Protein AF-A0A7V4V6Q2-F1 (afdb_monomer)

Radius of gyration: 20.41 Å; Cα contacts (8 Å, |Δi|>4): 791; chains: 1; bounding box: 50×48×57 Å

pLDDT: mean 94.91, std 7.23, range [37.91, 98.94]

Mean predicted aligned error: 3.81 Å

Nearest PDB structures (foldseek):
  3vav-assembly1_E  TM=4.039E-01  e=2.244E-02  Burkholderia thailandensis E264
  8uy1-assembly1_D  TM=3.826E-01  e=2.315E-01  Thermochaetoides thermophila DSM 1495
  8uy1-assembly1_A  TM=2.613E-01  e=8.587E-02  Thermochaetoides thermophila DSM 1495
  7th5-assembly1_B  TM=2.618E-01  e=6.244E-01  Thermus thermophilus HB8
  7myg-assembly2_B  TM=2.644E-01  e=2.685E+00  Mycobacterium tuberculosis

Solvent-accessible surface area (backbone atoms only — not comparable to full-atom values): 20682 Å² total; per-residue (Å²): 134,76,47,78,44,78,42,78,64,84,78,73,53,25,35,56,81,39,47,86,95,58,70,56,77,59,73,20,47,68,34,35,50,39,64,60,46,36,40,55,76,35,60,45,75,68,48,57,48,49,60,38,75,66,62,17,40,48,18,60,78,68,44,33,31,36,38,33,78,48,36,51,60,50,50,46,55,53,56,74,70,41,34,44,47,50,37,32,33,38,17,89,75,33,50,51,59,32,75,65,32,83,77,70,39,53,52,60,49,39,52,51,49,36,53,72,30,30,35,24,46,32,41,45,36,51,45,64,75,56,67,70,55,52,68,69,44,38,56,56,95,87,53,62,94,66,52,25,36,81,57,18,37,44,33,37,50,52,55,51,78,48,57,70,60,38,45,69,55,36,58,60,35,46,53,49,68,51,49,45,46,47,30,27,54,31,32,78,43,71,22,51,18,29,38,24,34,61,49,28,39,83,96,75,34,60,50,69,66,48,50,48,50,49,55,50,50,36,44,77,28,45,28,57,20,40,33,34,31,65,52,54,36,39,72,86,42,37,67,62,35,45,53,50,42,26,72,77,65,31,68,66,54,32,52,54,46,65,72,35,46,73,37,76,84,86,30,38,21,55,40,64,74,62,51,49,55,53,50,52,50,52,40,55,52,28,58,76,66,79,30,37,32,23,52,57,80,46,67,46,79,76,56,97,86,40,72,43,56,46,47,84,77,53,40,69,40,85,25,53,75,60,63,64,43,40,50,28,31,39,57,98,90,51,79,48,29,31,68,49,38,97,48,55,25,23,28,44,72,24,80,69,40,74,62,75,47,62,86,51,22,12,52,82,74,45,79,70,53,46,40,52,68,52,39,42,52,54,24,54,54,52,52,58,61,66,74,76,110

Foldseek 3Di:
DAAEAEDADLDFWWWDDADPVAGDDAFQFTAGEDEQKQEEPLDALLQQSCVDDDVSVCCVPPVYMYGHLCRLVSLLVLVLLFQWHAEHEYHPRYACPGPCCVPRVSSVSNLVSCQQQQHEYEYEHLAADDPSSLVSLQDDPPDDPQRSSLVHAYEFEDQWCDQVLCCLRRVRGDGSVSSLVNLLSCVVSNHAYEYENPEHEPPRRLDLVGLLVSLVSSVVSPHQEYEYYHRFHAPSCVVSSLVSCCVPVNDVVSVVCVVQQDDPLVTGGGDPVVRVVSLVSNLVSCVVVNHWYAYDSDWDQDPPSHTDHCRVPRGPAPGRRNAFTAMWGDDPPDSHTGHLDRGRSSQCCADDPSSPQRVSNNVVVHDDTGTSVVSSVSRVVVNVVVVVD

Sequence (389 aa):
MYNYIFRTTKKQLHGWYVPEDNPRRECTAERLLINPYNGCSVGCFYCYARALPGNFEEFHKENKIFVFNNFPEVVEEQISSLLVASCGYLSPVTDPFQEIEKKEKLSQKIIKIFLNYNIPIEFITKCEIPKDVIELIKPSFNEPRDSCKKHCFGQISILTVNEELRKILVPHGASVEKLFENIKILSENNIFAVCRIDPIFPYITDSKENLKEIVLRAKDNGAKHIIASVLDIPVKIYDFVLENIKKYFGTSVYYDYKNLYIENIGYINAKLDYRLKIFDYLRNLCDKYDITFALCMEYKIVKDNVFEGLNKIFMSSKNCEGIDIPIYIRKQNEKKFYPAADCDGACLNCENALCGIEELAQKKSGPKGLKLKDYKNFSEKLKYHTLSL

Secondary structure (DSSP, 8-state):
-PEEEEE---PPPB-----SSS------S-EEEE-SEES-TT--TT-GGGGSSTHHHHHHHH-EEEEETTHHHHHHHHHHT-SEEPEEEE-TTS-TTSTTHHHH-HHHHHHHHHHHTT--EEEEESSPPPHHHHHHHS--TTS-TT-GGGG-EEEEE---S-HHHHHHHSTTS--HHHHHHHHHHHHHTT-EEEEEEEEE-TTTT--HHHHHHHHHHHHHTT--EEEEEE-EE-GGGHHHHHHHHHHHH-HHHHHHHHHHEEEESSSEEE-HHHHHHHHHHHHHHHHHTT-EEEESS-EEEEETTEEEETHHHH--SSSTTSS----EE--TT-S--EESSS----GGG-SS-TTS-GGG-HHHH-----BHHHHHHHHHHHHHHHS--

Structure (mmCIF, N/CA/C/O backbone):
data_AF-A0A7V4V6Q2-F1
#
_entry.id   AF-A0A7V4V6Q2-F1
#
loop_
_atom_site.group_PDB
_atom_site.id
_atom_site.type_symbol
_atom_site.label_atom_id
_atom_site.label_alt_id
_atom_site.label_comp_id
_atom_site.label_asym_id
_atom_site.label_entity_id
_atom_site.label_seq_id
_atom_site.pdbx_PDB_ins_code
_atom_site.Cartn_x
_atom_site.Cartn_y
_atom_site.Cartn_z
_atom_site.occupancy
_atom_site.B_iso_or_equiv
_atom_site.auth_seq_id
_atom_site.auth_comp_id
_atom_site.auth_asym_id
_atom_site.auth_atom_id
_atom_site.pdbx_PDB_model_num
ATOM 1 N N . MET A 1 1 ? -1.023 24.226 7.231 1.00 68.62 1 MET A N 1
ATOM 2 C CA . MET A 1 1 ? -0.303 24.252 5.940 1.00 68.62 1 MET A CA 1
ATOM 3 C C . MET A 1 1 ? 1.027 23.544 6.162 1.00 68.62 1 MET A C 1
ATOM 5 O O . MET A 1 1 ? 1.685 23.879 7.137 1.00 68.62 1 MET A O 1
ATOM 9 N N . TYR A 1 2 ? 1.361 22.517 5.377 1.00 87.69 2 TYR A N 1
ATOM 10 C CA . TYR A 1 2 ? 2.622 21.778 5.550 1.00 87.69 2 TYR A CA 1
ATOM 11 C C . TYR A 1 2 ? 3.797 22.579 4.986 1.00 87.69 2 TYR A C 1
ATOM 13 O O . TYR A 1 2 ? 3.639 23.276 3.983 1.00 87.69 2 TYR A O 1
ATOM 21 N N . ASN A 1 3 ? 4.964 22.466 5.621 1.00 92.75 3 ASN A N 1
ATOM 22 C CA . ASN A 1 3 ? 6.198 23.055 5.110 1.00 92.75 3 ASN A CA 1
ATOM 23 C C . ASN A 1 3 ? 6.923 22.036 4.219 1.00 92.75 3 ASN A C 1
ATOM 25 O O . ASN A 1 3 ? 7.238 20.938 4.681 1.00 92.75 3 ASN A O 1
ATOM 29 N N . TYR A 1 4 ? 7.178 22.382 2.955 1.00 96.88 4 TYR A N 1
ATOM 30 C CA . TYR A 1 4 ? 7.838 21.492 1.998 1.00 96.88 4 TYR A CA 1
ATO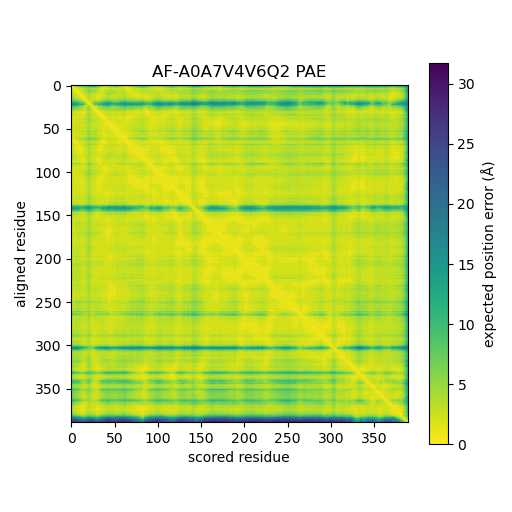M 31 C C . TYR A 1 4 ? 9.345 21.747 1.958 1.00 96.88 4 TYR A C 1
ATOM 33 O O . TYR A 1 4 ? 9.793 22.841 1.620 1.00 96.88 4 TYR A O 1
ATOM 41 N N . ILE A 1 5 ? 10.130 20.715 2.264 1.00 97.75 5 ILE A N 1
ATOM 42 C CA . ILE A 1 5 ? 11.593 20.767 2.290 1.00 97.75 5 ILE A CA 1
ATOM 43 C C . ILE A 1 5 ? 12.144 19.979 1.102 1.00 97.75 5 ILE A C 1
ATOM 45 O O . ILE A 1 5 ? 12.090 18.750 1.074 1.00 97.75 5 ILE A O 1
ATOM 49 N N . PHE A 1 6 ? 12.700 20.684 0.124 1.00 97.69 6 PHE A N 1
ATOM 50 C CA . PHE A 1 6 ? 13.296 20.074 -1.063 1.00 97.69 6 PHE A CA 1
ATOM 51 C C . PHE A 1 6 ? 14.723 19.612 -0.771 1.00 97.69 6 PHE A C 1
ATOM 53 O O . PHE A 1 6 ? 15.532 20.374 -0.239 1.00 97.69 6 PHE A O 1
ATOM 60 N N . ARG A 1 7 ? 15.037 18.357 -1.101 1.00 95.88 7 ARG A N 1
ATOM 61 C CA . ARG A 1 7 ? 16.372 17.769 -0.919 1.00 95.88 7 ARG A CA 1
ATOM 62 C C . ARG A 1 7 ? 16.702 16.827 -2.065 1.00 95.88 7 ARG A C 1
ATOM 64 O O . ARG A 1 7 ? 15.810 16.213 -2.637 1.00 95.88 7 ARG A O 1
ATOM 71 N N . THR A 1 8 ? 17.989 16.638 -2.323 1.00 96.62 8 THR A N 1
ATOM 72 C CA . THR A 1 8 ? 18.442 15.508 -3.131 1.00 96.62 8 THR A CA 1
ATOM 73 C C . THR A 1 8 ? 18.579 14.251 -2.269 1.00 96.62 8 THR A C 1
ATOM 75 O O . THR A 1 8 ? 18.710 14.314 -1.045 1.00 96.62 8 THR A O 1
ATOM 78 N N . THR A 1 9 ? 18.532 13.084 -2.901 1.00 96.44 9 THR A N 1
ATOM 79 C CA . THR A 1 9 ? 18.681 11.780 -2.258 1.00 96.44 9 THR A CA 1
ATOM 80 C C . THR A 1 9 ? 19.592 10.865 -3.066 1.00 96.44 9 THR A C 1
ATOM 82 O O . THR A 1 9 ? 19.740 11.022 -4.275 1.00 96.44 9 THR A O 1
ATOM 85 N N . LYS A 1 10 ? 20.187 9.887 -2.381 1.00 95.88 10 LYS A N 1
ATOM 86 C CA . LYS A 1 10 ? 20.881 8.728 -2.968 1.00 95.88 10 LYS A CA 1
ATOM 87 C C . LYS A 1 10 ? 20.238 7.416 -2.501 1.00 95.88 10 LYS A C 1
ATOM 89 O O . LYS A 1 10 ? 20.900 6.382 -2.436 1.00 95.88 10 LYS A O 1
ATOM 94 N N . LYS A 1 11 ? 18.968 7.474 -2.073 1.00 95.19 11 LYS A N 1
ATOM 95 C CA . LYS A 1 11 ? 18.250 6.323 -1.522 1.00 95.19 11 LYS A CA 1
ATOM 96 C C . LYS A 1 11 ? 18.217 5.199 -2.554 1.00 95.19 11 LYS A C 1
ATOM 98 O O . LYS A 1 11 ? 17.774 5.383 -3.686 1.00 95.19 11 LYS A O 1
ATOM 103 N N . GLN A 1 12 ? 18.690 4.034 -2.138 1.00 96.81 12 GLN A N 1
ATOM 104 C CA . GLN A 1 12 ? 18.640 2.832 -2.953 1.00 96.81 12 GLN A CA 1
ATOM 105 C C . GLN A 1 12 ? 17.250 2.201 -2.882 1.00 96.81 12 GLN A C 1
ATOM 107 O O . GLN A 1 12 ? 16.607 2.219 -1.829 1.00 96.81 12 GLN A O 1
ATOM 112 N N . LEU A 1 13 ? 16.812 1.628 -3.999 1.00 96.69 13 LEU A N 1
ATOM 113 C CA . LEU A 1 13 ? 15.670 0.734 -4.061 1.00 96.69 13 LEU A CA 1
ATOM 114 C C . LEU A 1 13 ? 15.941 -0.490 -3.181 1.00 96.69 13 LEU A C 1
ATOM 116 O O . LEU A 1 13 ? 17.061 -1.001 -3.089 1.00 96.69 13 LEU A O 1
ATOM 120 N N . HIS A 1 14 ? 14.899 -0.957 -2.514 1.00 96.06 14 HIS A N 1
ATOM 121 C CA . HIS A 1 14 ? 14.948 -2.137 -1.667 1.00 96.06 14 HIS A CA 1
ATOM 122 C C . HIS A 1 14 ? 13.578 -2.808 -1.662 1.00 96.06 14 HIS A C 1
ATOM 124 O O . HIS A 1 14 ? 12.573 -2.176 -1.985 1.00 96.06 14 HIS A O 1
ATOM 130 N N . GLY A 1 15 ? 13.546 -4.085 -1.304 1.00 94.81 15 GLY A N 1
ATOM 131 C CA . GLY A 1 15 ? 12.318 -4.812 -1.036 1.00 94.81 15 GLY A CA 1
ATOM 132 C C . GLY A 1 15 ? 11.836 -4.628 0.390 1.00 94.81 15 GLY A C 1
ATOM 133 O O . GLY A 1 15 ? 12.151 -3.642 1.063 1.00 94.81 15 GLY A O 1
ATOM 134 N N . TRP A 1 16 ? 11.044 -5.585 0.850 1.00 92.12 16 TRP A N 1
ATOM 135 C CA . TRP A 1 16 ? 10.478 -5.560 2.190 1.00 92.12 16 TRP A CA 1
ATOM 136 C C . TRP A 1 16 ? 11.559 -5.525 3.261 1.00 92.12 16 TRP A C 1
ATOM 138 O O . TRP A 1 16 ? 12.584 -6.193 3.157 1.00 92.12 16 TRP A O 1
ATOM 148 N N . TYR A 1 17 ? 11.330 -4.741 4.309 1.00 87.56 17 TYR A N 1
ATOM 149 C CA . TYR A 1 17 ? 12.182 -4.798 5.485 1.00 87.56 17 TYR A CA 1
ATOM 150 C C . TYR A 1 17 ? 11.846 -6.057 6.287 1.00 87.56 17 TYR A C 1
ATOM 152 O O . TYR A 1 17 ? 10.681 -6.309 6.585 1.00 87.56 17 TYR A O 1
ATOM 160 N N . VAL A 1 18 ? 12.873 -6.824 6.644 1.00 86.75 18 VAL A N 1
ATOM 161 C CA . VAL A 1 18 ? 12.762 -7.997 7.514 1.00 86.75 18 VAL A CA 1
ATOM 162 C C . VAL A 1 18 ? 13.692 -7.748 8.701 1.00 86.75 18 VAL A C 1
ATOM 164 O O . VAL A 1 18 ? 14.895 -7.598 8.475 1.00 86.75 18 VAL A O 1
ATOM 167 N N . PRO A 1 19 ? 13.171 -7.631 9.937 1.00 81.31 19 PRO A N 1
ATOM 168 C CA . PRO A 1 19 ? 14.010 -7.429 11.113 1.00 81.31 19 PRO A CA 1
ATOM 169 C C . PRO A 1 19 ? 14.971 -8.608 11.307 1.00 81.31 19 PRO A C 1
ATOM 171 O O . PRO A 1 19 ? 14.546 -9.757 11.221 1.00 81.31 19 PRO A O 1
ATOM 174 N N . GLU A 1 20 ? 16.246 -8.328 11.586 1.00 75.88 20 GLU A N 1
ATOM 175 C CA . GLU A 1 20 ? 17.277 -9.367 11.759 1.00 75.88 20 GLU A CA 1
ATOM 176 C C . GLU A 1 20 ? 17.019 -10.213 13.016 1.00 75.88 20 GLU A C 1
ATOM 178 O O . GLU A 1 20 ? 17.080 -11.438 12.957 1.00 75.88 20 GLU A O 1
ATOM 183 N N . ASP A 1 21 ? 16.632 -9.566 14.120 1.00 68.88 21 ASP A N 1
ATOM 184 C CA . ASP A 1 21 ? 16.403 -10.226 15.414 1.00 68.88 21 ASP A CA 1
ATOM 185 C C . ASP A 1 21 ? 15.101 -11.039 15.463 1.00 68.88 21 ASP A C 1
ATOM 187 O O . ASP A 1 21 ? 14.919 -11.899 16.324 1.00 68.88 21 ASP A O 1
ATOM 191 N N . ASN A 1 22 ? 14.155 -10.736 14.570 1.00 70.25 22 ASN A N 1
ATOM 192 C CA . ASN A 1 22 ? 12.873 -11.425 14.500 1.00 70.25 22 ASN A CA 1
ATOM 193 C C . ASN A 1 22 ? 12.295 -11.323 13.081 1.00 70.25 22 ASN A C 1
ATOM 195 O O . ASN A 1 22 ? 11.534 -10.388 12.790 1.00 70.25 22 ASN A O 1
ATOM 199 N N . PRO A 1 23 ? 12.690 -12.241 12.180 1.00 73.56 23 PRO A N 1
ATOM 200 C CA . PRO A 1 23 ? 12.358 -12.162 10.769 1.00 73.56 23 PRO A CA 1
ATOM 201 C C . PRO A 1 23 ? 10.872 -12.452 10.553 1.00 73.56 23 PRO A C 1
ATOM 203 O O . PRO A 1 23 ? 10.452 -13.573 10.276 1.00 73.56 23 PRO A O 1
ATOM 206 N N . ARG A 1 24 ? 10.063 -11.399 10.673 1.00 82.44 24 ARG A N 1
ATOM 207 C CA . ARG A 1 24 ? 8.629 -11.409 10.398 1.00 82.44 24 ARG A CA 1
ATOM 208 C C . ARG A 1 24 ? 8.343 -10.663 9.105 1.00 82.44 24 ARG A C 1
ATOM 210 O O . ARG A 1 24 ? 8.732 -9.508 8.925 1.00 82.44 24 ARG A O 1
ATOM 217 N N . ARG A 1 25 ? 7.657 -11.349 8.204 1.00 87.62 25 ARG A N 1
ATOM 218 C CA . ARG A 1 25 ? 7.116 -10.795 6.972 1.00 87.62 25 ARG A CA 1
ATOM 219 C C . ARG A 1 25 ? 5.933 -11.644 6.558 1.00 87.62 25 ARG A C 1
ATOM 221 O O . ARG A 1 25 ? 6.030 -12.865 6.534 1.00 87.62 25 ARG A O 1
ATOM 228 N N . GLU A 1 26 ? 4.855 -10.975 6.191 1.00 88.06 26 GLU A N 1
ATOM 229 C CA . GLU A 1 26 ? 3.644 -11.621 5.693 1.00 88.06 26 GLU A CA 1
ATOM 230 C C . GLU A 1 26 ? 3.336 -11.227 4.243 1.00 88.06 26 GLU A C 1
ATOM 232 O O . GLU A 1 26 ? 2.609 -11.932 3.552 1.00 88.06 26 GLU A O 1
ATOM 237 N N . CYS A 1 27 ? 3.942 -10.139 3.751 1.00 89.19 27 CYS A N 1
ATOM 238 C CA . CYS A 1 27 ? 3.851 -9.744 2.348 1.00 89.19 27 CYS A CA 1
ATOM 239 C C . CYS A 1 27 ? 4.461 -10.843 1.475 1.00 89.19 27 CYS A C 1
ATOM 241 O O . CYS A 1 27 ? 5.681 -11.040 1.474 1.00 89.19 27 CYS A O 1
ATOM 243 N N . THR A 1 28 ? 3.624 -11.578 0.753 1.00 91.44 28 THR A N 1
ATOM 244 C CA . THR A 1 28 ? 4.043 -12.795 0.057 1.00 91.44 28 THR A CA 1
ATOM 245 C C . THR A 1 28 ? 4.836 -12.503 -1.204 1.00 91.44 28 THR A C 1
ATOM 247 O O . THR A 1 28 ? 5.666 -13.315 -1.602 1.00 91.44 28 THR A O 1
ATOM 250 N N . ALA A 1 29 ? 4.590 -11.356 -1.835 1.00 92.12 29 ALA A N 1
ATOM 251 C CA . ALA A 1 29 ? 5.221 -10.992 -3.087 1.00 92.12 29 ALA A CA 1
ATOM 252 C C . ALA A 1 29 ? 6.412 -10.052 -2.877 1.00 92.12 29 ALA A C 1
ATOM 254 O O . ALA A 1 29 ? 6.410 -9.215 -1.973 1.00 92.12 29 ALA A O 1
ATOM 255 N N . GLU A 1 30 ? 7.456 -10.189 -3.700 1.00 93.75 30 GLU A N 1
ATOM 256 C CA . GLU A 1 30 ? 8.533 -9.196 -3.727 1.00 93.75 30 GLU A CA 1
ATOM 257 C C . GLU A 1 30 ? 8.094 -7.924 -4.439 1.00 93.75 30 GLU A C 1
ATOM 259 O O . GLU A 1 30 ? 7.368 -7.964 -5.438 1.00 93.75 30 GLU A O 1
ATOM 264 N N . ARG A 1 31 ? 8.594 -6.794 -3.937 1.00 96.06 31 ARG A N 1
ATOM 265 C CA . ARG A 1 31 ? 8.387 -5.467 -4.512 1.00 96.06 31 ARG A CA 1
ATOM 266 C C . ARG A 1 31 ? 9.667 -4.650 -4.472 1.00 96.06 31 ARG A C 1
ATOM 268 O O . ARG A 1 31 ? 10.516 -4.878 -3.615 1.00 96.06 31 ARG A O 1
ATOM 275 N N . LEU A 1 32 ? 9.779 -3.658 -5.348 1.00 97.88 32 LEU A N 1
ATOM 276 C CA . LEU A 1 32 ? 10.723 -2.550 -5.200 1.00 97.88 32 LEU A CA 1
ATOM 277 C C . LEU A 1 32 ? 9.988 -1.390 -4.524 1.00 97.88 32 LEU A C 1
ATOM 279 O O . LEU A 1 32 ? 9.146 -0.746 -5.141 1.00 97.88 32 LEU A O 1
ATOM 283 N N . LEU A 1 33 ? 10.281 -1.129 -3.250 1.00 97.06 33 LEU A N 1
ATOM 284 C CA . LEU A 1 33 ? 9.603 -0.102 -2.460 1.00 97.06 33 LEU A CA 1
ATOM 285 C C . LEU A 1 33 ? 10.148 1.290 -2.802 1.00 97.06 33 LEU A C 1
ATOM 287 O O . LEU A 1 33 ? 11.334 1.575 -2.607 1.00 97.06 33 LEU A O 1
ATOM 291 N N . ILE A 1 34 ? 9.281 2.188 -3.271 1.00 97.06 34 ILE A N 1
ATOM 292 C CA . ILE A 1 34 ? 9.678 3.502 -3.794 1.00 97.06 34 ILE A CA 1
ATOM 293 C C . ILE A 1 34 ? 8.942 4.592 -3.024 1.00 97.06 34 ILE A C 1
ATOM 295 O O . ILE A 1 34 ? 7.723 4.610 -3.005 1.00 97.06 34 ILE A O 1
ATOM 299 N N . ASN A 1 35 ? 9.657 5.523 -2.390 1.00 95.62 35 ASN A N 1
ATOM 300 C CA . ASN A 1 35 ? 9.032 6.625 -1.646 1.00 95.62 35 ASN A CA 1
ATOM 301 C C . ASN A 1 35 ? 9.673 7.964 -2.042 1.00 95.62 35 ASN A C 1
ATOM 303 O O . ASN A 1 35 ? 10.744 8.283 -1.518 1.00 95.62 35 ASN A O 1
ATOM 307 N N . PRO A 1 36 ? 9.054 8.733 -2.961 1.00 96.38 36 PRO A N 1
ATOM 308 C CA . PRO A 1 36 ? 9.547 10.053 -3.371 1.00 96.38 36 PRO A CA 1
ATOM 309 C C . PRO A 1 36 ? 9.366 11.142 -2.308 1.00 96.38 36 PRO A C 1
ATOM 311 O O . PRO A 1 36 ? 9.960 12.217 -2.421 1.00 96.38 36 PRO A O 1
ATOM 314 N N . TYR A 1 37 ? 8.591 10.853 -1.263 1.00 97.50 37 TYR A N 1
ATOM 315 C CA . TYR A 1 37 ? 8.288 11.762 -0.167 1.00 97.50 37 TYR A CA 1
ATOM 316 C C . TYR A 1 37 ? 8.616 11.118 1.181 1.00 97.50 37 TYR A C 1
ATOM 318 O O . TYR A 1 37 ? 8.420 9.915 1.356 1.00 97.50 37 TYR A O 1
ATOM 326 N N . ASN A 1 38 ? 9.050 11.930 2.150 1.00 97.19 38 ASN A N 1
ATOM 327 C CA . ASN A 1 38 ? 8.997 11.566 3.569 1.00 97.19 38 ASN A CA 1
ATOM 328 C C . ASN A 1 38 ? 8.063 12.543 4.294 1.00 97.19 38 ASN A C 1
ATOM 330 O O . ASN A 1 38 ? 8.300 13.751 4.287 1.00 97.19 38 ASN A O 1
ATOM 334 N N . GLY A 1 39 ? 7.019 12.009 4.924 1.00 96.75 39 GLY A N 1
ATOM 335 C CA . GLY A 1 39 ? 5.873 12.777 5.411 1.00 96.75 39 GLY A CA 1
ATOM 336 C C . GLY A 1 39 ? 4.714 12.779 4.411 1.00 96.75 39 GLY A C 1
ATOM 337 O O . GLY A 1 39 ? 4.899 12.566 3.211 1.00 96.75 39 GLY A O 1
ATOM 338 N N . CYS A 1 40 ? 3.497 12.969 4.919 1.00 97.31 40 CYS A N 1
ATOM 339 C CA . CYS A 1 40 ? 2.284 12.882 4.114 1.00 97.31 40 CYS A CA 1
ATOM 340 C C . CYS A 1 40 ? 1.250 13.924 4.544 1.00 97.31 40 CYS A C 1
ATOM 342 O O . CYS A 1 40 ? 0.883 13.985 5.720 1.00 97.31 40 CYS A O 1
ATOM 344 N N . SER A 1 41 ? 0.750 14.717 3.593 1.00 97.12 41 SER A N 1
ATOM 345 C CA . SER A 1 41 ? -0.210 15.784 3.888 1.00 97.12 41 SER A CA 1
ATOM 346 C C . SER A 1 41 ? -1.632 15.300 4.189 1.00 97.12 41 SER A C 1
ATOM 348 O O . SER A 1 41 ? -2.431 16.089 4.687 1.00 97.12 41 SER A O 1
ATOM 350 N N . VAL A 1 42 ? -1.934 14.008 3.989 1.00 97.69 42 VAL A N 1
ATOM 351 C CA . VAL A 1 42 ? -3.243 13.398 4.305 1.00 97.69 42 VAL A CA 1
ATOM 352 C C . VAL A 1 42 ? -3.622 13.582 5.781 1.00 97.69 42 VAL A C 1
ATOM 354 O O . VAL A 1 42 ? -4.792 13.787 6.101 1.00 97.69 42 VAL A O 1
ATOM 357 N N . GLY A 1 43 ? -2.633 13.566 6.682 1.00 96.31 43 GLY A N 1
ATOM 358 C CA . GLY A 1 43 ? -2.814 14.000 8.070 1.00 96.31 43 GLY A CA 1
ATOM 359 C C . GLY A 1 43 ? -3.363 12.957 9.046 1.00 96.31 43 GLY A C 1
ATOM 360 O O . GLY A 1 43 ? -3.735 13.331 10.154 1.00 96.31 43 GLY A O 1
ATOM 361 N N . CYS A 1 44 ? -3.370 11.665 8.703 1.00 97.94 44 CYS A N 1
ATOM 362 C CA . CYS A 1 44 ? -3.809 10.605 9.616 1.00 97.94 44 CYS A CA 1
ATOM 363 C C . CYS A 1 44 ? -3.017 10.637 10.941 1.00 97.94 44 CYS A C 1
ATOM 365 O O . CYS A 1 44 ? -1.781 10.542 10.945 1.00 97.94 44 CYS A O 1
ATOM 367 N N . PHE A 1 45 ? -3.711 10.755 12.078 1.00 97.81 45 PHE A N 1
ATOM 368 C CA . PHE A 1 45 ? -3.064 10.768 13.400 1.00 97.81 45 PHE A CA 1
ATOM 369 C C . PHE A 1 45 ? -2.506 9.388 13.789 1.00 97.81 45 PHE A C 1
ATOM 371 O O . PHE A 1 45 ? -1.535 9.300 14.527 1.00 97.81 45 PHE A O 1
ATOM 378 N N . TYR A 1 46 ? -3.062 8.317 13.230 1.00 97.81 46 TYR A N 1
ATOM 379 C CA . TYR A 1 46 ? -2.658 6.929 13.470 1.00 97.81 46 TYR A CA 1
ATOM 380 C C . TYR A 1 46 ? -1.541 6.429 12.541 1.00 97.81 46 TYR A C 1
ATOM 382 O O . TYR A 1 46 ? -1.178 5.260 12.580 1.00 97.81 46 TYR A O 1
ATOM 390 N N . CYS A 1 47 ? -1.021 7.278 11.649 1.00 97.31 47 CYS A N 1
ATOM 391 C CA . CYS A 1 47 ? -0.067 6.845 10.632 1.00 97.31 47 CYS A CA 1
ATOM 392 C C . CYS A 1 47 ? 1.223 6.299 11.262 1.00 97.31 47 CYS A C 1
ATOM 394 O O . CYS A 1 47 ? 1.988 7.059 11.864 1.00 97.31 47 CYS A O 1
ATOM 396 N N . TYR A 1 48 ? 1.504 5.013 11.037 1.00 96.00 48 TYR A N 1
ATOM 397 C CA . TYR A 1 48 ? 2.701 4.353 11.560 1.00 96.00 48 TYR A CA 1
ATOM 398 C C . TYR A 1 48 ? 4.004 5.030 11.110 1.00 96.00 48 TYR A C 1
ATOM 400 O O . TYR A 1 48 ? 4.989 5.048 11.850 1.00 96.00 48 TYR A O 1
ATOM 408 N N . ALA A 1 49 ? 4.008 5.659 9.926 1.00 96.12 49 ALA A N 1
ATOM 409 C CA . ALA A 1 49 ? 5.177 6.340 9.384 1.00 96.12 49 ALA A CA 1
ATOM 410 C C . ALA A 1 49 ? 5.663 7.495 10.279 1.00 96.12 49 ALA A C 1
ATOM 412 O O . ALA A 1 49 ? 6.839 7.836 10.229 1.00 96.12 49 ALA A O 1
ATOM 413 N N . ARG A 1 50 ? 4.810 8.052 11.156 1.00 95.94 50 ARG A N 1
ATOM 414 C CA . ARG A 1 50 ? 5.206 9.062 12.160 1.00 95.94 50 ARG A CA 1
ATOM 415 C C . ARG A 1 50 ? 6.230 8.541 13.176 1.00 95.94 50 ARG A C 1
ATOM 417 O O . ARG A 1 50 ? 6.922 9.341 13.792 1.00 95.94 50 ARG A O 1
ATOM 424 N N . ALA A 1 51 ? 6.334 7.223 13.349 1.00 96.31 51 ALA A N 1
ATOM 425 C CA . ALA A 1 51 ? 7.302 6.593 14.244 1.00 96.31 51 ALA A CA 1
ATOM 426 C C . ALA A 1 51 ? 8.647 6.259 13.568 1.00 96.31 51 ALA A C 1
ATOM 428 O O . ALA A 1 51 ? 9.586 5.824 14.247 1.00 96.31 51 ALA A O 1
ATOM 429 N N . LEU A 1 52 ? 8.748 6.427 12.243 1.00 95.56 52 LEU A N 1
ATOM 430 C CA . LEU A 1 52 ? 9.977 6.156 11.502 1.00 95.56 52 LEU A CA 1
ATOM 431 C C . LEU A 1 52 ? 11.050 7.216 11.817 1.00 95.56 52 LEU A C 1
ATOM 433 O O . LEU A 1 52 ? 10.724 8.376 12.071 1.00 95.56 52 LEU A O 1
ATOM 437 N N . PRO A 1 53 ? 12.340 6.837 11.816 1.00 94.50 53 PRO A N 1
ATOM 438 C CA . PRO A 1 53 ? 13.428 7.756 12.140 1.00 94.50 53 PRO A CA 1
ATOM 439 C C . PRO A 1 53 ? 13.712 8.768 11.015 1.00 94.50 53 PRO A C 1
ATOM 441 O O . PRO A 1 53 ? 13.218 8.658 9.888 1.00 94.50 53 PRO A O 1
ATOM 444 N N . GLY A 1 54 ? 14.583 9.736 11.310 1.00 94.69 54 GLY A N 1
ATOM 445 C CA . GLY A 1 54 ? 15.088 10.706 10.337 1.00 94.69 54 GLY A CA 1
ATOM 446 C C . GLY A 1 54 ? 14.023 11.726 9.938 1.00 94.69 54 GLY A C 1
ATOM 447 O O . GLY A 1 54 ? 13.333 12.277 10.786 1.00 94.69 54 GLY A O 1
ATOM 448 N N . ASN A 1 55 ? 13.849 11.964 8.637 1.00 96.31 55 ASN A N 1
ATOM 449 C CA . ASN A 1 55 ? 12.885 12.948 8.126 1.00 96.31 55 ASN A CA 1
ATOM 450 C C . ASN A 1 55 ? 11.439 12.727 8.624 1.00 96.31 55 ASN A C 1
ATOM 452 O O . ASN A 1 55 ? 10.673 13.681 8.717 1.00 96.31 55 ASN A O 1
ATOM 456 N N . PHE A 1 56 ? 11.043 11.489 8.933 1.00 96.50 56 PHE A N 1
ATOM 457 C CA . PHE A 1 56 ? 9.711 11.207 9.477 1.00 96.50 56 PHE A CA 1
ATOM 458 C C . PHE A 1 56 ? 9.538 11.679 10.929 1.00 96.50 56 PHE A C 1
ATOM 460 O O . PHE A 1 56 ? 8.433 12.044 11.328 1.00 96.50 56 PHE A O 1
ATOM 467 N N . GLU A 1 57 ? 10.627 11.756 11.692 1.00 95.38 57 GLU A N 1
ATOM 468 C CA . GLU A 1 57 ? 10.632 12.331 13.035 1.00 95.38 57 GLU A CA 1
ATOM 469 C C . GLU A 1 57 ? 10.440 13.855 12.976 1.00 95.38 57 GLU A C 1
ATOM 471 O O . GLU A 1 57 ? 9.628 14.407 13.719 1.00 95.38 57 GLU A O 1
ATOM 476 N N . GLU A 1 58 ? 11.112 14.532 12.036 1.00 95.56 58 GLU A N 1
ATOM 477 C CA . GLU A 1 58 ? 10.873 15.956 11.748 1.00 95.56 58 GLU A CA 1
ATOM 478 C C . GLU A 1 58 ? 9.442 16.199 11.240 1.00 95.56 58 GLU A C 1
ATOM 480 O O . GLU A 1 58 ? 8.791 17.160 11.651 1.00 95.56 58 GLU A O 1
ATOM 485 N N . PHE A 1 59 ? 8.909 15.313 10.391 1.00 96.38 59 PHE A N 1
ATOM 486 C CA . PHE A 1 59 ? 7.506 15.363 9.973 1.00 96.38 59 PHE A CA 1
ATOM 487 C C . PHE A 1 59 ? 6.555 15.270 11.170 1.00 96.38 59 PHE A C 1
ATOM 489 O O . PHE A 1 59 ? 5.610 16.052 11.262 1.00 96.38 59 PHE A O 1
ATOM 496 N N . HIS A 1 60 ? 6.798 14.342 12.098 1.00 95.50 60 HIS A N 1
ATOM 497 C CA . HIS A 1 60 ? 5.948 14.172 13.271 1.00 95.50 60 HIS A CA 1
ATOM 498 C C . HIS A 1 60 ? 5.962 15.399 14.193 1.00 95.50 60 HIS A C 1
ATOM 500 O O . HIS A 1 60 ? 4.895 15.807 14.647 1.00 95.50 60 HIS A O 1
ATOM 506 N N . LYS A 1 61 ? 7.139 15.989 14.437 1.00 94.62 61 LYS A N 1
ATOM 507 C CA . LYS A 1 61 ? 7.312 17.121 15.363 1.00 94.62 61 LYS A CA 1
ATOM 508 C C . LYS A 1 61 ? 6.889 18.463 14.765 1.00 94.62 61 LYS A C 1
ATOM 510 O O . LYS A 1 61 ? 6.309 19.287 15.461 1.00 94.62 61 LYS A O 1
ATOM 515 N N . GLU A 1 62 ? 7.184 18.688 13.486 1.00 94.25 62 GLU A N 1
ATOM 516 C CA . GLU A 1 62 ? 7.130 20.024 12.875 1.00 94.25 62 GLU A CA 1
ATOM 517 C C . GLU A 1 62 ? 6.254 20.095 11.615 1.00 94.25 62 GLU A C 1
ATOM 519 O O . GLU A 1 62 ? 6.166 21.148 10.987 1.00 94.25 62 GLU A O 1
ATOM 524 N N . ASN A 1 63 ? 5.595 18.998 11.216 1.00 93.44 63 ASN A N 1
ATOM 525 C CA . ASN A 1 63 ? 4.804 18.920 9.980 1.00 93.44 63 ASN A CA 1
ATOM 526 C C . ASN A 1 63 ? 5.606 19.331 8.721 1.00 93.44 63 ASN A C 1
ATOM 528 O O . ASN A 1 63 ? 5.074 19.945 7.790 1.00 93.44 63 ASN A O 1
ATOM 532 N N . LYS A 1 64 ? 6.897 18.980 8.686 1.00 96.19 64 LYS A N 1
ATOM 533 C CA . LYS A 1 64 ? 7.765 19.106 7.506 1.00 96.19 64 LYS A CA 1
ATOM 534 C C . LYS A 1 64 ? 7.583 17.907 6.578 1.00 96.19 64 LYS A C 1
ATOM 536 O O . LYS A 1 64 ? 7.759 16.772 7.007 1.00 96.19 64 LYS A O 1
ATOM 541 N N . ILE A 1 65 ? 7.274 18.147 5.308 1.00 97.56 65 ILE A N 1
ATOM 542 C CA . ILE A 1 65 ? 7.233 17.108 4.271 1.00 97.56 65 ILE A CA 1
ATOM 543 C C . ILE A 1 65 ? 8.458 17.275 3.382 1.00 97.56 65 ILE A C 1
ATOM 545 O O . ILE A 1 65 ? 8.681 18.339 2.807 1.00 97.56 65 ILE A O 1
ATOM 549 N N . PHE A 1 66 ? 9.252 16.220 3.259 1.00 98.00 66 PHE A N 1
ATOM 550 C CA . PHE A 1 66 ? 10.467 16.229 2.457 1.00 98.00 66 PHE A CA 1
ATOM 551 C C . PHE A 1 66 ? 10.170 15.724 1.054 1.00 98.00 66 PHE A C 1
ATOM 553 O O . PHE A 1 66 ? 9.591 14.650 0.886 1.00 98.00 66 PHE A O 1
ATOM 560 N N . VAL A 1 67 ? 10.598 16.499 0.064 1.00 98.25 67 VAL A N 1
ATOM 561 C CA . VAL A 1 67 ? 10.398 16.242 -1.360 1.00 98.25 67 VAL A CA 1
ATOM 562 C C . VAL A 1 67 ? 11.751 15.936 -1.987 1.00 98.25 67 VAL A C 1
ATOM 564 O O . VAL A 1 67 ? 12.637 16.796 -2.000 1.00 98.25 67 VAL A O 1
ATOM 567 N N . PHE A 1 68 ? 11.916 14.719 -2.505 1.00 98.00 68 PHE A N 1
ATOM 568 C CA . PHE A 1 68 ? 13.166 14.296 -3.132 1.00 98.00 68 PHE A CA 1
ATOM 569 C C . PHE A 1 68 ? 13.126 14.509 -4.644 1.00 98.00 68 PHE A C 1
ATOM 571 O O . PHE A 1 68 ? 12.799 13.605 -5.409 1.00 98.00 68 PHE A O 1
ATOM 578 N N . ASN A 1 69 ? 13.443 15.728 -5.075 1.00 96.62 69 ASN A N 1
ATOM 579 C CA . ASN A 1 69 ? 13.264 16.169 -6.460 1.00 96.62 69 ASN A CA 1
ATOM 580 C C . ASN A 1 69 ? 14.084 15.371 -7.487 1.00 96.62 69 ASN A C 1
ATOM 582 O O . ASN A 1 69 ? 13.599 15.190 -8.596 1.00 96.62 69 ASN A O 1
ATOM 586 N N . ASN A 1 70 ? 15.272 14.882 -7.112 1.00 98.06 70 ASN A N 1
ATOM 587 C CA . ASN A 1 70 ? 16.134 14.065 -7.976 1.00 98.06 70 ASN A CA 1
ATOM 588 C C . ASN A 1 70 ? 15.843 12.550 -7.897 1.00 98.06 70 ASN A C 1
ATOM 590 O O . ASN A 1 70 ? 16.625 11.733 -8.389 1.00 98.06 70 ASN A O 1
ATOM 594 N N . PHE A 1 71 ? 14.817 12.137 -7.144 1.00 98.12 71 PHE A N 1
ATOM 595 C CA . PHE A 1 71 ? 14.582 10.717 -6.908 1.00 98.12 71 PHE A CA 1
ATOM 596 C C . PHE A 1 71 ? 14.147 9.946 -8.163 1.00 98.12 71 PHE A C 1
ATOM 598 O O . PHE A 1 71 ? 14.619 8.821 -8.309 1.00 98.12 71 PHE A O 1
ATOM 605 N N . PRO A 1 72 ? 13.327 10.493 -9.088 1.00 98.56 72 PRO A N 1
ATOM 606 C CA . PRO A 1 72 ? 13.056 9.826 -10.361 1.00 98.56 72 PRO A CA 1
ATOM 607 C C . PRO A 1 72 ? 14.336 9.455 -11.126 1.00 98.56 72 PRO A C 1
ATOM 609 O O . PRO A 1 72 ? 14.473 8.318 -11.565 1.00 98.56 72 PRO A O 1
ATOM 612 N N . GLU A 1 73 ? 15.313 10.357 -11.202 1.00 98.44 73 GLU A N 1
ATOM 613 C CA . GLU A 1 73 ? 16.594 10.127 -11.879 1.00 98.44 73 GLU A CA 1
ATOM 614 C C . GLU A 1 73 ? 17.398 9.019 -11.183 1.00 98.44 73 GLU A C 1
ATOM 616 O O . GLU A 1 73 ? 17.932 8.121 -11.831 1.00 98.44 73 GLU A O 1
ATOM 621 N N . VAL A 1 74 ? 17.416 9.026 -9.847 1.00 98.44 74 VAL A N 1
ATOM 622 C CA . VAL A 1 74 ? 18.062 7.987 -9.028 1.00 98.44 74 VAL A CA 1
ATOM 623 C C . VAL A 1 74 ? 17.397 6.617 -9.210 1.00 98.44 74 VAL A C 1
ATOM 625 O O . VAL A 1 74 ? 18.080 5.592 -9.195 1.00 98.44 74 VAL A O 1
ATOM 628 N N . VAL A 1 75 ? 16.072 6.577 -9.369 1.00 98.56 75 VAL A N 1
ATOM 629 C CA . VAL A 1 75 ? 15.314 5.348 -9.642 1.00 98.56 75 VAL A CA 1
ATOM 630 C C . VAL A 1 75 ? 15.638 4.817 -11.038 1.00 98.56 75 VAL A C 1
ATOM 632 O O . VAL A 1 75 ? 15.907 3.624 -11.179 1.00 98.56 75 VAL A O 1
ATOM 635 N N . GLU A 1 76 ? 15.654 5.682 -12.054 1.00 98.56 76 GLU A N 1
ATOM 636 C CA . GLU A 1 76 ? 15.986 5.296 -13.428 1.00 98.56 76 GLU A CA 1
ATOM 637 C C . GLU A 1 76 ? 17.418 4.763 -13.544 1.00 98.56 76 GLU A C 1
ATOM 639 O O . GLU A 1 76 ? 17.615 3.690 -14.116 1.00 98.56 76 GLU A O 1
ATOM 644 N N . GLU A 1 77 ? 18.400 5.439 -12.938 1.00 98.44 77 GLU A N 1
ATOM 645 C CA . GLU A 1 77 ? 19.792 4.975 -12.898 1.00 98.44 77 GLU A CA 1
ATOM 646 C C . GLU A 1 77 ? 19.876 3.561 -12.307 1.00 98.44 77 GLU A C 1
ATOM 648 O O . GLU A 1 77 ? 20.479 2.659 -12.896 1.00 98.44 77 GLU A O 1
ATOM 653 N N . GLN A 1 78 ? 19.204 3.327 -11.177 1.00 98.31 78 GLN A N 1
ATOM 654 C CA . GLN A 1 78 ? 19.218 2.025 -10.520 1.00 98.31 78 GLN A CA 1
ATOM 655 C C . GLN A 1 78 ? 18.555 0.944 -11.371 1.00 98.31 78 GLN A C 1
ATOM 657 O O . GLN A 1 78 ? 19.181 -0.092 -11.577 1.00 98.31 78 GLN A O 1
ATOM 662 N N . ILE A 1 79 ? 17.357 1.179 -11.913 1.00 98.12 79 ILE A N 1
ATOM 663 C CA . ILE A 1 79 ? 16.655 0.217 -12.784 1.00 98.12 79 ILE A CA 1
ATOM 664 C C . ILE A 1 79 ? 17.482 -0.099 -14.032 1.00 98.12 79 ILE A C 1
ATOM 666 O O . ILE A 1 79 ? 17.619 -1.265 -14.405 1.00 98.12 79 ILE A O 1
ATOM 670 N N . SER A 1 80 ? 18.097 0.918 -14.641 1.00 97.31 80 SER A N 1
ATOM 671 C CA . SER A 1 80 ? 18.933 0.754 -15.833 1.00 97.31 80 SER A CA 1
ATOM 672 C C . SER A 1 80 ? 20.158 -0.137 -15.594 1.00 97.31 80 SER A C 1
ATOM 674 O O . SER A 1 80 ? 20.681 -0.710 -16.548 1.00 97.31 80 SER A O 1
ATOM 676 N N . SER A 1 81 ? 20.574 -0.312 -14.335 1.00 96.12 81 SER A N 1
ATOM 677 C CA . SER A 1 81 ? 21.690 -1.180 -13.945 1.00 96.12 81 SER A CA 1
ATOM 678 C C . SER A 1 81 ? 21.298 -2.638 -13.667 1.00 96.12 81 SER A C 1
ATOM 680 O O . SER A 1 81 ? 22.177 -3.468 -13.435 1.00 96.12 81 SER A O 1
ATOM 682 N N . LEU A 1 82 ? 20.001 -2.968 -13.673 1.00 97.38 82 LEU A N 1
ATOM 683 C CA . LEU A 1 82 ? 19.492 -4.297 -13.319 1.00 97.38 82 LEU A CA 1
ATOM 684 C C . LEU A 1 82 ? 19.136 -5.125 -14.557 1.00 97.38 82 LEU A C 1
ATOM 686 O O . LEU A 1 82 ? 18.766 -4.583 -15.596 1.00 97.38 82 LEU A O 1
ATOM 690 N N . LEU A 1 83 ? 19.195 -6.448 -14.425 1.00 97.75 83 LEU A N 1
ATOM 691 C CA . LEU A 1 83 ? 18.616 -7.423 -15.359 1.00 97.75 83 LEU A CA 1
ATOM 692 C C . LEU A 1 83 ? 17.462 -8.216 -14.743 1.00 97.75 83 LEU A C 1
ATOM 694 O O . LEU A 1 83 ? 16.781 -8.938 -15.458 1.00 97.75 83 LEU A O 1
ATOM 698 N N . VAL A 1 84 ? 17.234 -8.057 -13.438 1.00 97.31 84 VAL A N 1
ATOM 699 C CA . VAL A 1 84 ? 16.131 -8.647 -12.675 1.00 97.31 84 VAL A CA 1
ATOM 700 C C . VAL A 1 84 ? 15.412 -7.530 -11.923 1.00 97.31 84 VAL A C 1
ATOM 702 O O . VAL A 1 84 ? 16.065 -6.712 -11.276 1.00 97.31 84 VAL A O 1
ATOM 705 N N . ALA A 1 85 ? 14.084 -7.505 -11.971 1.00 97.50 85 ALA A N 1
ATOM 706 C CA . ALA A 1 85 ? 13.251 -6.550 -11.252 1.00 97.50 85 ALA A CA 1
ATOM 707 C C . ALA A 1 85 ? 11.954 -7.206 -10.755 1.00 97.50 85 ALA A C 1
ATOM 709 O O . ALA A 1 85 ? 11.397 -8.093 -11.398 1.00 97.50 85 ALA A O 1
ATOM 710 N N . SER A 1 86 ? 11.458 -6.750 -9.608 1.00 97.38 86 SER A N 1
ATOM 711 C CA . SER A 1 86 ? 10.094 -7.031 -9.151 1.00 97.38 86 SER A CA 1
ATOM 712 C C . SER A 1 86 ? 9.193 -5.823 -9.424 1.00 97.38 86 SER A C 1
ATOM 714 O O . SER A 1 86 ? 9.675 -4.747 -9.790 1.00 97.38 86 SER A O 1
ATOM 716 N N . CYS A 1 87 ? 7.880 -6.001 -9.261 1.00 98.06 87 CYS A N 1
ATOM 717 C CA . CYS A 1 87 ? 6.911 -4.914 -9.379 1.00 98.06 87 CYS A CA 1
ATOM 718 C C . CYS A 1 87 ? 7.265 -3.754 -8.434 1.00 98.06 87 CYS A C 1
ATOM 720 O O . CYS A 1 87 ? 7.629 -3.970 -7.275 1.00 98.06 87 CYS A O 1
ATOM 722 N N . GLY A 1 88 ? 7.173 -2.518 -8.920 1.00 98.44 88 GLY A N 1
ATOM 723 C CA . GLY A 1 88 ? 7.354 -1.342 -8.078 1.00 98.44 88 GLY A CA 1
ATOM 724 C C . GLY A 1 88 ? 6.169 -1.162 -7.135 1.00 98.44 88 GLY A C 1
ATOM 725 O O . GLY A 1 88 ? 5.034 -1.179 -7.593 1.00 98.44 88 GLY A O 1
ATOM 726 N N . TYR A 1 89 ? 6.417 -0.930 -5.847 1.00 98.19 89 TYR A N 1
ATOM 727 C CA . TYR A 1 89 ? 5.391 -0.482 -4.907 1.00 98.19 89 TYR A CA 1
ATOM 728 C C . TYR A 1 89 ? 5.623 0.987 -4.575 1.00 98.19 89 TYR A C 1
ATOM 730 O O . TYR A 1 89 ? 6.542 1.351 -3.830 1.00 98.19 89 TYR A O 1
ATOM 738 N N . LEU A 1 90 ? 4.795 1.836 -5.177 1.00 97.88 90 LEU A N 1
ATOM 739 C CA . LEU A 1 90 ? 4.866 3.272 -5.023 1.00 97.88 90 LEU A CA 1
ATOM 740 C C . LEU A 1 90 ? 4.204 3.734 -3.720 1.00 97.88 90 LEU A C 1
ATOM 742 O O . LEU A 1 90 ? 3.011 3.551 -3.490 1.00 97.88 90 LEU A O 1
ATOM 746 N N . SER A 1 91 ? 5.009 4.420 -2.920 1.00 93.62 91 SER A N 1
ATOM 747 C CA . SER A 1 91 ? 4.663 5.104 -1.681 1.00 93.62 91 SER A CA 1
ATOM 748 C C . SER A 1 91 ? 4.047 4.213 -0.588 1.00 93.62 91 SER A C 1
ATOM 750 O O . SER A 1 91 ? 3.022 4.572 -0.031 1.00 93.62 91 SER A O 1
ATOM 752 N N . PRO A 1 92 ? 4.653 3.085 -0.170 1.00 92.69 92 PRO A N 1
ATOM 753 C CA . PRO A 1 92 ? 4.103 2.273 0.924 1.00 92.69 92 PRO A CA 1
ATOM 754 C C . PRO A 1 92 ? 4.068 2.980 2.297 1.00 92.69 92 PRO A C 1
ATOM 756 O O . PRO A 1 92 ? 3.326 2.549 3.178 1.00 92.69 92 PRO A O 1
ATOM 759 N N . VAL A 1 93 ? 4.857 4.049 2.510 1.00 94.69 93 VAL A N 1
ATOM 760 C CA . VAL A 1 93 ? 4.915 4.806 3.788 1.00 94.69 93 VAL A CA 1
ATOM 761 C C . VAL A 1 93 ? 4.391 6.251 3.680 1.00 94.69 93 VAL A C 1
ATOM 763 O O . VAL A 1 93 ? 4.501 7.023 4.632 1.00 94.69 93 VAL A O 1
ATOM 766 N N . THR A 1 94 ? 3.840 6.649 2.528 1.00 96.31 94 THR A N 1
ATOM 767 C CA . THR A 1 94 ? 3.251 7.984 2.275 1.00 96.31 94 THR A CA 1
ATOM 768 C C . THR A 1 94 ? 2.078 7.861 1.299 1.00 96.31 94 THR A C 1
ATOM 770 O O . THR A 1 94 ? 1.807 6.774 0.824 1.00 96.31 94 THR A O 1
ATOM 773 N N . ASP A 1 95 ? 1.363 8.939 0.976 1.00 98.12 95 ASP A N 1
ATOM 774 C CA . ASP A 1 95 ? 0.398 8.899 -0.134 1.00 98.12 95 ASP A CA 1
ATOM 775 C C . ASP A 1 95 ? 1.050 9.452 -1.418 1.00 98.12 95 ASP A C 1
ATOM 777 O O . ASP A 1 95 ? 1.622 10.553 -1.374 1.00 98.12 95 ASP A O 1
ATOM 781 N N . PRO A 1 96 ? 1.006 8.719 -2.548 1.00 97.81 96 PRO A N 1
ATOM 782 C CA . PRO A 1 96 ? 1.624 9.144 -3.800 1.00 97.81 96 PRO A CA 1
ATOM 783 C C . PRO A 1 96 ? 0.910 10.323 -4.462 1.00 97.81 96 PRO A C 1
ATOM 785 O O . PRO A 1 96 ? 1.542 10.997 -5.273 1.00 97.81 96 PRO A O 1
ATOM 788 N N . PHE A 1 97 ? -0.360 10.577 -4.130 1.00 98.00 97 PHE A N 1
ATOM 789 C CA . PHE A 1 97 ? -1.203 11.616 -4.734 1.00 98.00 97 PHE A CA 1
ATOM 790 C C . PHE A 1 97 ? -1.607 12.703 -3.731 1.00 98.00 97 PHE A C 1
ATOM 792 O O . PHE A 1 97 ? -2.562 13.450 -3.946 1.00 98.00 97 PHE A O 1
ATOM 799 N N . GLN A 1 98 ? -0.854 12.815 -2.635 1.00 97.06 98 GLN A N 1
ATOM 800 C CA . GLN A 1 98 ? -0.978 13.904 -1.672 1.00 97.06 98 GLN A CA 1
ATOM 801 C C . GLN A 1 98 ? -0.785 15.282 -2.341 1.00 97.06 98 GLN A C 1
ATOM 803 O O . GLN A 1 98 ? -0.186 15.385 -3.408 1.00 97.06 98 GLN A O 1
ATOM 808 N N . GLU A 1 99 ? -1.216 16.363 -1.684 1.00 96.44 99 GLU A N 1
ATOM 809 C CA . GLU A 1 99 ? -1.331 17.704 -2.294 1.00 96.44 99 GLU A CA 1
ATOM 810 C C . GLU A 1 99 ? -0.106 18.180 -3.108 1.00 96.44 99 GLU A C 1
ATOM 812 O O . GLU A 1 99 ? -0.268 18.757 -4.183 1.00 96.44 99 GLU A O 1
ATOM 817 N N . ILE A 1 100 ? 1.123 17.912 -2.645 1.00 96.50 100 ILE A N 1
ATOM 818 C CA . ILE A 1 100 ? 2.351 18.336 -3.340 1.00 96.50 100 ILE A CA 1
ATOM 819 C C . ILE A 1 100 ? 2.563 17.647 -4.701 1.00 96.50 100 ILE A C 1
ATOM 821 O O . ILE A 1 100 ? 3.224 18.214 -5.574 1.00 96.50 100 ILE A O 1
ATOM 825 N N . GLU A 1 101 ? 1.975 16.467 -4.928 1.00 96.88 101 GLU A N 1
ATOM 826 C CA . GLU A 1 101 ? 2.081 15.733 -6.198 1.00 96.88 101 GLU A CA 1
ATOM 827 C C . GLU A 1 101 ? 1.452 16.516 -7.359 1.00 96.88 101 GLU A C 1
ATOM 829 O O . GLU A 1 101 ? 1.958 16.448 -8.479 1.00 96.88 101 GLU A O 1
ATOM 834 N N . LYS A 1 102 ? 0.423 17.341 -7.102 1.00 96.00 102 LYS A N 1
ATOM 835 C CA . LYS A 1 102 ? -0.194 18.205 -8.128 1.00 96.00 102 LYS A CA 1
ATOM 836 C C . LYS A 1 102 ? 0.825 19.136 -8.794 1.00 96.00 102 LYS A C 1
ATOM 838 O O . LYS A 1 102 ? 0.672 19.468 -9.970 1.00 96.00 102 LYS A O 1
ATOM 843 N N . LYS A 1 103 ? 1.856 19.545 -8.046 1.00 96.50 103 LYS A N 1
ATOM 844 C CA . LYS A 1 103 ? 2.929 20.429 -8.509 1.00 96.50 103 LYS A CA 1
ATOM 845 C C . LYS A 1 103 ? 4.160 19.648 -8.972 1.00 96.50 103 LYS A C 1
ATOM 847 O O . LYS A 1 103 ? 4.650 19.885 -10.071 1.00 96.50 103 LYS A O 1
ATOM 852 N N . GLU A 1 104 ? 4.667 18.738 -8.142 1.00 97.25 104 GLU A N 1
ATOM 853 C CA . GLU A 1 104 ? 5.998 18.138 -8.344 1.00 97.25 104 GLU A CA 1
ATOM 854 C C . GLU A 1 104 ? 5.984 16.902 -9.258 1.00 97.25 104 GLU A C 1
ATOM 856 O O . GLU A 1 104 ? 6.984 16.604 -9.932 1.00 97.25 104 GLU A O 1
ATOM 861 N N . LYS A 1 105 ? 4.834 16.217 -9.323 1.00 97.50 105 LYS A N 1
ATOM 862 C CA . LYS A 1 105 ? 4.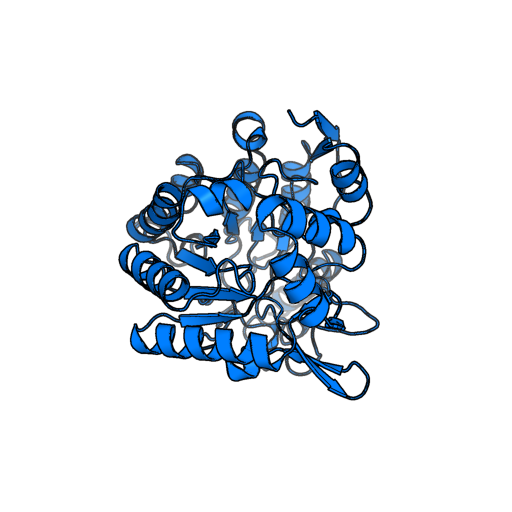570 15.065 -10.194 1.00 97.50 105 LYS A CA 1
ATOM 863 C C . LYS A 1 105 ? 5.625 13.950 -10.085 1.00 97.50 105 LYS A C 1
ATOM 865 O O . LYS A 1 105 ? 6.004 13.354 -11.098 1.00 97.50 105 LYS A O 1
ATOM 870 N N . LEU A 1 106 ? 6.184 13.710 -8.892 1.00 98.38 106 LEU A N 1
ATOM 871 C CA . LEU A 1 106 ? 7.280 12.746 -8.717 1.00 98.38 106 LEU A CA 1
ATOM 872 C C . LEU A 1 106 ? 6.769 11.313 -8.845 1.00 98.38 106 LEU A C 1
ATOM 874 O O . LEU A 1 106 ? 7.414 10.497 -9.506 1.00 98.38 106 LEU A O 1
ATOM 878 N N . SER A 1 107 ? 5.593 11.029 -8.284 1.00 98.12 107 SER A N 1
ATOM 879 C CA . SER A 1 107 ? 4.920 9.736 -8.427 1.00 98.12 107 SER A CA 1
ATOM 880 C C . SER A 1 107 ? 4.646 9.431 -9.901 1.00 98.12 107 SER A C 1
ATOM 882 O O . SER A 1 107 ? 5.005 8.361 -10.391 1.00 98.12 107 SER A O 1
ATOM 884 N N . GLN A 1 108 ? 4.108 10.400 -10.652 1.00 98.19 108 GLN A N 1
ATOM 885 C CA . GLN A 1 108 ? 3.875 10.254 -12.095 1.00 98.19 108 GLN A CA 1
ATOM 886 C C . GLN A 1 108 ? 5.163 10.007 -12.896 1.00 98.19 108 GLN A C 1
ATOM 888 O O . G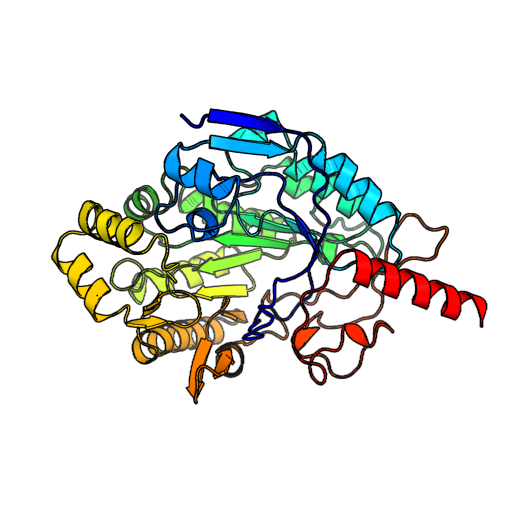LN A 1 108 ? 5.169 9.179 -13.809 1.00 98.19 108 GLN A O 1
ATOM 893 N N . LYS A 1 109 ? 6.260 10.708 -12.578 1.00 98.62 109 LYS A N 1
ATOM 894 C CA . LYS A 1 109 ? 7.567 10.493 -13.228 1.00 98.62 109 LYS A CA 1
ATOM 895 C C . LYS A 1 109 ? 8.091 9.079 -12.971 1.00 98.62 109 LYS A C 1
ATOM 897 O O . LYS A 1 109 ? 8.512 8.416 -13.914 1.00 98.62 109 LYS A O 1
ATOM 902 N N . ILE A 1 110 ? 8.003 8.593 -11.732 1.00 98.69 110 ILE A N 1
ATOM 903 C CA . ILE A 1 110 ? 8.407 7.228 -11.365 1.00 98.69 110 ILE A CA 1
ATOM 904 C C . ILE A 1 110 ? 7.561 6.182 -12.098 1.00 98.69 110 ILE A C 1
ATOM 906 O O . ILE A 1 110 ? 8.125 5.248 -12.663 1.00 98.69 110 ILE A O 1
ATOM 910 N N . ILE A 1 111 ? 6.236 6.353 -12.159 1.00 98.75 111 ILE A N 1
ATOM 911 C CA . ILE A 1 111 ? 5.351 5.447 -12.913 1.00 98.75 111 ILE A CA 1
ATOM 912 C C . ILE A 1 111 ? 5.807 5.356 -14.374 1.00 98.75 111 ILE A C 1
ATOM 914 O O . ILE A 1 111 ? 5.993 4.258 -14.893 1.00 98.75 111 ILE A O 1
ATOM 918 N N . LYS A 1 112 ? 6.072 6.497 -15.026 1.00 98.69 112 LYS A N 1
ATOM 919 C CA . LYS A 1 112 ? 6.583 6.520 -16.407 1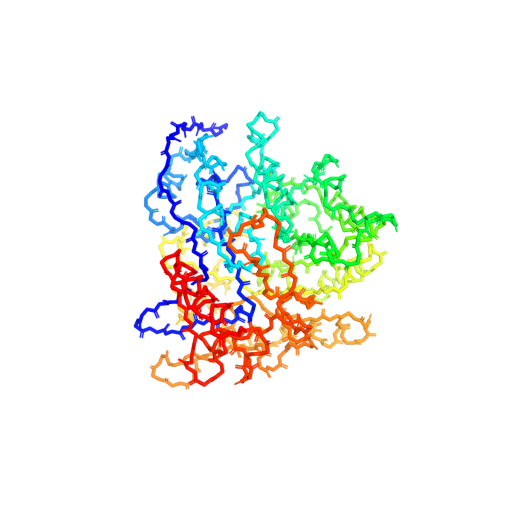.00 98.69 112 LYS A CA 1
ATOM 920 C C . LYS A 1 112 ? 7.908 5.776 -16.554 1.00 98.69 112 LYS A C 1
ATOM 922 O O . LYS A 1 112 ? 8.079 5.071 -17.542 1.00 98.69 112 LYS A O 1
ATOM 927 N N . ILE A 1 113 ? 8.828 5.909 -15.597 1.00 98.75 113 ILE A N 1
ATOM 928 C CA . ILE A 1 113 ? 10.104 5.182 -15.616 1.00 98.75 113 ILE A CA 1
ATOM 929 C C . ILE A 1 113 ? 9.844 3.674 -15.604 1.00 98.75 113 ILE A C 1
ATOM 931 O O . ILE A 1 113 ? 10.279 2.989 -16.523 1.00 98.75 113 ILE A O 1
ATOM 935 N N . PHE A 1 114 ? 9.081 3.156 -14.641 1.00 98.69 114 PHE A N 1
ATOM 936 C CA . PHE A 1 114 ? 8.777 1.720 -14.560 1.00 98.69 114 PHE A CA 1
ATOM 937 C C . PHE A 1 114 ? 8.158 1.187 -15.862 1.00 98.69 114 PHE A C 1
ATOM 939 O O . PHE A 1 114 ? 8.668 0.227 -16.447 1.00 98.69 114 PHE A O 1
ATOM 946 N N . LEU A 1 115 ? 7.151 1.884 -16.393 1.00 98.38 115 LEU A N 1
ATOM 947 C CA . LEU A 1 115 ? 6.496 1.510 -17.649 1.00 98.38 115 LEU A CA 1
ATOM 948 C C . LEU A 1 115 ? 7.436 1.588 -18.867 1.00 98.38 115 LEU A C 1
ATOM 950 O O . LEU A 1 115 ? 7.377 0.726 -19.743 1.00 98.38 115 LEU A O 1
ATOM 954 N N . ASN A 1 116 ? 8.348 2.566 -18.922 1.00 98.06 116 ASN A N 1
ATOM 955 C CA . ASN A 1 116 ? 9.346 2.691 -19.995 1.00 98.06 116 ASN A CA 1
ATOM 956 C C . ASN A 1 116 ? 10.327 1.510 -20.038 1.00 98.06 116 ASN A C 1
ATOM 958 O O . ASN A 1 116 ? 10.830 1.168 -21.113 1.00 98.06 116 ASN A O 1
ATOM 962 N N . TYR A 1 117 ? 10.597 0.892 -18.886 1.00 98.50 117 TYR A N 1
ATOM 963 C CA . TYR A 1 117 ? 11.379 -0.339 -18.770 1.00 98.50 117 TYR A CA 1
ATOM 964 C C . TYR A 1 117 ? 10.505 -1.601 -18.841 1.00 98.50 117 TYR A C 1
ATOM 966 O O . TYR A 1 117 ? 11.037 -2.699 -18.749 1.00 98.50 117 TYR A O 1
ATOM 974 N N . ASN A 1 118 ? 9.195 -1.480 -19.070 1.00 98.25 118 ASN A N 1
ATOM 975 C CA . ASN A 1 118 ? 8.237 -2.589 -19.046 1.00 98.25 118 ASN A CA 1
ATOM 976 C C . ASN A 1 118 ? 8.260 -3.379 -17.721 1.00 98.25 118 ASN A C 1
ATOM 978 O O . ASN A 1 118 ? 8.206 -4.605 -17.707 1.00 98.25 118 ASN A O 1
ATOM 982 N N . ILE A 1 119 ? 8.356 -2.661 -16.602 1.00 98.50 119 ILE A N 1
ATOM 983 C CA . ILE A 1 119 ? 8.232 -3.204 -15.248 1.00 98.50 119 ILE A CA 1
ATOM 984 C C . ILE A 1 119 ? 6.892 -2.713 -14.685 1.00 98.50 119 ILE A C 1
ATOM 986 O O . ILE A 1 119 ? 6.601 -1.518 -14.789 1.00 98.50 119 ILE A O 1
ATOM 990 N N . PRO A 1 120 ? 6.065 -3.588 -14.088 1.00 98.19 120 PRO A N 1
ATOM 991 C CA . PRO A 1 120 ? 4.792 -3.170 -13.531 1.00 98.19 120 PRO A CA 1
ATOM 992 C C . PRO A 1 120 ? 5.006 -2.319 -12.284 1.00 98.19 120 PRO A C 1
ATOM 994 O O . PRO A 1 120 ? 6.029 -2.422 -11.598 1.00 98.19 120 PRO A O 1
ATOM 997 N N . ILE A 1 121 ? 4.019 -1.486 -11.987 1.00 98.56 121 ILE A N 1
ATOM 998 C CA . ILE A 1 121 ? 4.001 -0.665 -10.786 1.00 98.56 121 ILE A CA 1
ATOM 999 C C . ILE A 1 121 ? 2.602 -0.661 -10.183 1.00 98.56 121 ILE A C 1
ATOM 1001 O O . ILE A 1 121 ? 1.594 -0.629 -10.892 1.00 98.56 121 ILE A O 1
ATOM 1005 N N . GLU A 1 122 ? 2.561 -0.680 -8.861 1.00 98.50 122 GLU A N 1
ATOM 1006 C CA . GLU A 1 122 ? 1.357 -0.532 -8.064 1.00 98.50 122 GLU A CA 1
ATOM 1007 C C . GLU A 1 122 ? 1.432 0.703 -7.169 1.00 98.50 122 GLU A C 1
ATOM 1009 O O . GLU A 1 122 ? 2.511 1.246 -6.901 1.00 98.50 122 GLU A O 1
ATOM 1014 N N . PHE A 1 123 ? 0.277 1.127 -6.667 1.00 98.62 123 PHE A N 1
ATOM 1015 C CA . PHE A 1 123 ? 0.181 2.186 -5.673 1.00 98.62 123 PHE A CA 1
ATOM 1016 C C . PHE A 1 123 ? -0.935 1.905 -4.670 1.00 98.62 123 PHE A C 1
ATOM 1018 O O . PHE A 1 123 ? -1.922 1.235 -4.975 1.00 98.62 123 PHE A O 1
ATOM 1025 N N . ILE A 1 124 ? -0.808 2.515 -3.495 1.00 98.06 124 ILE A N 1
ATOM 1026 C CA . ILE A 1 124 ? -1.873 2.623 -2.500 1.00 98.06 124 ILE A CA 1
ATOM 1027 C C . ILE A 1 124 ? -2.216 4.097 -2.283 1.00 98.06 124 ILE A C 1
ATOM 1029 O O . ILE A 1 124 ? -1.315 4.930 -2.206 1.00 98.06 124 ILE A O 1
ATOM 1033 N N . THR A 1 125 ? -3.501 4.444 -2.184 1.00 98.62 125 THR A N 1
ATOM 1034 C CA . THR A 1 125 ? -3.906 5.833 -1.917 1.00 98.62 125 THR A CA 1
ATOM 1035 C C . THR A 1 125 ? -5.176 5.952 -1.069 1.00 98.62 125 THR A C 1
ATOM 1037 O O . THR A 1 125 ? -6.037 5.069 -1.036 1.00 98.62 125 THR A O 1
ATOM 1040 N N . LYS A 1 126 ? -5.264 7.079 -0.363 1.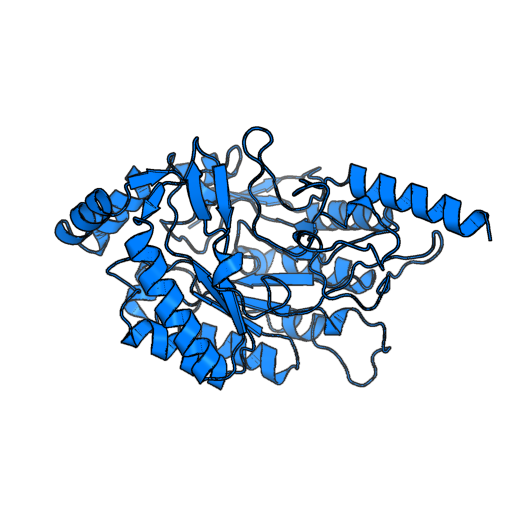00 98.62 126 LYS A N 1
ATOM 1041 C CA . LYS A 1 126 ? -6.428 7.637 0.338 1.00 98.62 126 LYS A CA 1
ATOM 1042 C C . LYS A 1 126 ? -6.916 8.931 -0.343 1.00 98.62 126 LYS A C 1
ATOM 1044 O O . LYS A 1 126 ? -7.746 9.647 0.217 1.00 98.62 126 LYS A O 1
ATOM 1049 N N . CYS A 1 127 ? -6.392 9.254 -1.524 1.00 98.50 127 CYS A N 1
ATOM 1050 C CA . CYS A 1 127 ? -6.671 10.456 -2.306 1.00 98.50 127 CYS A CA 1
ATOM 1051 C C . CYS A 1 127 ? -7.300 10.107 -3.668 1.00 98.50 127 CYS A C 1
ATOM 1053 O O . CYS A 1 127 ? -7.434 8.942 -4.035 1.00 98.50 127 CYS A O 1
ATOM 1055 N N . GLU A 1 128 ? -7.727 11.125 -4.418 1.00 98.31 128 GLU A N 1
ATOM 1056 C CA . GLU A 1 128 ? -8.194 10.956 -5.800 1.00 98.31 128 GLU A CA 1
ATOM 1057 C C . GLU A 1 128 ? -7.026 10.554 -6.707 1.00 98.31 128 GLU A C 1
ATOM 1059 O O . GLU A 1 128 ? -5.940 11.133 -6.623 1.00 98.31 128 GLU A O 1
ATOM 1064 N N . ILE A 1 129 ? -7.249 9.571 -7.582 1.00 98.50 129 ILE A N 1
ATOM 1065 C CA . ILE A 1 129 ? -6.228 9.153 -8.544 1.00 98.50 129 ILE A CA 1
ATOM 1066 C C . ILE A 1 129 ? -6.188 10.175 -9.690 1.00 98.50 129 ILE A C 1
ATOM 1068 O O . ILE A 1 129 ? -7.216 10.428 -10.323 1.00 98.50 129 ILE A O 1
ATOM 1072 N N . PRO A 1 130 ? -5.019 10.745 -10.031 1.00 98.00 130 PRO A N 1
ATOM 1073 C CA . PRO A 1 130 ? -4.913 11.622 -11.188 1.00 98.00 130 PRO A CA 1
ATOM 1074 C C . PRO A 1 130 ? -5.289 10.891 -12.485 1.00 98.00 130 PRO A C 1
ATOM 1076 O O . PRO A 1 130 ? -4.799 9.792 -12.742 1.00 98.00 130 PRO A O 1
ATOM 1079 N N . LYS A 1 131 ? -6.078 11.530 -13.358 1.00 97.69 131 LYS A N 1
ATOM 1080 C CA . LYS A 1 131 ? -6.480 10.952 -14.659 1.00 97.69 131 LYS A CA 1
ATOM 1081 C C . LYS A 1 131 ? -5.284 10.492 -15.499 1.00 97.69 131 LYS A C 1
ATOM 1083 O O . LYS A 1 131 ? -5.305 9.394 -16.040 1.00 97.69 131 LYS A O 1
ATOM 1088 N N . ASP A 1 132 ? -4.210 11.283 -15.522 1.00 97.12 132 ASP A N 1
ATOM 1089 C CA . ASP A 1 132 ? -2.968 10.936 -16.224 1.00 97.12 132 ASP A CA 1
ATOM 1090 C C . ASP A 1 132 ? -2.362 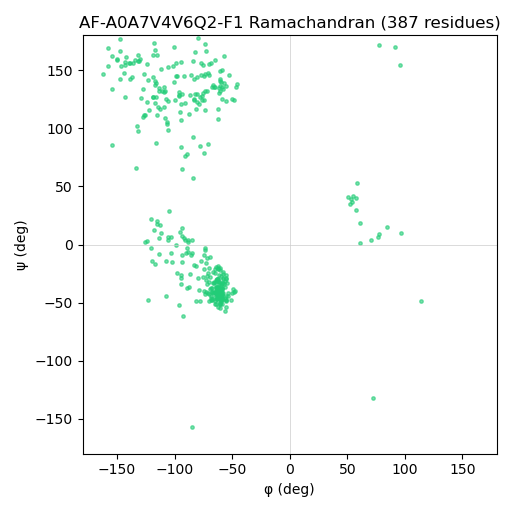9.615 -15.727 1.00 97.12 132 ASP A C 1
ATOM 1092 O O . ASP A 1 132 ? -1.761 8.886 -16.507 1.00 97.12 132 ASP A O 1
ATOM 1096 N N . VAL A 1 133 ? -2.507 9.286 -14.437 1.00 98.25 133 VAL A N 1
ATOM 1097 C CA . VAL A 1 133 ? -2.008 8.018 -13.884 1.00 98.25 133 VAL A CA 1
ATOM 1098 C C . VAL A 1 133 ? -2.808 6.847 -14.440 1.00 98.25 133 VAL A C 1
ATOM 1100 O O . VAL A 1 133 ? -2.200 5.872 -14.872 1.00 98.25 133 VAL A O 1
ATOM 1103 N N . ILE A 1 134 ? -4.138 6.962 -14.492 1.00 98.38 134 ILE A N 1
ATOM 1104 C CA . ILE A 1 134 ? -5.012 5.945 -15.095 1.00 98.38 134 ILE A CA 1
ATOM 1105 C C . ILE A 1 134 ? -4.642 5.728 -16.564 1.00 98.38 134 ILE A C 1
ATOM 1107 O O . ILE A 1 134 ? -4.420 4.593 -16.977 1.00 98.38 134 ILE A O 1
ATOM 1111 N N . GLU A 1 135 ? -4.484 6.806 -17.336 1.00 97.69 135 GLU A N 1
ATOM 1112 C CA . GLU A 1 135 ? -4.086 6.727 -18.748 1.00 97.69 135 GLU A CA 1
ATOM 1113 C C . GLU A 1 135 ? -2.708 6.079 -18.949 1.00 97.69 135 GLU A C 1
ATOM 1115 O O . GLU A 1 135 ? -2.492 5.370 -19.933 1.00 97.69 135 GLU A O 1
ATOM 1120 N N . LEU A 1 136 ? -1.773 6.290 -18.017 1.00 97.19 136 LEU A N 1
ATOM 1121 C CA . LEU A 1 136 ? -0.450 5.674 -18.073 1.00 97.19 136 LEU A CA 1
ATOM 1122 C C . LEU A 1 136 ? -0.508 4.161 -17.856 1.00 97.19 136 LEU A C 1
ATOM 1124 O O . LEU A 1 136 ? 0.124 3.425 -18.615 1.00 97.19 136 LEU A O 1
ATOM 1128 N N . ILE A 1 137 ? -1.233 3.700 -16.832 1.00 97.50 137 ILE A N 1
ATOM 1129 C CA . ILE A 1 137 ? -1.188 2.292 -16.409 1.00 97.50 137 ILE A CA 1
ATOM 1130 C C . ILE A 1 137 ? -2.273 1.418 -17.036 1.00 97.50 137 ILE A C 1
ATOM 1132 O O . ILE A 1 137 ? -2.142 0.197 -16.977 1.00 97.50 137 ILE A O 1
ATOM 1136 N N . LYS A 1 138 ? -3.324 1.998 -17.634 1.00 96.44 138 LYS A N 1
ATOM 1137 C CA . LYS A 1 138 ? -4.387 1.193 -18.241 1.00 96.44 138 LYS A CA 1
ATOM 1138 C C . LYS A 1 138 ? -3.829 0.313 -19.368 1.00 96.44 138 LYS A C 1
ATOM 1140 O O . LYS A 1 138 ? -3.094 0.820 -20.229 1.00 96.44 138 LYS A O 1
ATOM 1145 N N . PRO A 1 139 ? -4.163 -0.987 -19.392 1.00 93.50 139 PRO A N 1
ATOM 1146 C CA . PRO A 1 139 ? -3.870 -1.839 -20.535 1.00 93.50 139 PRO A CA 1
ATOM 1147 C C . PRO A 1 139 ? -4.575 -1.321 -21.795 1.00 93.50 139 PRO A C 1
ATOM 1149 O O . PRO A 1 139 ? -5.666 -0.755 -21.728 1.00 93.50 139 PRO A O 1
ATOM 1152 N N . SER A 1 140 ? -3.974 -1.545 -22.962 1.00 88.75 140 SER A N 1
ATOM 1153 C CA . SER A 1 140 ? -4.598 -1.254 -24.258 1.00 88.75 140 SER A CA 1
ATOM 1154 C C . SER A 1 140 ? -4.746 -2.534 -25.074 1.00 88.75 140 SER A C 1
ATOM 1156 O O . SER A 1 140 ? -3.878 -3.401 -25.036 1.00 88.75 140 SER A O 1
ATOM 1158 N N . PHE A 1 141 ? -5.832 -2.652 -25.845 1.00 81.75 141 PHE A N 1
ATOM 1159 C CA . PHE A 1 141 ? -6.112 -3.833 -26.675 1.00 81.75 141 PHE A CA 1
ATOM 1160 C C . PHE A 1 141 ? -5.008 -4.145 -27.694 1.00 81.75 141 PHE A C 1
ATOM 1162 O O . PHE A 1 141 ? -4.811 -5.304 -28.045 1.00 81.75 141 PHE A O 1
ATOM 1169 N N . ASN A 1 142 ? -4.280 -3.122 -28.147 1.00 84.44 142 ASN A N 1
ATOM 1170 C CA . ASN A 1 142 ? -3.194 -3.263 -29.118 1.00 84.44 142 ASN A CA 1
ATOM 1171 C C . ASN A 1 142 ? -1.815 -3.423 -28.456 1.00 84.44 142 ASN A C 1
ATOM 1173 O O . ASN A 1 142 ? -0.798 -3.369 -29.148 1.00 84.44 142 ASN A O 1
ATOM 1177 N N . GLU A 1 143 ? -1.747 -3.561 -27.128 1.00 84.69 143 GLU A N 1
ATOM 1178 C CA . GLU A 1 143 ? -0.468 -3.779 -26.459 1.00 84.69 143 GLU A CA 1
ATOM 1179 C C . GLU A 1 143 ? 0.062 -5.204 -26.674 1.00 84.69 143 GLU A C 1
ATOM 1181 O O . GLU A 1 143 ? -0.710 -6.164 -26.743 1.00 84.69 143 GLU A O 1
ATOM 1186 N N . PRO A 1 144 ? 1.396 -5.365 -26.750 1.00 86.31 144 PRO A N 1
ATOM 1187 C CA . PRO A 1 144 ? 2.027 -6.676 -26.762 1.00 86.31 144 PRO A CA 1
ATOM 1188 C C . PRO A 1 144 ? 1.572 -7.551 -25.587 1.00 86.31 144 PRO A C 1
ATOM 1190 O O . PRO A 1 144 ? 1.361 -7.064 -24.475 1.00 86.31 144 PRO A O 1
ATOM 1193 N N . ARG A 1 145 ? 1.478 -8.871 -25.806 1.00 82.69 145 ARG A N 1
ATOM 1194 C CA . ARG A 1 145 ? 1.067 -9.842 -24.768 1.00 82.69 145 ARG A CA 1
ATOM 1195 C C . ARG A 1 145 ? 1.962 -9.820 -23.524 1.00 82.69 145 ARG A C 1
ATOM 1197 O O . ARG A 1 145 ? 1.529 -10.227 -22.444 1.00 82.69 145 ARG A O 1
ATOM 1204 N N . ASP A 1 146 ? 3.203 -9.385 -23.685 1.00 85.19 146 ASP A N 1
ATOM 1205 C CA . ASP A 1 146 ? 4.232 -9.270 -22.656 1.00 85.19 146 ASP A CA 1
ATOM 1206 C C . ASP A 1 146 ? 4.320 -7.856 -22.039 1.00 85.19 146 ASP A C 1
ATOM 1208 O O . ASP A 1 146 ? 5.234 -7.578 -21.259 1.00 85.19 146 ASP A O 1
ATOM 1212 N N . SER A 1 147 ? 3.349 -6.977 -22.329 1.00 94.19 147 SER A N 1
ATOM 1213 C CA . SER A 1 147 ? 3.186 -5.689 -21.647 1.00 94.19 147 SER A CA 1
ATOM 1214 C C . SER A 1 147 ? 3.015 -5.890 -20.143 1.00 94.19 147 SER A C 1
ATOM 1216 O O . SER A 1 147 ? 2.216 -6.713 -19.687 1.00 94.19 147 SER A O 1
ATOM 1218 N N . CYS A 1 148 ? 3.735 -5.091 -19.361 1.00 96.81 148 CYS A N 1
ATOM 1219 C CA . CYS A 1 148 ? 3.643 -5.096 -17.908 1.00 96.81 148 CYS A CA 1
ATOM 1220 C C . CYS A 1 148 ? 2.352 -4.476 -17.364 1.00 96.81 148 CYS A C 1
ATOM 1222 O O . CYS A 1 148 ? 2.015 -4.703 -16.202 1.00 96.81 148 CYS A O 1
ATOM 1224 N N . LYS A 1 149 ? 1.603 -3.715 -18.175 1.00 96.94 149 LYS A N 1
ATOM 1225 C CA . LYS A 1 149 ? 0.409 -2.992 -17.709 1.00 96.94 149 LYS A CA 1
ATOM 1226 C C . LYS A 1 149 ? -0.698 -3.906 -17.201 1.00 96.94 149 LYS A C 1
ATOM 1228 O O . LYS A 1 149 ? -1.393 -3.544 -16.262 1.00 96.94 149 LYS A O 1
ATOM 1233 N N . LYS A 1 150 ? -0.795 -5.129 -17.732 1.00 94.44 150 LYS A N 1
ATOM 1234 C CA . LYS A 1 150 ? -1.708 -6.167 -17.217 1.00 94.44 150 LYS A CA 1
ATOM 1235 C C . LYS A 1 150 ? -1.409 -6.586 -15.767 1.00 94.44 150 LYS A C 1
ATOM 1237 O O . LYS A 1 150 ? -2.259 -7.186 -15.124 1.00 94.44 150 LYS A O 1
ATOM 1242 N N . HIS A 1 151 ? -0.203 -6.292 -15.273 1.00 96.81 151 HIS A N 1
ATOM 1243 C CA . HIS A 1 151 ? 0.237 -6.538 -13.899 1.00 96.81 151 HIS A CA 1
ATOM 1244 C C . HIS A 1 151 ? 0.317 -5.239 -13.065 1.00 96.81 151 HIS A C 1
ATOM 1246 O O . HIS A 1 151 ? 0.758 -5.282 -11.920 1.00 96.81 151 HIS A O 1
ATOM 1252 N N . CYS A 1 152 ? -0.071 -4.078 -13.613 1.00 98.19 152 CYS A N 1
ATOM 1253 C CA . CYS A 1 152 ? -0.219 -2.842 -12.840 1.00 98.19 152 CYS A CA 1
ATOM 1254 C C . CYS A 1 152 ? -1.587 -2.824 -12.152 1.00 98.19 152 CYS A C 1
ATOM 1256 O O . CYS A 1 152 ? -2.586 -3.255 -12.731 1.00 98.19 152 CYS A O 1
ATOM 1258 N N . PHE A 1 153 ? -1.647 -2.311 -10.926 1.00 98.50 153 PHE A N 1
ATOM 1259 C CA . PHE A 1 153 ? -2.880 -2.301 -10.142 1.00 98.50 153 PHE A CA 1
ATOM 1260 C C . PHE A 1 153 ? -2.900 -1.168 -9.113 1.00 98.50 153 PHE A C 1
ATOM 1262 O O . PHE A 1 153 ? -1.867 -0.573 -8.800 1.00 98.50 153 PHE A O 1
ATOM 1269 N N . GLY A 1 154 ? -4.091 -0.845 -8.614 1.00 98.50 154 GLY A N 1
ATOM 1270 C CA . GLY A 1 154 ? -4.293 0.205 -7.620 1.00 98.50 154 GLY A CA 1
ATOM 1271 C C . GLY A 1 154 ? -4.977 -0.325 -6.366 1.00 98.50 154 GLY A C 1
ATOM 1272 O O . GLY A 1 154 ? -5.893 -1.145 -6.441 1.00 98.50 154 GLY A O 1
ATOM 1273 N N . GLN A 1 155 ? -4.553 0.177 -5.209 1.00 98.69 155 GLN A N 1
ATOM 1274 C CA . GLN A 1 155 ? -5.146 -0.143 -3.915 1.00 98.69 155 GLN A CA 1
ATOM 1275 C C . GLN A 1 155 ? -5.758 1.109 -3.278 1.00 98.69 155 GLN A C 1
ATOM 1277 O O . GLN A 1 155 ? -5.084 2.128 -3.116 1.00 98.69 155 GLN A O 1
ATOM 1282 N N . ILE A 1 156 ? -7.028 1.035 -2.881 1.00 98.81 156 ILE A N 1
ATOM 1283 C CA . ILE A 1 156 ? -7.770 2.166 -2.315 1.00 98.81 156 ILE A CA 1
ATOM 1284 C C . ILE A 1 156 ? -8.121 1.877 -0.864 1.00 98.81 156 ILE A C 1
ATOM 1286 O O . ILE A 1 156 ? -8.847 0.929 -0.568 1.00 98.81 156 ILE A O 1
ATOM 1290 N N . SER A 1 157 ? -7.611 2.699 0.052 1.00 98.62 157 SER A N 1
ATOM 1291 C CA . SER A 1 157 ? -7.923 2.567 1.475 1.00 98.62 157 SER A CA 1
ATOM 1292 C C . SER A 1 157 ? -9.267 3.214 1.814 1.00 98.62 157 SER A C 1
ATOM 1294 O O . SER A 1 157 ? -9.393 4.436 1.736 1.00 98.62 157 SER A O 1
ATOM 1296 N N . ILE A 1 158 ? -10.233 2.416 2.270 1.00 98.81 158 ILE A N 1
ATOM 1297 C CA . ILE A 1 158 ? -11.560 2.862 2.715 1.00 98.81 158 ILE A CA 1
ATOM 1298 C C . ILE A 1 158 ? -11.794 2.325 4.126 1.00 98.81 158 ILE A C 1
ATOM 1300 O O . ILE A 1 158 ? -11.915 1.121 4.322 1.00 98.81 158 ILE A O 1
ATOM 1304 N N . LEU A 1 159 ? -11.837 3.217 5.120 1.00 98.31 159 LEU A N 1
ATOM 1305 C CA . LEU A 1 159 ? -11.936 2.813 6.534 1.00 98.31 159 LEU A CA 1
ATOM 1306 C C . LEU A 1 159 ? -13.375 2.785 7.053 1.00 98.31 159 LEU A C 1
ATOM 1308 O O . LEU A 1 159 ? -13.689 2.092 8.015 1.00 98.31 159 LEU A O 1
ATOM 1312 N N . THR A 1 160 ? -14.245 3.586 6.447 1.00 98.69 160 THR A N 1
ATOM 1313 C CA . THR A 1 160 ? -15.641 3.743 6.844 1.00 98.69 160 THR A CA 1
ATOM 1314 C C . THR A 1 160 ? -16.454 4.276 5.674 1.00 98.69 160 THR A C 1
ATOM 1316 O O . THR A 1 160 ? -15.915 4.975 4.815 1.00 98.69 160 THR A O 1
ATOM 1319 N N . VAL A 1 161 ? -17.750 3.971 5.665 1.00 98.56 161 VAL A N 1
ATOM 1320 C CA . VAL A 1 161 ? -18.731 4.601 4.767 1.00 98.56 161 VAL A CA 1
ATOM 1321 C C . VAL A 1 161 ? -19.272 5.930 5.312 1.00 98.56 161 VAL A C 1
ATOM 1323 O O . VAL A 1 161 ? -19.968 6.654 4.606 1.00 98.56 161 VAL A O 1
ATOM 1326 N N . ASN A 1 162 ? -18.939 6.290 6.556 1.00 98.50 162 ASN A N 1
ATOM 1327 C CA . ASN A 1 162 ? -19.355 7.543 7.177 1.00 98.50 162 ASN A CA 1
ATOM 1328 C C . ASN A 1 162 ? -18.365 8.675 6.848 1.00 98.50 162 ASN A C 1
ATOM 1330 O O . ASN A 1 162 ? -17.229 8.700 7.326 1.00 98.50 162 ASN A O 1
ATOM 1334 N N . GLU A 1 163 ? -18.819 9.651 6.062 1.00 98.56 163 GLU A N 1
ATOM 1335 C CA . GLU A 1 163 ? -17.994 10.768 5.589 1.00 98.56 163 GLU A CA 1
ATOM 1336 C C . GLU A 1 163 ? -17.483 11.687 6.713 1.00 98.56 163 GLU A C 1
ATOM 1338 O O . GLU A 1 163 ? -16.362 12.203 6.614 1.00 98.56 163 GLU A O 1
ATOM 1343 N N . GLU A 1 164 ? -18.252 11.862 7.792 1.00 98.50 164 GLU A N 1
ATOM 1344 C CA . GLU A 1 164 ? -17.847 12.654 8.962 1.00 98.50 164 GLU A CA 1
ATOM 1345 C C . GLU A 1 164 ? -16.761 11.933 9.760 1.00 98.50 164 GLU A C 1
ATOM 1347 O O . GLU A 1 164 ? -15.745 12.528 10.122 1.00 98.50 164 GLU A O 1
ATOM 1352 N N . LEU A 1 165 ? -16.897 10.617 9.938 1.00 98.56 165 LEU A N 1
ATOM 1353 C CA . LEU A 1 165 ? -15.859 9.808 10.571 1.00 98.56 165 LEU A CA 1
ATOM 1354 C C . LEU A 1 165 ? -14.582 9.759 9.720 1.00 98.56 165 LEU A C 1
ATOM 1356 O O . LEU A 1 165 ? -13.475 9.918 10.239 1.00 98.56 165 LEU A O 1
ATOM 1360 N N . ARG A 1 166 ? -14.710 9.635 8.393 1.00 98.44 166 ARG A N 1
ATOM 1361 C CA . ARG A 1 166 ? -13.566 9.729 7.475 1.00 98.44 166 ARG A CA 1
ATOM 1362 C C . ARG A 1 166 ? -12.866 11.091 7.579 1.00 98.44 166 ARG A C 1
ATOM 1364 O O . ARG A 1 166 ? -11.644 11.141 7.486 1.00 98.44 166 ARG A O 1
ATOM 1371 N N . LYS A 1 167 ? -13.604 12.175 7.853 1.00 98.50 167 LYS A N 1
ATOM 1372 C CA . LYS A 1 167 ? -13.098 13.552 8.072 1.00 98.50 167 LYS A CA 1
ATOM 1373 C C . LYS A 1 167 ? -12.197 13.656 9.302 1.00 98.50 167 LYS A C 1
ATOM 1375 O O . LYS A 1 167 ? -11.262 14.447 9.309 1.00 98.50 167 LYS A O 1
ATOM 1380 N N . ILE A 1 168 ? -12.439 12.819 10.306 1.00 98.56 168 ILE A N 1
ATOM 1381 C CA . ILE A 1 168 ? -11.611 12.720 11.512 1.00 98.56 168 ILE A CA 1
ATOM 1382 C C . ILE A 1 168 ? -10.373 11.854 11.249 1.00 98.56 168 ILE A C 1
ATOM 1384 O O . ILE A 1 168 ? -9.253 12.243 11.578 1.00 98.56 168 ILE A O 1
ATOM 1388 N N . LEU A 1 169 ? -10.568 10.671 10.661 1.00 98.50 169 LEU A N 1
ATOM 1389 C CA . LEU A 1 169 ? -9.498 9.684 10.482 1.00 98.50 169 LEU A CA 1
ATOM 1390 C C . LEU A 1 169 ? -8.515 10.085 9.368 1.00 98.50 169 LEU A C 1
ATOM 1392 O O . LEU A 1 169 ? -7.306 9.896 9.495 1.00 98.50 169 LEU A O 1
ATOM 1396 N N . VAL A 1 170 ? -9.027 10.636 8.270 1.00 97.69 170 VAL A N 1
ATOM 1397 C CA . VAL A 1 170 ? -8.296 10.933 7.030 1.00 97.69 170 VAL A CA 1
ATOM 1398 C C . VAL A 1 170 ? -8.640 12.361 6.570 1.00 97.69 170 VAL A C 1
ATOM 1400 O O . VAL A 1 170 ? -9.285 12.548 5.534 1.00 97.69 170 VAL A O 1
ATOM 1403 N N . PRO A 1 171 ? -8.256 13.393 7.344 1.00 97.12 171 PRO A N 1
ATOM 1404 C CA . PRO A 1 171 ? -8.821 14.742 7.237 1.00 97.12 171 PRO A CA 1
ATOM 1405 C C . PRO A 1 171 ? -8.592 15.430 5.891 1.00 97.12 171 PRO A C 1
ATOM 1407 O O . PRO A 1 171 ? -9.426 16.226 5.466 1.00 97.12 171 PRO A O 1
ATOM 1410 N N . HIS A 1 172 ? -7.492 15.114 5.207 1.00 97.44 172 HIS A N 1
ATOM 1411 C CA . HIS A 1 172 ? -7.157 15.683 3.898 1.00 97.44 172 HIS A CA 1
ATOM 1412 C C . HIS A 1 172 ? -7.143 14.631 2.777 1.00 97.44 172 HIS A C 1
ATOM 1414 O O . HIS A 1 172 ? -6.546 14.856 1.726 1.00 97.44 172 HIS A O 1
ATOM 1420 N N . GLY A 1 173 ? -7.761 13.469 3.011 1.00 97.62 173 GLY A N 1
ATOM 1421 C CA . GLY A 1 173 ? -7.996 12.463 1.974 1.00 97.62 173 GLY A CA 1
ATOM 1422 C C . GLY A 1 173 ? -9.199 12.796 1.091 1.00 97.62 173 GLY A C 1
ATOM 1423 O O . GLY A 1 173 ? -9.905 13.781 1.310 1.00 97.62 173 GLY A O 1
ATOM 1424 N N . ALA A 1 174 ? -9.442 11.944 0.099 1.00 98.50 174 ALA A N 1
ATOM 1425 C CA . ALA A 1 174 ? -10.646 12.001 -0.721 1.00 98.50 174 ALA A CA 1
ATOM 1426 C C . ALA A 1 174 ? -11.897 11.624 0.093 1.00 98.50 174 ALA A C 1
ATOM 1428 O O . ALA A 1 174 ? -11.807 10.922 1.103 1.00 98.50 174 ALA A O 1
ATOM 1429 N N . SER A 1 175 ? -13.067 12.088 -0.354 1.00 98.75 175 SER A N 1
ATOM 1430 C CA . SER A 1 175 ? -14.351 11.697 0.239 1.00 98.75 175 SER A CA 1
ATOM 1431 C C . SER A 1 175 ? -14.627 10.205 0.045 1.00 98.75 175 SER A C 1
ATOM 1433 O O . SER A 1 175 ? -14.097 9.585 -0.878 1.00 98.75 175 SER A O 1
ATOM 1435 N N . VAL A 1 176 ? -15.500 9.634 0.879 1.00 98.81 176 VAL A N 1
ATOM 1436 C CA . VAL A 1 176 ? -15.935 8.230 0.769 1.00 98.81 176 VAL A CA 1
ATOM 1437 C C . VAL A 1 176 ? -16.415 7.905 -0.650 1.00 98.81 176 VAL A C 1
ATOM 1439 O O . VAL A 1 176 ? -15.952 6.934 -1.246 1.00 98.81 176 VAL A O 1
ATOM 1442 N N . GLU A 1 177 ? -17.269 8.751 -1.232 1.00 98.75 177 GLU A N 1
ATOM 1443 C CA . GLU A 1 177 ? -17.775 8.550 -2.597 1.00 98.75 177 GLU A CA 1
ATOM 1444 C C . GLU A 1 177 ? -16.659 8.559 -3.644 1.00 98.75 177 GLU A C 1
ATOM 1446 O O . GLU A 1 177 ? -16.621 7.691 -4.512 1.00 98.75 177 GLU A O 1
ATOM 1451 N N . LYS A 1 178 ? -15.697 9.482 -3.526 1.00 98.81 178 LYS A N 1
ATOM 1452 C CA . LYS A 1 178 ? -14.558 9.551 -4.447 1.00 98.81 178 LYS A CA 1
ATOM 1453 C C . LYS A 1 178 ? -13.643 8.328 -4.320 1.00 98.81 178 LYS A C 1
ATOM 1455 O O . LYS A 1 178 ? -13.075 7.884 -5.312 1.00 98.81 178 LYS A O 1
ATOM 1460 N N . LEU A 1 179 ? -13.503 7.752 -3.126 1.00 98.88 179 LEU A N 1
ATOM 1461 C CA . LEU A 1 179 ? -12.725 6.526 -2.935 1.00 98.88 179 LEU A CA 1
ATOM 1462 C C . LEU A 1 179 ? -13.391 5.316 -3.609 1.00 98.88 179 LEU A C 1
ATOM 1464 O O . LEU A 1 179 ? -12.701 4.526 -4.250 1.00 98.88 179 LEU A O 1
ATOM 1468 N N . PHE A 1 180 ? -14.717 5.179 -3.535 1.00 98.94 180 PHE A N 1
ATOM 1469 C CA . PHE A 1 180 ? -15.421 4.147 -4.308 1.00 98.94 180 PHE A CA 1
ATOM 1470 C C . PHE A 1 180 ? -15.381 4.427 -5.817 1.00 98.94 180 PHE A C 1
ATOM 1472 O O . PHE A 1 180 ? -15.172 3.503 -6.602 1.00 98.94 180 PHE A O 1
ATOM 1479 N N . GLU A 1 181 ? -15.478 5.693 -6.230 1.00 98.88 181 GLU A N 1
ATOM 1480 C CA . GLU A 1 181 ? -15.294 6.105 -7.627 1.00 98.88 181 GLU A CA 1
ATOM 1481 C C . GLU A 1 181 ? -13.894 5.739 -8.145 1.00 98.88 181 GLU A C 1
ATOM 1483 O O . GLU A 1 181 ? -13.772 5.250 -9.262 1.00 98.88 181 GLU A O 1
ATOM 1488 N N . ASN A 1 182 ? -12.836 5.885 -7.339 1.00 98.88 182 ASN A N 1
ATOM 1489 C CA . ASN A 1 182 ? -11.490 5.441 -7.715 1.00 98.88 182 ASN A CA 1
ATOM 1490 C C . ASN A 1 182 ? -11.447 3.934 -8.026 1.00 98.88 182 ASN A C 1
ATOM 1492 O O . ASN A 1 182 ? -10.818 3.537 -9.006 1.00 98.88 182 ASN A O 1
ATOM 1496 N N . ILE A 1 183 ? -12.112 3.095 -7.217 1.00 98.88 183 ILE A N 1
ATOM 1497 C CA . ILE A 1 183 ? -12.216 1.645 -7.476 1.00 98.88 183 ILE A CA 1
ATOM 1498 C C . ILE A 1 183 ? -12.918 1.411 -8.818 1.00 98.88 183 ILE A C 1
ATOM 1500 O O . ILE A 1 183 ? -12.416 0.652 -9.650 1.00 98.88 183 ILE A O 1
ATOM 1504 N N . LYS A 1 184 ? -14.027 2.120 -9.055 1.00 98.88 184 LYS A N 1
ATOM 1505 C CA . LYS A 1 184 ? -14.783 2.051 -10.308 1.00 98.88 184 LYS A CA 1
ATOM 1506 C C . LYS A 1 184 ? -13.948 2.452 -11.516 1.00 98.88 184 LYS A C 1
ATOM 1508 O O . LYS A 1 184 ? -13.900 1.706 -12.487 1.00 98.88 184 LYS A O 1
ATOM 1513 N N . ILE A 1 185 ? -13.238 3.576 -11.440 1.00 98.81 185 ILE A N 1
ATOM 1514 C CA . ILE A 1 185 ? -12.368 4.076 -12.510 1.00 98.81 185 ILE A CA 1
ATOM 1515 C C . ILE A 1 185 ? -11.279 3.054 -12.846 1.00 98.81 185 ILE A C 1
ATOM 1517 O O . ILE A 1 185 ? -11.026 2.809 -14.026 1.00 98.81 185 ILE A O 1
ATOM 1521 N N . LEU A 1 186 ? -10.647 2.441 -11.839 1.00 98.75 186 LEU A N 1
ATOM 1522 C CA . LEU A 1 186 ? -9.664 1.378 -12.062 1.00 98.75 186 LEU A CA 1
ATOM 1523 C C . LEU A 1 186 ? -10.307 0.193 -12.797 1.00 98.75 186 LEU A C 1
ATOM 1525 O O . LEU A 1 186 ? -9.821 -0.204 -13.857 1.00 98.75 186 LEU A O 1
ATOM 1529 N N . SER A 1 187 ? -11.437 -0.308 -12.290 1.00 98.38 187 SER A N 1
ATOM 1530 C CA . SER A 1 187 ? -12.132 -1.461 -12.870 1.00 98.38 187 SER A CA 1
ATOM 1531 C C . SER A 1 187 ? -12.617 -1.209 -14.303 1.00 98.38 187 SER A C 1
ATOM 1533 O O . SER A 1 187 ? -12.422 -2.061 -15.166 1.00 98.38 187 SER A O 1
ATOM 1535 N N . GLU A 1 188 ? -13.234 -0.059 -14.585 1.00 98.19 188 GLU A N 1
ATOM 1536 C CA . GLU A 1 188 ? -13.736 0.301 -15.923 1.00 98.19 188 GLU A CA 1
ATOM 1537 C C . GLU A 1 188 ? -12.604 0.452 -16.952 1.00 98.19 188 GLU A C 1
ATOM 1539 O O . GLU A 1 188 ? -12.816 0.246 -18.145 1.00 98.19 188 GLU A O 1
ATOM 1544 N N . ASN A 1 189 ? -11.384 0.749 -16.494 1.00 97.94 189 ASN A N 1
ATOM 1545 C CA . ASN A 1 189 ? -10.182 0.794 -17.327 1.00 97.94 189 ASN A CA 1
ATOM 1546 C C . ASN A 1 189 ? -9.405 -0.536 -17.344 1.00 97.94 189 ASN A C 1
ATOM 1548 O O . ASN A 1 189 ? -8.268 -0.568 -17.813 1.00 97.94 189 ASN A O 1
ATOM 1552 N N . ASN A 1 190 ? -10.005 -1.636 -16.871 1.00 97.00 190 ASN A N 1
ATOM 1553 C CA . ASN A 1 190 ? -9.392 -2.968 -16.785 1.00 97.00 190 ASN A CA 1
ATOM 1554 C C . ASN A 1 190 ? -8.091 -3.003 -15.961 1.00 97.00 190 ASN A C 1
ATOM 1556 O O . ASN A 1 190 ? -7.207 -3.821 -16.216 1.00 97.00 190 ASN A O 1
ATOM 1560 N N . ILE A 1 191 ? -7.966 -2.117 -14.973 1.00 98.19 191 ILE A N 1
ATOM 1561 C CA . ILE A 1 191 ? -6.879 -2.120 -13.997 1.00 98.19 191 ILE A CA 1
ATOM 1562 C C . ILE A 1 191 ? -7.379 -2.860 -12.758 1.00 98.19 191 ILE A C 1
ATOM 1564 O O . ILE A 1 191 ? -8.464 -2.574 -12.248 1.00 98.19 191 ILE A O 1
ATOM 1568 N N . PHE A 1 192 ? -6.593 -3.813 -12.255 1.00 98.38 192 PHE A N 1
ATOM 1569 C CA . PHE A 1 192 ? -6.970 -4.556 -11.056 1.00 98.38 192 PHE A CA 1
ATOM 1570 C C . PHE A 1 192 ? -7.097 -3.599 -9.859 1.00 98.38 192 PHE A C 1
ATOM 1572 O O . PHE A 1 192 ? -6.226 -2.758 -9.618 1.00 98.38 192 PHE A O 1
ATOM 1579 N N . ALA A 1 193 ? -8.210 -3.703 -9.135 1.00 98.56 193 ALA A N 1
ATOM 1580 C CA . ALA A 1 193 ? -8.549 -2.805 -8.042 1.00 98.56 193 ALA A CA 1
ATOM 1581 C C . ALA A 1 193 ? -8.674 -3.582 -6.730 1.00 98.56 193 ALA A C 1
ATOM 1583 O O . ALA A 1 193 ? -9.438 -4.550 -6.629 1.00 98.56 193 ALA A O 1
ATOM 1584 N N . VAL A 1 194 ? -7.941 -3.122 -5.719 1.00 98.75 194 VAL A N 1
ATOM 1585 C CA . VAL A 1 194 ? -7.964 -3.662 -4.357 1.00 98.75 194 VAL A CA 1
ATOM 1586 C C . VAL A 1 194 ? -8.613 -2.643 -3.432 1.00 98.75 194 VAL A C 1
ATOM 1588 O O . VAL A 1 194 ? -8.234 -1.471 -3.432 1.00 98.75 194 VAL A O 1
ATOM 1591 N N . CYS A 1 195 ? -9.559 -3.077 -2.604 1.00 98.88 195 CYS A N 1
ATOM 1592 C CA . CYS A 1 195 ? -10.039 -2.262 -1.492 1.00 98.88 195 CYS A CA 1
ATOM 1593 C C . CYS A 1 195 ? -9.289 -2.659 -0.221 1.00 98.88 195 CYS A C 1
ATOM 1595 O O . CYS A 1 195 ? -9.219 -3.837 0.125 1.00 98.88 195 CYS A O 1
ATOM 1597 N N . ARG A 1 196 ? -8.723 -1.679 0.484 1.00 98.69 196 ARG A N 1
ATOM 1598 C CA . ARG A 1 196 ? -8.063 -1.905 1.770 1.00 98.69 196 ARG A CA 1
ATOM 1599 C C . ARG A 1 196 ? -8.878 -1.313 2.908 1.00 98.69 196 ARG A C 1
ATOM 1601 O O . ARG A 1 196 ? -9.024 -0.095 2.994 1.00 98.69 196 ARG A O 1
ATOM 1608 N N . ILE A 1 197 ? -9.318 -2.160 3.826 1.00 98.75 197 ILE A N 1
ATOM 1609 C CA . ILE A 1 197 ? -9.866 -1.764 5.123 1.00 98.75 197 ILE A CA 1
ATOM 1610 C C . ILE A 1 197 ? -8.706 -1.792 6.127 1.00 98.75 197 ILE A C 1
ATOM 1612 O O . ILE A 1 197 ? -8.622 -2.651 6.998 1.00 98.75 197 ILE A O 1
ATOM 1616 N N . ASP A 1 198 ? -7.741 -0.900 5.902 1.00 97.56 198 ASP A N 1
ATOM 1617 C CA . ASP A 1 198 ? -6.440 -0.888 6.579 1.00 97.56 198 ASP A CA 1
ATOM 1618 C C . ASP A 1 198 ? -6.112 0.546 7.061 1.00 97.56 198 ASP A C 1
ATOM 1620 O O . ASP A 1 198 ? -5.748 1.406 6.231 1.00 97.56 198 ASP A O 1
ATOM 1624 N N . PRO A 1 199 ? -6.281 0.850 8.366 1.00 98.38 199 PRO A N 1
ATOM 1625 C CA . PRO A 1 199 ? -6.694 -0.060 9.444 1.00 98.38 199 PRO A CA 1
ATOM 1626 C C . PRO A 1 199 ? -8.186 0.006 9.813 1.00 98.38 199 PRO A C 1
ATOM 1628 O O . PRO A 1 199 ? -8.848 1.039 9.680 1.00 98.38 199 PRO A O 1
ATOM 1631 N N . ILE A 1 200 ? -8.688 -1.084 10.390 1.00 98.88 200 ILE A N 1
ATOM 1632 C CA . ILE A 1 200 ? -9.944 -1.128 11.147 1.00 98.88 200 ILE A CA 1
ATOM 1633 C C . ILE A 1 200 ? -9.685 -0.599 12.558 1.00 98.88 200 ILE A C 1
ATOM 1635 O O . ILE A 1 200 ? -8.771 -1.055 13.245 1.00 98.88 200 ILE A O 1
ATOM 1639 N N . PHE A 1 201 ? -10.508 0.345 13.008 1.00 98.81 201 PHE A N 1
ATOM 1640 C CA . PHE A 1 201 ? -10.468 0.893 14.357 1.00 98.81 201 PHE A CA 1
ATOM 1641 C C . PHE A 1 201 ? -11.470 0.156 15.251 1.00 98.81 201 PHE A C 1
ATOM 1643 O O . PHE A 1 201 ? -12.678 0.325 15.050 1.00 98.81 201 PHE A O 1
ATOM 1650 N N . PRO A 1 202 ? -11.004 -0.599 16.265 1.00 98.69 202 PRO A N 1
ATOM 1651 C CA . PRO A 1 202 ? -11.864 -1.163 17.301 1.00 98.69 202 PRO A CA 1
ATOM 1652 C C . PRO A 1 202 ? -12.851 -0.138 17.866 1.00 98.69 202 PRO A C 1
ATOM 1654 O O . PRO A 1 202 ? -12.463 1.002 18.135 1.00 98.69 202 PRO A O 1
ATOM 1657 N N . TYR A 1 203 ? -14.109 -0.536 18.034 1.00 98.31 203 TYR A N 1
ATOM 1658 C CA . TYR A 1 203 ? -15.224 0.276 18.543 1.00 98.31 203 TYR A CA 1
ATOM 1659 C C . TYR A 1 203 ? -15.597 1.526 17.727 1.00 98.31 203 TYR A C 1
ATOM 1661 O O . TYR A 1 203 ? -16.484 2.275 18.138 1.00 98.31 203 TYR A O 1
ATOM 1669 N N . ILE A 1 204 ? -14.930 1.793 16.600 1.00 98.62 204 ILE A N 1
ATOM 1670 C CA . ILE A 1 204 ? -15.108 3.026 15.817 1.00 98.62 204 ILE A CA 1
ATOM 1671 C C . ILE A 1 204 ? -15.503 2.702 14.371 1.00 98.62 204 ILE A C 1
ATOM 1673 O O . ILE A 1 204 ? -16.453 3.290 13.860 1.00 98.62 204 ILE A O 1
ATOM 1677 N N . THR A 1 205 ? -14.802 1.779 13.700 1.00 98.69 205 THR A N 1
ATOM 1678 C CA . THR A 1 205 ? -15.100 1.374 12.308 1.00 98.69 205 THR A CA 1
ATOM 1679 C C . THR A 1 205 ? -15.348 -0.126 12.132 1.00 98.69 205 THR A C 1
ATOM 1681 O O . THR A 1 205 ? -15.564 -0.594 11.015 1.00 98.69 205 THR A O 1
ATOM 1684 N N . ASP A 1 206 ? -15.342 -0.896 13.212 1.00 98.50 206 ASP A N 1
ATOM 1685 C CA . ASP A 1 206 ? -15.407 -2.359 13.209 1.00 98.50 206 ASP A CA 1
ATOM 1686 C C . ASP A 1 206 ? -16.832 -2.932 13.297 1.00 98.50 206 ASP A C 1
ATOM 1688 O O . ASP A 1 206 ? -17.000 -4.151 13.393 1.00 98.50 206 ASP A O 1
ATOM 1692 N N . SER A 1 207 ? -17.872 -2.089 13.244 1.00 98.62 207 SER A N 1
ATOM 1693 C CA . SER A 1 207 ? -19.251 -2.584 13.204 1.00 98.62 207 SER A CA 1
ATOM 1694 C C . SER A 1 207 ? -19.476 -3.459 11.969 1.00 98.62 207 SER A C 1
ATOM 1696 O O . SER A 1 207 ? -18.992 -3.175 10.866 1.00 98.62 207 SER A O 1
ATOM 1698 N N . LYS A 1 208 ? -20.237 -4.544 12.145 1.00 98.56 208 LYS A N 1
ATOM 1699 C CA . LYS A 1 208 ? -20.508 -5.506 11.068 1.00 98.56 208 LYS A CA 1
ATOM 1700 C C . LYS A 1 208 ? -21.198 -4.843 9.883 1.00 98.56 208 LYS A C 1
ATOM 1702 O O . LYS A 1 208 ? -20.933 -5.227 8.745 1.00 98.56 208 LYS A O 1
ATOM 1707 N N . GLU A 1 209 ? -22.053 -3.863 10.150 1.00 98.56 209 GLU A N 1
ATOM 1708 C CA . GLU A 1 209 ? -22.773 -3.066 9.163 1.00 98.56 209 GLU A CA 1
ATOM 1709 C C . GLU A 1 209 ? -21.802 -2.230 8.325 1.00 98.56 209 GLU A C 1
ATOM 1711 O O . GLU A 1 209 ? -21.818 -2.350 7.102 1.00 98.56 209 GLU A O 1
ATOM 1716 N N . ASN A 1 210 ? -20.901 -1.470 8.965 1.00 98.62 210 ASN A N 1
ATOM 1717 C CA . ASN A 1 210 ? -19.903 -0.655 8.265 1.00 98.62 210 ASN A CA 1
ATOM 1718 C C . ASN A 1 210 ? -18.982 -1.534 7.408 1.00 98.62 210 ASN A C 1
ATOM 1720 O O . ASN A 1 210 ? -18.824 -1.287 6.215 1.00 98.62 210 ASN A O 1
ATOM 1724 N N . LEU A 1 211 ? -18.420 -2.597 7.992 1.00 98.81 211 LEU A N 1
ATOM 1725 C CA . LEU A 1 211 ? -17.535 -3.520 7.277 1.00 98.81 211 LEU A CA 1
ATOM 1726 C C . LEU A 1 211 ? -18.246 -4.198 6.096 1.00 98.81 211 LEU A C 1
ATOM 1728 O O . LEU A 1 211 ? -17.674 -4.315 5.012 1.00 98.81 211 LEU A O 1
ATOM 1732 N N . LYS A 1 212 ? -19.508 -4.607 6.282 1.00 98.81 212 LYS A N 1
ATOM 1733 C CA . LYS A 1 212 ? -20.311 -5.208 5.213 1.00 98.81 212 LYS A CA 1
ATOM 1734 C C . LYS A 1 212 ? -20.555 -4.243 4.072 1.00 98.81 212 LYS A C 1
ATOM 1736 O O . LYS A 1 212 ? -20.421 -4.632 2.914 1.00 98.81 212 LYS A O 1
ATOM 1741 N N . GLU A 1 213 ? -20.923 -3.011 4.394 1.00 98.81 213 GLU A N 1
ATOM 1742 C CA . GLU A 1 213 ? -21.199 -2.002 3.384 1.00 98.81 213 GLU A CA 1
ATOM 1743 C C . GLU A 1 213 ? -19.947 -1.671 2.568 1.00 98.81 213 GLU A C 1
ATOM 1745 O O . GLU A 1 213 ? -20.036 -1.607 1.344 1.00 98.81 213 GLU A O 1
ATOM 1750 N N . ILE A 1 214 ? -18.771 -1.563 3.202 1.00 98.88 214 ILE A N 1
ATOM 1751 C CA . ILE A 1 214 ? -17.507 -1.356 2.478 1.00 98.88 214 ILE A CA 1
ATOM 1752 C C . ILE A 1 214 ? -17.250 -2.494 1.488 1.00 98.88 214 ILE A C 1
ATOM 1754 O O . ILE A 1 214 ? -16.999 -2.220 0.317 1.00 98.88 214 ILE A O 1
ATOM 1758 N N . VAL A 1 215 ? -17.333 -3.757 1.927 1.00 98.88 215 VAL A N 1
ATOM 1759 C CA . VAL A 1 215 ? -17.063 -4.921 1.061 1.00 98.88 215 VAL A CA 1
ATOM 1760 C C . VAL A 1 215 ? -18.038 -4.976 -0.115 1.00 98.88 215 VAL A C 1
ATOM 1762 O O . VAL A 1 215 ? -17.612 -5.171 -1.254 1.00 98.88 215 VAL A O 1
ATOM 1765 N N . LEU A 1 216 ? -19.332 -4.759 0.137 1.00 98.81 216 LEU A N 1
ATOM 1766 C CA . LEU A 1 216 ? -20.355 -4.761 -0.909 1.00 98.81 216 LEU A CA 1
ATOM 1767 C C . LEU A 1 216 ? -20.150 -3.632 -1.914 1.00 98.81 216 LEU A C 1
ATOM 1769 O O . LEU A 1 216 ? -20.047 -3.892 -3.108 1.00 98.81 216 LEU A O 1
ATOM 1773 N N . ARG A 1 217 ? -19.989 -2.394 -1.440 1.00 98.81 217 ARG A N 1
ATOM 1774 C CA . ARG A 1 217 ? -19.752 -1.247 -2.321 1.00 98.81 217 ARG A CA 1
ATOM 1775 C C . ARG A 1 217 ? -18.440 -1.380 -3.088 1.00 98.81 217 ARG A C 1
ATOM 1777 O O . ARG A 1 217 ? -18.385 -0.997 -4.253 1.00 98.81 217 ARG A O 1
ATOM 1784 N N . ALA A 1 218 ? -17.388 -1.925 -2.477 1.00 98.81 218 ALA A N 1
ATOM 1785 C CA . ALA A 1 218 ? -16.121 -2.170 -3.158 1.00 98.81 218 ALA A CA 1
ATOM 1786 C C . ALA A 1 218 ? -16.304 -3.169 -4.307 1.00 98.81 218 ALA A C 1
ATOM 1788 O O . ALA A 1 218 ? -15.880 -2.885 -5.427 1.00 98.81 218 ALA A O 1
ATOM 1789 N N . LYS A 1 219 ? -16.984 -4.294 -4.052 1.00 98.62 219 LYS A N 1
ATOM 1790 C CA . LYS A 1 219 ? -17.330 -5.286 -5.078 1.00 98.62 219 LYS A CA 1
ATOM 1791 C C . LYS A 1 219 ? -18.191 -4.681 -6.188 1.00 98.62 219 LYS A C 1
ATOM 1793 O O . LYS A 1 219 ? -17.884 -4.891 -7.358 1.00 98.62 219 LYS A O 1
ATOM 1798 N N . ASP A 1 220 ? -19.227 -3.922 -5.838 1.00 98.62 220 ASP A N 1
ATOM 1799 C CA . ASP A 1 220 ? -20.147 -3.304 -6.802 1.00 98.62 220 ASP A CA 1
ATOM 1800 C C . ASP A 1 220 ? -19.438 -2.276 -7.699 1.00 98.62 220 ASP A C 1
ATOM 1802 O O . ASP A 1 220 ? -19.786 -2.120 -8.867 1.00 98.62 220 ASP A O 1
ATOM 1806 N N . ASN A 1 221 ? -18.393 -1.620 -7.182 1.00 98.81 221 ASN A N 1
ATOM 1807 C CA . ASN A 1 221 ? -17.506 -0.751 -7.961 1.00 98.81 221 ASN A CA 1
ATOM 1808 C C . ASN A 1 221 ? -16.366 -1.517 -8.662 1.00 98.81 221 ASN A C 1
ATOM 1810 O O . ASN A 1 221 ? -15.525 -0.902 -9.306 1.00 98.81 221 ASN A O 1
ATOM 1814 N N . GLY A 1 222 ? -16.326 -2.849 -8.582 1.00 98.56 222 GLY A N 1
ATOM 1815 C CA . GLY A 1 222 ? -15.417 -3.689 -9.363 1.00 98.56 222 GLY A CA 1
ATOM 1816 C C . GLY A 1 222 ? -14.126 -4.121 -8.664 1.00 98.56 222 GLY A C 1
ATOM 1817 O O . GLY A 1 222 ? -13.266 -4.716 -9.319 1.00 98.56 222 GLY A O 1
ATOM 1818 N N . ALA A 1 223 ? -13.977 -3.892 -7.353 1.00 98.62 223 ALA A N 1
ATOM 1819 C CA . ALA A 1 223 ? -12.856 -4.453 -6.597 1.00 98.62 223 ALA A CA 1
ATOM 1820 C C . ALA A 1 223 ? -12.833 -5.987 -6.708 1.00 98.62 223 ALA A C 1
ATOM 1822 O O . ALA A 1 223 ? -13.870 -6.650 -6.649 1.00 98.62 223 ALA A O 1
ATOM 1823 N N . LYS A 1 224 ? -11.633 -6.553 -6.855 1.00 97.88 224 LYS A N 1
ATOM 1824 C CA . LYS A 1 224 ? -11.412 -8.007 -7.000 1.00 97.88 224 LYS A CA 1
ATOM 1825 C C . LYS A 1 224 ? -10.794 -8.651 -5.764 1.00 97.88 224 LYS A C 1
ATOM 1827 O O . LYS A 1 224 ? -10.800 -9.878 -5.632 1.00 97.88 224 LYS A O 1
ATOM 1832 N N . HIS A 1 225 ? -10.282 -7.821 -4.865 1.00 98.75 225 HIS A N 1
ATOM 1833 C CA . HIS A 1 225 ? -9.594 -8.247 -3.663 1.00 98.75 225 HIS A CA 1
ATOM 1834 C C . HIS A 1 225 ? -9.837 -7.259 -2.520 1.00 98.75 225 HIS A C 1
ATOM 1836 O O . HIS A 1 225 ? -9.887 -6.042 -2.740 1.00 98.75 225 HIS A O 1
ATOM 1842 N N . ILE A 1 226 ? -9.974 -7.791 -1.307 1.00 98.81 226 ILE A N 1
ATOM 1843 C CA . ILE A 1 226 ? -10.045 -7.034 -0.060 1.00 98.81 226 ILE A CA 1
ATOM 1844 C C . ILE A 1 226 ? -8.799 -7.337 0.769 1.00 98.81 226 ILE A C 1
ATOM 1846 O O . ILE A 1 226 ? -8.476 -8.499 1.003 1.00 98.81 226 ILE A O 1
ATOM 1850 N N . ILE A 1 227 ? -8.146 -6.296 1.279 1.00 98.75 227 ILE A N 1
ATOM 1851 C CA . ILE A 1 227 ? -7.110 -6.442 2.306 1.00 98.75 227 ILE A CA 1
ATOM 1852 C C . ILE A 1 227 ? -7.572 -5.756 3.584 1.00 98.75 227 ILE A C 1
ATOM 1854 O O . ILE A 1 227 ? -8.119 -4.656 3.522 1.00 98.75 227 ILE A O 1
ATOM 1858 N N . ALA A 1 228 ? -7.335 -6.367 4.740 1.00 98.69 228 ALA A N 1
ATOM 1859 C CA . ALA A 1 228 ? -7.667 -5.765 6.026 1.00 98.69 228 ALA A CA 1
ATOM 1860 C C . ALA A 1 228 ? -6.543 -5.894 7.059 1.00 98.69 228 ALA A C 1
ATOM 1862 O O . ALA A 1 228 ? -5.681 -6.766 6.974 1.00 98.69 228 ALA A O 1
ATOM 1863 N N . SER A 1 229 ? -6.587 -5.021 8.053 1.00 98.31 229 SER A N 1
ATOM 1864 C CA . SER A 1 229 ? -5.802 -5.095 9.288 1.00 98.31 229 SER A CA 1
ATOM 1865 C C . SER A 1 229 ? -6.612 -4.446 10.405 1.00 98.31 229 SER A C 1
ATOM 1867 O O . SER A 1 229 ? -7.518 -3.645 10.152 1.00 98.31 229 SER A O 1
ATOM 1869 N N . VAL A 1 230 ? -6.300 -4.776 11.650 1.00 98.62 230 VAL A N 1
ATOM 1870 C CA . VAL A 1 230 ? -6.716 -3.969 12.797 1.00 98.62 230 VAL A CA 1
ATOM 1871 C C . VAL A 1 230 ? -5.606 -2.971 13.085 1.00 98.62 230 VAL A C 1
ATOM 1873 O O . VAL A 1 230 ? -4.435 -3.275 12.892 1.00 98.62 230 VAL A O 1
ATOM 1876 N N . LEU A 1 231 ? -5.973 -1.765 13.525 1.00 98.44 231 LEU A N 1
ATOM 1877 C CA . LEU A 1 231 ? -5.003 -0.724 13.843 1.00 98.44 231 LEU A CA 1
ATOM 1878 C C . LEU A 1 231 ? -3.877 -1.274 14.730 1.00 98.44 231 LEU A C 1
ATOM 1880 O O . LEU A 1 231 ? -4.108 -1.780 15.826 1.00 98.44 231 LEU A O 1
ATOM 1884 N N . ASP A 1 232 ? -2.655 -1.102 14.250 1.00 96.38 232 ASP A N 1
ATOM 1885 C CA . ASP A 1 232 ? -1.412 -1.379 14.936 1.00 96.38 232 ASP A CA 1
ATOM 1886 C C . ASP A 1 232 ? -0.720 -0.051 15.271 1.00 96.38 232 ASP A C 1
ATOM 1888 O O . ASP A 1 232 ? -0.597 0.864 14.456 1.00 96.38 232 ASP A O 1
ATOM 1892 N N . ILE A 1 233 ? -0.293 0.103 16.522 1.00 97.94 233 ILE A N 1
ATOM 1893 C CA . ILE A 1 233 ? 0.197 1.383 17.032 1.00 97.94 233 ILE A CA 1
ATOM 1894 C C . ILE A 1 233 ? 1.680 1.252 17.381 1.00 97.94 233 ILE A C 1
ATOM 1896 O O . ILE A 1 233 ? 2.026 0.567 18.350 1.00 97.94 233 ILE A O 1
ATOM 1900 N N . PRO A 1 234 ? 2.597 1.911 16.647 1.00 96.81 234 PRO A N 1
ATOM 1901 C CA . PRO A 1 234 ? 4.000 1.907 17.024 1.00 96.81 234 PRO A CA 1
ATOM 1902 C C . PRO A 1 234 ? 4.189 2.480 18.428 1.00 96.81 234 PRO A C 1
ATOM 1904 O O . PRO A 1 234 ? 3.670 3.550 18.745 1.00 96.81 234 PRO A O 1
ATOM 1907 N N . VAL A 1 235 ? 5.021 1.816 19.235 1.00 96.06 235 VAL A N 1
ATOM 1908 C CA . VAL A 1 235 ? 5.285 2.188 20.638 1.00 96.06 235 VAL A CA 1
ATOM 1909 C C . VAL A 1 235 ? 5.628 3.676 20.786 1.00 96.06 235 VAL A C 1
ATOM 1911 O O . VAL A 1 235 ? 5.110 4.347 21.672 1.00 96.06 235 VAL A O 1
ATOM 1914 N N . LYS A 1 236 ? 6.442 4.224 19.872 1.00 96.19 236 LYS A N 1
ATOM 1915 C CA . LYS A 1 236 ? 6.896 5.627 19.902 1.00 96.19 236 LYS A CA 1
ATOM 1916 C C . LYS A 1 236 ? 5.779 6.668 19.800 1.00 96.19 236 LYS A C 1
ATOM 1918 O O . LYS A 1 236 ? 5.987 7.795 20.229 1.00 96.19 236 LYS A O 1
ATOM 1923 N N . ILE A 1 237 ? 4.644 6.324 19.193 1.00 97.06 237 ILE A N 1
ATOM 1924 C CA . ILE A 1 237 ? 3.515 7.245 18.992 1.00 97.06 237 ILE A CA 1
ATOM 1925 C C . ILE A 1 237 ? 2.254 6.771 19.719 1.00 97.06 237 ILE A C 1
ATOM 1927 O O . ILE A 1 237 ? 1.178 7.304 19.464 1.00 97.06 237 ILE A O 1
ATOM 1931 N N . TYR A 1 238 ? 2.375 5.791 20.619 1.00 98.06 238 TYR A N 1
ATOM 1932 C CA . TYR A 1 238 ? 1.238 5.189 21.311 1.00 98.06 238 TYR A CA 1
ATOM 1933 C C . TYR A 1 238 ? 0.380 6.229 22.033 1.00 98.06 238 TYR A C 1
ATOM 1935 O O . TYR A 1 238 ? -0.806 6.366 21.732 1.00 98.06 238 TYR A O 1
ATOM 1943 N N . ASP A 1 239 ? 1.002 7.040 22.889 1.00 97.88 239 ASP A N 1
ATOM 1944 C CA . ASP A 1 239 ? 0.294 8.089 23.624 1.00 97.88 239 ASP A CA 1
ATOM 1945 C C . ASP A 1 239 ? -0.301 9.139 22.681 1.00 97.88 239 ASP A C 1
ATOM 1947 O O . ASP A 1 239 ? -1.436 9.567 22.863 1.00 97.88 239 ASP A O 1
ATOM 1951 N N . PHE A 1 240 ? 0.411 9.504 21.609 1.00 98.12 240 PHE A N 1
ATOM 1952 C CA . PHE A 1 240 ? -0.107 10.440 20.609 1.00 98.12 240 PHE A CA 1
ATOM 1953 C C . PHE A 1 240 ? -1.391 9.923 19.945 1.00 98.12 240 PHE A C 1
ATOM 1955 O O . PHE A 1 240 ? -2.349 10.682 19.776 1.00 98.12 240 PHE A O 1
ATOM 1962 N N . VAL A 1 241 ? -1.433 8.640 19.574 1.00 98.56 241 VAL A N 1
ATOM 1963 C CA . VAL A 1 241 ? -2.620 8.025 18.967 1.00 98.56 241 VAL A CA 1
ATOM 1964 C C . VAL A 1 241 ? -3.762 7.954 19.977 1.00 98.56 241 VAL A C 1
ATOM 1966 O O . VAL A 1 241 ? -4.869 8.387 19.660 1.00 98.56 241 VAL A O 1
ATOM 1969 N N . LEU A 1 242 ? -3.500 7.485 21.199 1.00 98.50 242 LEU A N 1
ATOM 1970 C CA . LEU A 1 242 ? -4.521 7.361 22.238 1.00 98.50 242 LEU A CA 1
ATOM 1971 C C . LEU A 1 242 ? -5.095 8.718 22.666 1.00 98.50 242 LEU A C 1
ATOM 1973 O O . LEU A 1 242 ? -6.308 8.842 22.813 1.00 98.50 242 LEU A O 1
ATOM 1977 N N . GLU A 1 243 ? -4.276 9.760 22.807 1.00 98.56 243 GLU A N 1
ATOM 1978 C CA . GLU A 1 243 ? -4.781 11.099 23.133 1.00 98.56 243 GLU A CA 1
ATOM 1979 C C . GLU A 1 243 ? -5.640 11.680 21.997 1.00 98.56 243 GLU A C 1
ATOM 1981 O O . GLU A 1 243 ? -6.638 12.352 22.263 1.00 98.56 243 GLU A O 1
ATOM 1986 N N . ASN A 1 244 ? -5.344 11.367 20.729 1.00 98.56 244 ASN A N 1
ATOM 1987 C CA . ASN A 1 244 ? -6.244 11.714 19.623 1.00 98.56 244 ASN A CA 1
ATOM 1988 C C . ASN A 1 244 ? -7.541 10.889 19.659 1.00 98.56 244 ASN A C 1
ATOM 1990 O O . ASN A 1 244 ? -8.609 11.449 19.418 1.00 98.56 244 ASN A O 1
ATOM 1994 N N . ILE A 1 245 ? -7.485 9.602 20.019 1.00 98.69 245 ILE A N 1
ATOM 1995 C CA . ILE A 1 245 ? -8.693 8.786 20.220 1.00 98.69 245 ILE A CA 1
ATOM 1996 C C . ILE A 1 245 ? -9.571 9.398 21.313 1.00 98.69 245 ILE A C 1
ATOM 1998 O O . ILE A 1 245 ? -10.761 9.611 21.098 1.00 98.69 245 ILE A O 1
ATOM 2002 N N . LYS A 1 246 ? -8.983 9.773 22.452 1.00 98.62 246 LYS A N 1
ATOM 2003 C CA . LYS A 1 246 ? -9.686 10.459 23.541 1.00 98.62 246 LYS A CA 1
ATOM 2004 C C . LYS A 1 246 ? -10.306 11.774 23.082 1.00 98.62 246 LYS A C 1
ATOM 2006 O O . LYS A 1 246 ? -11.461 12.049 23.393 1.00 98.62 246 LYS A O 1
ATOM 2011 N N . LYS A 1 247 ? -9.541 12.581 22.343 1.00 98.62 247 LYS A N 1
ATOM 2012 C CA . LYS A 1 247 ? -9.976 13.885 21.834 1.00 98.62 247 LYS A CA 1
ATOM 2013 C C . LYS A 1 247 ? -11.188 13.771 20.906 1.00 98.62 247 LYS A C 1
ATOM 2015 O O . LYS A 1 247 ? -12.091 14.592 21.017 1.00 98.62 247 LYS A O 1
ATOM 2020 N N . TYR A 1 248 ? -11.193 12.804 19.988 1.00 98.44 248 TYR A N 1
ATOM 2021 C CA . TYR A 1 248 ? -12.230 12.703 18.955 1.00 98.44 248 TYR A CA 1
ATOM 2022 C C . TYR A 1 248 ? -13.396 11.779 19.323 1.00 98.44 248 TYR A C 1
ATOM 2024 O O . TYR A 1 248 ? -14.509 12.015 18.863 1.00 98.44 248 TYR A O 1
ATOM 2032 N N . PHE A 1 249 ? -13.164 10.752 20.145 1.00 98.38 249 PHE A N 1
ATOM 2033 C CA . PHE A 1 249 ? -14.149 9.702 20.454 1.00 98.38 249 PHE A CA 1
ATOM 2034 C C . PHE A 1 249 ? -14.493 9.600 21.948 1.00 98.38 249 PHE A C 1
ATOM 2036 O O . PHE A 1 249 ? -15.372 8.835 22.336 1.00 98.38 249 PHE A O 1
ATOM 2043 N N . GLY A 1 250 ? -13.845 10.404 22.793 1.00 98.19 250 GLY A N 1
ATOM 2044 C CA . GLY A 1 250 ? -14.157 10.529 24.212 1.00 98.19 250 GLY A CA 1
ATOM 2045 C C . GLY A 1 250 ? -13.379 9.583 25.128 1.00 98.19 250 GLY A C 1
ATOM 2046 O O . GLY A 1 250 ? -12.679 8.657 24.716 1.00 98.19 250 GLY A O 1
ATOM 2047 N N . THR A 1 251 ? -13.509 9.842 26.429 1.00 98.12 251 THR A N 1
ATOM 2048 C CA . THR A 1 251 ? -12.750 9.157 27.486 1.00 98.12 251 THR A CA 1
ATOM 2049 C C . THR A 1 251 ? -13.084 7.669 27.610 1.00 98.12 251 THR A C 1
ATOM 2051 O O . THR A 1 251 ? -12.195 6.891 27.939 1.00 98.12 251 THR A O 1
ATOM 2054 N N . SER A 1 252 ? -14.324 7.250 27.330 1.00 98.31 252 SER A N 1
ATOM 2055 C CA . SER A 1 252 ? -14.697 5.826 27.391 1.00 98.31 252 SER A CA 1
ATOM 2056 C C . SER A 1 252 ? -13.889 5.009 26.384 1.00 98.31 252 SER A C 1
ATOM 2058 O O . SER A 1 252 ? -13.153 4.108 26.775 1.00 98.31 252 SER A O 1
ATOM 2060 N N . VAL A 1 253 ? -13.920 5.425 25.112 1.00 98.06 253 VAL A N 1
ATOM 2061 C CA . VAL A 1 253 ? -13.204 4.757 24.016 1.00 98.06 253 VAL A CA 1
ATOM 2062 C C . VAL A 1 253 ? -11.698 4.720 24.282 1.00 98.06 253 VAL A C 1
ATOM 2064 O O . VAL A 1 253 ? -11.041 3.719 24.025 1.00 98.06 253 VAL A O 1
ATOM 2067 N N . TYR A 1 254 ? -11.134 5.777 24.869 1.00 98.44 254 TYR A N 1
ATOM 2068 C CA . TYR A 1 254 ? -9.733 5.779 25.296 1.00 98.44 254 TYR A CA 1
ATOM 2069 C C . TYR A 1 254 ? -9.393 4.636 26.268 1.00 98.44 254 TYR A C 1
ATOM 2071 O O . TYR A 1 254 ? -8.373 3.963 26.097 1.00 98.44 254 TYR A O 1
ATOM 2079 N N . TYR A 1 255 ? -10.231 4.400 27.284 1.00 98.44 255 TYR A N 1
ATOM 2080 C CA . TYR A 1 255 ? -10.011 3.305 28.232 1.00 98.44 255 TYR A CA 1
ATOM 2081 C C . TYR A 1 255 ? -10.284 1.935 27.606 1.00 98.44 255 TYR A C 1
ATOM 2083 O O . TYR A 1 255 ? -9.549 0.991 27.899 1.00 98.44 255 TYR A O 1
ATOM 2091 N N . ASP A 1 256 ? -11.252 1.836 26.693 1.00 98.38 256 ASP A N 1
ATOM 2092 C CA . ASP A 1 256 ? -11.478 0.617 25.911 1.00 98.38 256 ASP A CA 1
ATOM 2093 C C . ASP A 1 256 ? -10.226 0.241 25.108 1.00 98.38 256 ASP A C 1
ATOM 2095 O O . ASP A 1 256 ? -9.791 -0.913 25.138 1.00 98.38 256 ASP A O 1
ATOM 2099 N N . TYR A 1 257 ? -9.570 1.222 24.476 1.00 98.44 257 TYR A N 1
ATOM 2100 C CA . TYR A 1 257 ? -8.294 1.016 23.787 1.00 98.44 257 TYR A CA 1
ATOM 2101 C C . TYR A 1 257 ? -7.183 0.609 24.750 1.00 98.44 257 TYR A C 1
ATOM 2103 O O . TYR A 1 257 ? -6.506 -0.377 24.478 1.00 98.44 257 TYR A O 1
ATOM 2111 N N . LYS A 1 258 ? -7.019 1.280 25.898 1.00 97.81 258 LYS A N 1
ATOM 2112 C CA . LYS A 1 258 ? -6.008 0.882 26.898 1.00 97.81 258 LYS A CA 1
ATOM 2113 C C . LYS A 1 258 ? -6.161 -0.567 27.368 1.00 97.81 258 LYS A C 1
ATOM 2115 O O . LYS A 1 258 ? -5.160 -1.234 27.607 1.00 97.81 258 LYS A O 1
ATOM 2120 N N . ASN A 1 259 ? -7.395 -1.050 27.492 1.00 97.94 259 ASN A N 1
ATOM 2121 C CA . ASN A 1 259 ? -7.682 -2.421 27.916 1.00 97.94 259 ASN A CA 1
ATOM 2122 C C . ASN A 1 259 ? -7.524 -3.447 26.783 1.00 97.94 259 ASN A C 1
ATOM 2124 O O . ASN A 1 259 ? -7.248 -4.625 27.040 1.00 97.94 259 ASN A O 1
ATOM 2128 N N . LEU A 1 260 ? -7.749 -3.022 25.537 1.00 98.44 260 LEU A N 1
ATOM 2129 C CA . LEU A 1 260 ? -7.699 -3.876 24.355 1.00 98.44 260 LEU A CA 1
ATOM 2130 C C . LEU A 1 260 ? -6.286 -3.984 23.759 1.00 98.44 260 LEU A C 1
ATOM 2132 O O . LEU A 1 260 ? -5.915 -5.055 23.286 1.00 98.44 260 LEU A O 1
ATOM 2136 N N . TYR A 1 261 ? -5.500 -2.908 23.781 1.00 97.94 261 TYR A N 1
ATOM 2137 C CA . TYR A 1 261 ? -4.191 -2.800 23.130 1.00 97.94 261 TYR A CA 1
ATOM 2138 C C . TYR A 1 261 ? -3.055 -3.225 24.060 1.00 97.94 261 TYR A C 1
ATOM 2140 O O . TYR A 1 261 ? -2.339 -2.396 24.619 1.00 97.94 261 TYR A O 1
ATOM 2148 N N . ILE A 1 262 ? -2.905 -4.538 24.236 1.00 95.06 262 ILE A N 1
ATOM 2149 C CA . ILE A 1 262 ? -1.922 -5.125 25.160 1.00 95.06 262 ILE A CA 1
ATOM 2150 C C . ILE A 1 262 ? -0.892 -6.032 24.478 1.00 95.06 262 ILE A C 1
ATOM 2152 O O . ILE A 1 262 ? 0.111 -6.380 25.098 1.00 95.06 262 ILE A O 1
ATOM 2156 N N . GLU A 1 263 ? -1.115 -6.437 23.225 1.00 93.31 263 GLU A N 1
ATOM 2157 C CA . GLU A 1 263 ? -0.187 -7.323 22.518 1.00 93.31 263 GLU A CA 1
ATOM 2158 C C . GLU A 1 263 ? 0.912 -6.518 21.837 1.00 93.31 263 GLU A C 1
ATOM 2160 O O . GLU A 1 263 ? 0.631 -5.610 21.063 1.00 93.31 263 GLU A O 1
ATOM 2165 N N . ASN A 1 264 ? 2.174 -6.874 22.071 1.00 91.25 264 ASN A N 1
ATOM 2166 C CA . ASN A 1 264 ? 3.296 -6.291 21.345 1.00 91.25 264 ASN A CA 1
ATOM 2167 C C . ASN A 1 264 ? 3.843 -7.298 20.330 1.00 91.25 264 ASN A C 1
ATOM 2169 O O . ASN A 1 264 ? 4.645 -8.166 20.669 1.00 91.25 264 ASN A O 1
ATOM 2173 N N . ILE A 1 265 ? 3.428 -7.151 19.073 1.00 87.12 265 ILE A N 1
ATOM 2174 C CA . ILE A 1 265 ? 3.912 -7.962 17.943 1.00 87.12 265 ILE A CA 1
ATOM 2175 C C . ILE A 1 265 ? 4.887 -7.180 17.061 1.00 87.12 265 ILE A C 1
ATOM 2177 O O . ILE A 1 265 ? 5.000 -7.408 15.859 1.00 87.12 265 ILE A O 1
ATOM 2181 N N . GLY A 1 266 ? 5.604 -6.229 17.666 1.00 85.75 266 GLY A N 1
ATOM 2182 C CA . GLY A 1 266 ? 6.400 -5.215 16.984 1.00 85.75 266 GLY A CA 1
ATOM 2183 C C . GLY A 1 266 ? 5.845 -3.827 17.198 1.00 85.75 266 GLY A C 1
ATOM 2184 O O . GLY A 1 266 ? 6.592 -2.927 17.576 1.00 85.75 266 GLY A O 1
ATOM 2185 N N . TYR A 1 267 ? 4.539 -3.701 16.982 1.00 92.75 267 TYR A N 1
ATOM 2186 C CA . TYR A 1 267 ? 3.697 -2.580 17.377 1.00 92.75 267 TYR A CA 1
ATOM 2187 C C . TYR A 1 267 ? 2.680 -3.067 18.413 1.00 92.75 267 TYR A C 1
ATOM 2189 O O . TYR A 1 267 ? 2.451 -4.275 18.555 1.00 92.75 267 TYR A O 1
ATOM 2197 N N . ILE A 1 268 ? 2.072 -2.131 19.135 1.00 96.75 268 ILE A N 1
ATOM 2198 C CA . ILE A 1 268 ? 1.004 -2.435 20.080 1.00 96.75 268 ILE A CA 1
ATOM 2199 C C . ILE A 1 268 ? -0.279 -2.706 19.297 1.00 96.75 268 ILE A C 1
ATOM 2201 O O . ILE A 1 268 ? -0.718 -1.877 18.505 1.00 96.75 268 ILE A O 1
ATOM 2205 N N . ASN A 1 269 ? -0.866 -3.871 19.524 1.00 97.44 269 ASN A N 1
ATOM 2206 C CA . ASN A 1 269 ? -2.015 -4.402 18.813 1.00 97.44 269 ASN A CA 1
ATOM 2207 C C . ASN A 1 269 ? -3.141 -4.745 19.787 1.00 97.44 269 ASN A C 1
ATOM 2209 O O . ASN A 1 269 ? -2.910 -5.041 20.967 1.00 97.44 269 ASN A O 1
ATOM 2213 N N . ALA A 1 270 ? -4.366 -4.750 19.262 1.00 98.00 270 ALA A N 1
ATOM 2214 C CA . ALA A 1 270 ? -5.515 -5.312 19.952 1.00 98.00 270 ALA A CA 1
ATOM 2215 C C . ALA A 1 270 ? -5.296 -6.804 20.272 1.00 98.00 270 ALA A C 1
ATOM 2217 O O . ALA A 1 270 ? -4.616 -7.515 19.523 1.00 98.00 270 ALA A O 1
ATOM 2218 N N 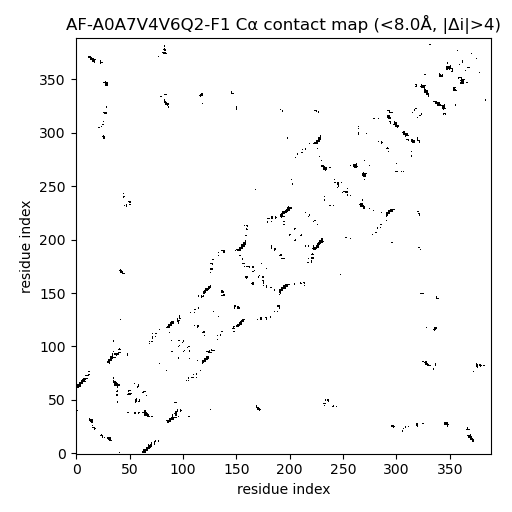. LYS A 1 271 ? -5.912 -7.285 21.362 1.00 97.75 271 LYS A N 1
ATOM 2219 C CA . LYS A 1 271 ? -5.925 -8.711 21.737 1.00 97.75 271 LYS A CA 1
ATOM 2220 C C . LYS A 1 271 ? -6.249 -9.602 20.537 1.00 97.75 271 LYS A C 1
ATOM 2222 O O . LYS A 1 271 ? -7.155 -9.298 19.755 1.00 97.75 271 LYS A O 1
ATOM 2227 N N . LEU A 1 272 ? -5.539 -10.721 20.419 1.00 97.38 272 LEU A N 1
ATOM 2228 C CA . LEU A 1 272 ? -5.673 -11.645 19.301 1.00 97.38 272 LEU A CA 1
ATOM 2229 C C . LEU A 1 272 ? -7.116 -12.119 19.106 1.00 97.38 272 LEU A C 1
ATOM 2231 O O . LEU A 1 272 ? -7.605 -12.113 17.983 1.00 97.38 272 LEU A O 1
ATOM 2235 N N . ASP A 1 273 ? -7.828 -12.485 20.173 1.00 97.81 273 ASP A N 1
ATOM 2236 C CA . ASP A 1 273 ? -9.205 -12.987 20.078 1.00 97.81 273 ASP A CA 1
ATOM 2237 C C . ASP A 1 273 ? -10.176 -11.951 19.488 1.00 97.81 273 ASP A C 1
ATOM 2239 O O . ASP A 1 273 ? -11.125 -12.312 18.791 1.00 97.81 273 ASP A O 1
ATOM 2243 N N . TYR A 1 274 ? -9.924 -10.664 19.733 1.00 98.50 274 TYR A N 1
ATOM 2244 C CA . TYR A 1 274 ? -10.680 -9.565 19.147 1.00 98.50 274 TYR A CA 1
ATOM 2245 C C . TYR A 1 274 ? -10.398 -9.437 17.647 1.00 98.50 274 TYR A C 1
ATOM 2247 O O . TYR A 1 274 ? -11.330 -9.410 16.843 1.00 98.50 274 TYR A O 1
ATOM 2255 N N . ARG A 1 275 ? -9.114 -9.436 17.261 1.00 98.31 275 ARG A N 1
ATOM 2256 C CA . ARG A 1 275 ? -8.688 -9.375 15.854 1.00 98.31 275 ARG A CA 1
ATOM 2257 C C . ARG A 1 275 ? -9.221 -10.565 15.048 1.00 98.31 275 ARG A C 1
ATOM 2259 O O . ARG A 1 275 ? -9.812 -10.372 13.989 1.00 98.31 275 ARG A O 1
ATOM 2266 N N . LEU A 1 276 ? -9.118 -11.784 15.588 1.00 98.56 276 LEU A N 1
ATOM 2267 C CA . LEU A 1 276 ? -9.604 -13.008 14.939 1.00 98.56 276 LEU A CA 1
ATOM 2268 C C . LEU A 1 276 ? -11.106 -12.960 14.630 1.00 98.56 276 LEU A C 1
ATOM 2270 O O . LEU A 1 276 ? -11.505 -13.407 13.560 1.00 98.56 276 LEU A O 1
ATOM 2274 N N . LYS A 1 277 ? -11.939 -12.390 15.513 1.00 98.62 277 LYS A N 1
ATOM 2275 C CA . LYS A 1 277 ? -13.387 -12.240 15.265 1.00 98.62 277 LYS A CA 1
ATOM 2276 C C . LYS A 1 277 ? -13.679 -11.319 14.077 1.00 98.62 277 LYS A C 1
ATOM 2278 O O . LYS A 1 277 ? -14.592 -11.598 13.301 1.00 98.62 277 LYS A O 1
ATOM 2283 N N . ILE A 1 278 ? -12.917 -10.234 13.934 1.00 98.75 278 ILE A N 1
ATOM 2284 C CA . ILE A 1 278 ? -13.045 -9.302 12.804 1.00 98.75 278 ILE A CA 1
ATOM 2285 C C . ILE A 1 278 ? -12.621 -9.993 11.506 1.00 98.75 278 ILE A C 1
ATOM 2287 O O . ILE A 1 278 ? -13.344 -9.929 10.510 1.00 98.75 278 ILE A O 1
ATOM 2291 N N . PHE A 1 279 ? -11.478 -10.682 11.518 1.00 98.69 279 PHE A N 1
ATOM 2292 C CA . PHE A 1 279 ? -10.953 -11.355 10.329 1.00 98.69 279 PHE A CA 1
ATOM 2293 C C . PHE A 1 279 ? -11.825 -12.522 9.890 1.00 98.69 279 PHE A C 1
ATOM 2295 O O . PHE A 1 279 ? -12.088 -12.642 8.700 1.00 98.69 279 PHE A O 1
ATOM 2302 N N . ASP A 1 280 ? -12.339 -13.324 10.823 1.00 98.75 280 ASP A N 1
ATOM 2303 C CA . ASP A 1 2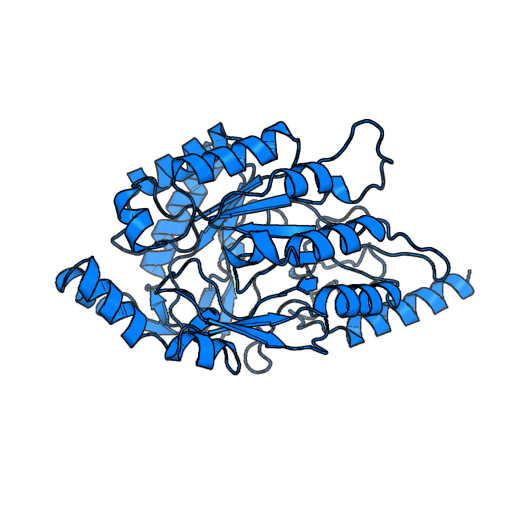80 ? -13.293 -14.393 10.524 1.00 98.75 280 ASP A CA 1
ATOM 2304 C C . ASP A 1 280 ? -14.567 -13.839 9.873 1.00 98.75 280 ASP A C 1
ATOM 2306 O O . ASP A 1 280 ? -15.016 -14.336 8.840 1.00 98.75 280 ASP A O 1
ATOM 2310 N N . TYR A 1 281 ? -15.115 -12.743 10.404 1.00 98.81 281 TYR A N 1
ATOM 2311 C CA . TYR A 1 281 ? -16.277 -12.099 9.799 1.00 98.81 281 TYR A CA 1
ATOM 2312 C C . TYR A 1 281 ? -16.001 -11.611 8.370 1.00 98.81 281 TYR A C 1
ATOM 2314 O O . TYR A 1 281 ? -16.766 -11.931 7.457 1.00 98.81 281 TYR A O 1
ATOM 2322 N N . LEU A 1 282 ? -14.915 -10.858 8.161 1.00 98.81 282 LEU A N 1
ATOM 2323 C CA . LEU A 1 282 ? -14.548 -10.333 6.843 1.00 98.81 282 LEU A CA 1
ATOM 2324 C C . LEU A 1 282 ? -14.243 -11.448 5.849 1.00 98.81 282 LEU A C 1
ATOM 2326 O O . LEU A 1 282 ? -14.694 -11.379 4.709 1.00 98.81 282 LEU A O 1
ATOM 2330 N N . ARG A 1 283 ? -13.536 -12.488 6.292 1.00 98.44 283 ARG A N 1
ATOM 2331 C CA . ARG A 1 283 ? -13.222 -13.675 5.502 1.00 98.44 283 ARG A CA 1
ATOM 2332 C C . ARG A 1 283 ? -14.487 -14.337 4.970 1.00 98.44 283 ARG A C 1
ATOM 2334 O O . ARG A 1 283 ? -14.643 -14.476 3.760 1.00 98.44 283 ARG A O 1
ATOM 2341 N N . ASN A 1 284 ? -15.397 -14.699 5.874 1.00 98.56 284 ASN A N 1
ATOM 2342 C CA . ASN A 1 284 ? -16.654 -15.360 5.526 1.00 98.56 284 ASN A CA 1
ATOM 2343 C C . ASN A 1 284 ? -17.531 -14.472 4.635 1.00 98.56 284 ASN A C 1
ATOM 2345 O O . ASN A 1 284 ? -18.206 -14.956 3.727 1.00 98.56 284 ASN A O 1
ATOM 2349 N N . LEU A 1 285 ? -17.522 -13.160 4.881 1.00 98.56 285 LEU A N 1
ATOM 2350 C CA . LEU A 1 285 ? -18.237 -12.204 4.051 1.00 98.56 285 LEU A CA 1
ATOM 2351 C C . LEU A 1 285 ? -17.661 -12.147 2.630 1.00 98.56 285 LEU A C 1
ATOM 2353 O O . LEU A 1 285 ? -18.427 -12.163 1.671 1.00 98.56 285 LEU A O 1
ATOM 2357 N N . CYS A 1 286 ? -16.337 -12.091 2.494 1.00 98.62 286 CYS A N 1
ATOM 2358 C CA . CYS A 1 286 ? -15.665 -12.069 1.201 1.00 98.62 286 CYS A CA 1
ATOM 2359 C C . CYS A 1 286 ? -15.937 -13.357 0.409 1.00 98.62 286 CYS A C 1
ATOM 2361 O O . CYS A 1 286 ? -16.355 -13.282 -0.746 1.00 98.62 286 CYS A O 1
ATOM 2363 N N . ASP A 1 287 ? -15.829 -14.520 1.059 1.00 98.25 287 ASP A N 1
ATOM 2364 C CA . ASP A 1 287 ? -16.136 -15.820 0.450 1.00 98.25 287 ASP A CA 1
ATOM 2365 C C . ASP A 1 287 ? -17.598 -15.907 -0.009 1.00 98.25 287 ASP A C 1
ATOM 2367 O O . ASP A 1 287 ? -17.876 -16.354 -1.116 1.00 98.25 287 ASP A O 1
ATOM 2371 N N . LYS A 1 288 ? -18.543 -15.395 0.792 1.00 98.25 288 LYS A N 1
ATOM 2372 C CA . LYS A 1 288 ? -19.968 -15.337 0.424 1.00 98.25 288 LYS A CA 1
ATOM 2373 C C . LYS A 1 288 ? -20.234 -14.526 -0.851 1.00 98.25 288 LYS A C 1
ATOM 2375 O O . LYS A 1 288 ? -21.256 -14.740 -1.503 1.00 98.25 288 LYS A O 1
ATOM 2380 N N . TYR A 1 289 ? -19.378 -13.559 -1.164 1.00 97.44 289 TYR A N 1
ATOM 2381 C CA . TYR A 1 289 ? -19.549 -12.656 -2.298 1.00 97.44 289 TYR A CA 1
ATOM 2382 C C . TYR A 1 289 ? -18.491 -12.852 -3.391 1.00 97.44 289 TYR A C 1
ATOM 2384 O O . TYR A 1 289 ? -18.378 -11.977 -4.250 1.00 97.44 289 TYR A O 1
ATOM 2392 N N . ASP A 1 290 ? -17.774 -13.979 -3.403 1.00 96.25 290 ASP A N 1
ATOM 2393 C CA . ASP A 1 290 ? -16.775 -14.332 -4.422 1.00 96.25 290 ASP A CA 1
ATOM 2394 C C . ASP A 1 290 ? -15.708 -13.244 -4.636 1.00 96.25 290 ASP A C 1
ATOM 2396 O O . ASP A 1 290 ? -15.292 -12.954 -5.761 1.00 96.25 290 ASP A O 1
ATOM 2400 N N . ILE A 1 291 ? -15.275 -12.606 -3.547 1.00 97.56 291 ILE A N 1
ATOM 2401 C CA . ILE A 1 291 ? -14.153 -11.668 -3.550 1.00 97.56 291 ILE A CA 1
ATOM 2402 C C . ILE A 1 291 ? -13.014 -12.258 -2.726 1.00 97.56 291 ILE A C 1
ATOM 2404 O O . ILE A 1 291 ? -13.220 -12.815 -1.651 1.00 97.56 291 ILE A O 1
ATOM 2408 N N . THR A 1 292 ? -11.793 -12.180 -3.247 1.00 98.38 292 THR A N 1
ATOM 2409 C CA . THR A 1 292 ? -10.633 -12.723 -2.530 1.00 98.38 292 THR A CA 1
ATOM 2410 C C . THR A 1 292 ? -10.233 -11.800 -1.374 1.00 98.38 292 THR A C 1
ATOM 2412 O O . THR A 1 292 ? -10.499 -10.599 -1.408 1.00 98.38 292 THR A O 1
ATOM 2415 N N . PHE A 1 293 ? -9.596 -12.358 -0.347 1.00 98.62 293 PHE A N 1
ATOM 2416 C CA . PHE A 1 293 ? -9.281 -11.687 0.911 1.00 98.62 293 PHE A CA 1
ATOM 2417 C C . PHE A 1 293 ? -7.857 -12.006 1.374 1.00 98.62 293 PHE A C 1
ATOM 2419 O O . PHE A 1 293 ? -7.396 -13.139 1.212 1.00 98.62 293 PHE A O 1
ATOM 2426 N N . ALA A 1 294 ? -7.188 -11.024 1.974 1.00 98.38 294 ALA A N 1
ATOM 2427 C CA . ALA A 1 294 ? -5.919 -11.178 2.681 1.00 98.38 294 ALA A CA 1
ATOM 2428 C C . ALA A 1 294 ? -5.814 -10.194 3.860 1.00 98.38 294 ALA A C 1
ATOM 2430 O O . ALA A 1 294 ? -6.568 -9.227 3.978 1.00 98.38 294 ALA A O 1
ATOM 2431 N N . LEU A 1 295 ? -4.842 -10.432 4.733 1.00 97.81 295 LEU A N 1
ATOM 2432 C CA . LEU A 1 295 ? -4.473 -9.563 5.844 1.00 97.81 295 LEU A CA 1
ATOM 2433 C C . LEU A 1 295 ? -3.165 -8.816 5.563 1.00 97.81 295 LEU A C 1
ATOM 2435 O O . LEU A 1 295 ? -2.306 -9.294 4.817 1.00 97.81 295 LEU A O 1
ATOM 2439 N N . CYS A 1 296 ? -3.013 -7.639 6.167 1.00 95.19 296 CYS A N 1
ATOM 2440 C CA . CYS A 1 296 ? -1.805 -6.824 6.084 1.00 95.19 296 CYS A CA 1
ATOM 2441 C C . CYS A 1 296 ? -1.022 -6.876 7.400 1.00 95.19 296 CYS A C 1
ATOM 2443 O O . CYS A 1 296 ? -1.390 -6.202 8.354 1.00 95.19 296 CYS A O 1
ATOM 2445 N N . MET A 1 297 ? 0.095 -7.613 7.419 1.00 92.25 297 MET A N 1
ATOM 2446 C CA . MET A 1 297 ? 1.054 -7.626 8.535 1.00 92.25 297 MET A CA 1
ATOM 2447 C C . MET A 1 297 ? 0.425 -8.025 9.882 1.00 92.25 297 MET A C 1
ATOM 2449 O O . MET A 1 297 ? 0.785 -7.499 10.933 1.00 92.25 297 MET A O 1
ATOM 2453 N N . GLU A 1 298 ? -0.473 -9.003 9.850 1.00 94.81 298 GLU A N 1
ATOM 2454 C CA . GLU A 1 298 ? -1.213 -9.499 11.002 1.00 94.81 298 GLU A CA 1
ATOM 2455 C C . GLU A 1 298 ? -0.583 -10.782 11.541 1.00 94.81 298 GLU A C 1
ATOM 2457 O O . GLU A 1 298 ? -0.438 -11.776 10.832 1.00 94.81 298 GLU A O 1
ATOM 2462 N N . TYR A 1 299 ? -0.234 -10.797 12.828 1.00 94.62 299 TYR A N 1
ATOM 2463 C CA . TYR A 1 299 ? 0.449 -11.939 13.442 1.00 94.62 299 TYR A CA 1
ATOM 2464 C C . TYR A 1 299 ? -0.215 -12.377 14.746 1.00 94.62 299 TYR A C 1
ATOM 2466 O O . TYR A 1 299 ? -0.878 -11.594 15.432 1.00 94.62 299 TYR A O 1
ATOM 2474 N N . LYS A 1 300 ? 0.024 -13.631 15.129 1.00 93.69 300 LYS A N 1
ATOM 2475 C CA . LYS A 1 300 ? -0.144 -14.120 16.503 1.00 93.69 300 LYS A CA 1
ATOM 2476 C C . LYS A 1 300 ? 1.207 -14.459 17.120 1.00 93.69 300 LYS A C 1
ATOM 2478 O O . LYS A 1 300 ? 2.135 -14.866 16.419 1.00 93.69 300 LYS A O 1
ATOM 2483 N N . ILE A 1 301 ? 1.288 -14.336 18.439 1.00 91.25 301 ILE A N 1
ATOM 2484 C CA . ILE A 1 301 ? 2.424 -14.815 19.228 1.00 91.25 301 ILE A CA 1
ATOM 2485 C C . ILE A 1 301 ? 2.206 -16.305 19.491 1.00 91.25 301 ILE A C 1
ATOM 2487 O O . ILE A 1 301 ? 1.160 -16.686 20.010 1.00 91.25 301 ILE A O 1
ATOM 2491 N N . VAL A 1 302 ? 3.173 -17.147 19.124 1.00 86.38 302 VAL A N 1
ATOM 2492 C CA . VAL A 1 302 ? 3.108 -18.596 19.374 1.00 86.38 302 VAL A CA 1
ATOM 2493 C C . VAL A 1 302 ? 3.793 -18.939 20.698 1.00 86.38 302 VAL A C 1
ATOM 2495 O O . VAL A 1 302 ? 3.148 -19.441 21.614 1.00 86.38 302 VAL A O 1
ATOM 2498 N N . LYS A 1 303 ? 5.098 -18.662 20.810 1.00 84.75 303 LYS A N 1
ATOM 2499 C CA . LYS A 1 303 ? 5.913 -18.878 22.018 1.00 84.75 303 LYS A CA 1
ATOM 2500 C C . LYS A 1 303 ? 7.200 -18.054 21.924 1.00 84.75 303 LYS A C 1
ATOM 2502 O O . LYS A 1 303 ? 7.700 -17.887 20.821 1.00 84.75 303 LYS A O 1
ATOM 2507 N N . ASP A 1 304 ? 7.730 -17.551 23.040 1.00 80.06 304 ASP A N 1
ATOM 2508 C CA . ASP A 1 304 ? 9.050 -16.892 23.110 1.00 80.06 304 ASP A CA 1
ATOM 2509 C C . ASP A 1 304 ? 9.258 -15.785 22.047 1.00 80.06 304 ASP A C 1
ATOM 2511 O O . ASP A 1 304 ? 10.314 -15.681 21.431 1.00 80.06 304 ASP A O 1
ATOM 2515 N N . ASN A 1 305 ? 8.227 -14.961 21.799 1.00 76.19 305 ASN A N 1
ATOM 2516 C CA . ASN A 1 305 ? 8.195 -13.923 20.750 1.00 76.19 305 ASN A CA 1
ATOM 2517 C C . ASN A 1 305 ? 8.345 -14.431 19.302 1.00 76.19 305 ASN A C 1
ATOM 2519 O O . ASN A 1 305 ? 8.617 -13.646 18.395 1.00 76.19 305 ASN A O 1
ATOM 2523 N N . VAL A 1 306 ? 8.119 -15.719 19.051 1.00 84.19 306 VAL A N 1
ATOM 2524 C CA . VAL A 1 306 ? 7.955 -16.255 17.697 1.00 84.19 306 VAL A CA 1
ATOM 2525 C C . VAL A 1 306 ? 6.579 -15.857 17.168 1.00 84.19 306 VAL A C 1
ATOM 2527 O O . VAL A 1 306 ? 5.551 -16.151 17.790 1.00 84.19 306 VAL A O 1
ATOM 2530 N N . PHE A 1 307 ? 6.566 -15.198 16.011 1.00 88.56 307 PHE A N 1
ATOM 2531 C CA . PHE A 1 307 ? 5.353 -14.723 15.353 1.00 88.56 307 PHE A CA 1
ATOM 2532 C C . PHE A 1 307 ? 4.934 -15.650 14.214 1.00 88.56 307 PHE A C 1
ATOM 2534 O O . PHE A 1 307 ? 5.756 -16.098 13.417 1.00 88.56 307 PHE A O 1
ATOM 2541 N N . GLU A 1 308 ? 3.632 -15.884 14.096 1.00 90.88 308 GLU A N 1
ATOM 2542 C CA . GLU A 1 308 ? 3.034 -16.557 12.947 1.00 90.88 308 GLU A CA 1
ATOM 2543 C C . GLU A 1 308 ? 2.040 -15.620 12.260 1.00 90.88 308 GLU A C 1
ATOM 2545 O O . GLU A 1 308 ? 1.144 -15.091 12.918 1.00 90.88 308 GLU A O 1
ATOM 2550 N N . GLY A 1 309 ? 2.204 -15.425 10.947 1.00 93.50 309 GLY A N 1
ATOM 2551 C CA . GLY A 1 309 ? 1.287 -14.626 10.131 1.00 93.50 309 GLY A CA 1
ATOM 2552 C C . GLY A 1 309 ? -0.098 -15.266 10.042 1.00 93.50 309 GLY A C 1
ATOM 2553 O O . GLY A 1 309 ? -0.224 -16.479 9.839 1.00 93.50 309 GLY A O 1
ATOM 2554 N N . LEU A 1 310 ? -1.137 -14.453 10.196 1.00 95.75 310 LEU A N 1
ATOM 2555 C CA . LEU A 1 310 ? -2.531 -14.883 10.200 1.00 95.75 310 LEU A CA 1
ATOM 2556 C C . LEU A 1 310 ? -3.071 -15.177 8.789 1.00 95.75 310 LEU A C 1
ATOM 2558 O O . LEU A 1 310 ? -4.061 -15.896 8.657 1.00 95.75 310 LEU A O 1
ATOM 2562 N N . ASN A 1 311 ? -2.384 -14.758 7.724 1.00 96.00 311 ASN A N 1
ATOM 2563 C CA . ASN A 1 311 ? -2.690 -15.138 6.342 1.00 96.00 311 ASN A CA 1
ATOM 2564 C C . ASN A 1 311 ? -2.602 -16.646 6.088 1.00 96.00 311 ASN A C 1
ATOM 2566 O O . ASN A 1 311 ? -3.256 -17.126 5.167 1.00 96.00 311 ASN A O 1
ATOM 2570 N N . LYS A 1 312 ? -1.895 -17.421 6.927 1.00 93.00 312 LYS A N 1
ATOM 2571 C CA . LYS A 1 312 ? -1.964 -18.896 6.888 1.00 93.00 312 LYS A CA 1
ATOM 2572 C C . LYS A 1 312 ? -3.385 -19.436 7.089 1.00 93.00 312 LYS A C 1
ATOM 2574 O O . LYS A 1 312 ? -3.657 -20.570 6.715 1.00 93.00 312 LYS A O 1
ATOM 2579 N N . ILE A 1 313 ? -4.244 -18.649 7.733 1.00 95.56 313 ILE A N 1
ATOM 2580 C CA . ILE A 1 313 ? -5.619 -19.008 8.080 1.00 95.56 313 ILE A CA 1
ATOM 2581 C C . ILE A 1 313 ? -6.605 -18.248 7.190 1.00 95.56 313 ILE A C 1
ATOM 2583 O O . ILE A 1 313 ? -7.560 -18.840 6.701 1.00 95.56 313 ILE A O 1
ATOM 2587 N N . PHE A 1 314 ? -6.390 -16.944 6.984 1.00 97.56 314 PHE A N 1
ATOM 2588 C CA . PHE A 1 314 ? -7.419 -16.078 6.402 1.00 97.56 314 PHE A CA 1
ATOM 2589 C C . PHE A 1 314 ? -7.235 -15.734 4.918 1.00 97.56 314 PHE A C 1
ATOM 2591 O O . PHE A 1 314 ? -8.188 -15.264 4.303 1.00 97.56 314 PHE A O 1
ATOM 2598 N N . MET A 1 315 ? -6.072 -15.946 4.300 1.00 97.12 315 MET A N 1
ATOM 2599 C CA . MET A 1 315 ? -5.875 -15.567 2.893 1.00 97.12 315 MET A CA 1
ATOM 2600 C C . MET A 1 315 ? -6.609 -16.527 1.933 1.00 97.12 315 MET A C 1
ATOM 2602 O O . MET A 1 315 ? -6.488 -17.739 2.084 1.00 97.12 315 MET A O 1
ATOM 2606 N N . SER A 1 316 ? -7.361 -16.016 0.940 1.00 97.31 316 SER A N 1
ATOM 2607 C CA . SER A 1 316 ? -7.959 -16.847 -0.151 1.00 97.31 316 SER A CA 1
ATOM 2608 C C . SER A 1 316 ? -7.140 -16.827 -1.420 1.00 97.31 316 SER A C 1
ATOM 2610 O O . SER A 1 316 ? -7.305 -17.693 -2.275 1.00 97.31 316 SER A O 1
ATOM 2612 N N . SER A 1 317 ? -6.355 -15.778 -1.605 1.00 96.00 317 SER A N 1
ATOM 2613 C CA . SER A 1 317 ? -5.525 -15.586 -2.780 1.00 96.00 317 SER A CA 1
ATOM 2614 C C . SER A 1 317 ? -4.210 -16.354 -2.649 1.00 96.00 317 SER A C 1
ATOM 2616 O O . SER A 1 317 ? -3.823 -16.798 -1.569 1.00 96.00 317 SER A O 1
ATOM 2618 N N . LYS A 1 318 ? -3.491 -16.503 -3.764 1.00 94.00 318 LYS A N 1
ATOM 2619 C CA . LYS A 1 318 ? -2.147 -17.104 -3.763 1.00 94.00 318 LYS A CA 1
ATOM 2620 C C . LYS A 1 318 ? -1.098 -16.165 -3.158 1.00 94.00 318 LYS A C 1
ATOM 2622 O O . LYS A 1 318 ? -0.128 -16.614 -2.551 1.00 94.00 318 LYS A O 1
ATOM 2627 N N . ASN A 1 319 ? -1.317 -14.860 -3.308 1.00 93.69 319 ASN A N 1
ATOM 2628 C CA . ASN A 1 319 ? -0.491 -13.790 -2.765 1.00 93.69 319 ASN A CA 1
ATOM 2629 C C . ASN A 1 319 ? -1.344 -12.728 -2.048 1.00 93.69 319 ASN A C 1
ATOM 2631 O O . ASN A 1 319 ? -2.557 -12.658 -2.247 1.00 93.69 319 ASN A O 1
ATOM 2635 N N . CYS A 1 320 ? -0.712 -11.891 -1.227 1.0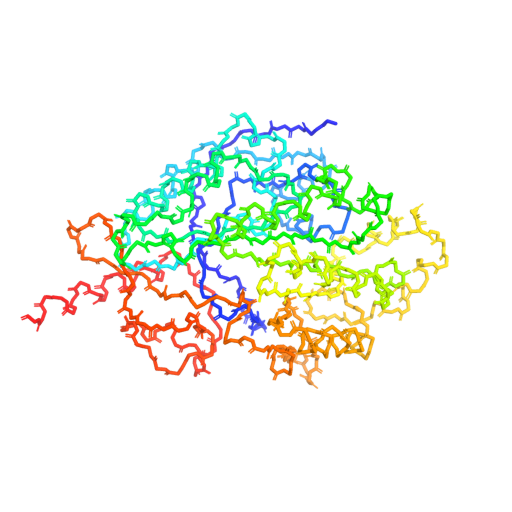0 92.62 320 CYS A N 1
ATOM 2636 C CA . CYS A 1 320 ? -1.377 -10.917 -0.364 1.00 92.62 320 CYS A CA 1
ATOM 2637 C C . CYS A 1 320 ? -2.054 -9.750 -1.094 1.00 92.62 320 CYS A C 1
ATOM 2639 O O . CYS A 1 320 ? -2.779 -9.003 -0.447 1.00 92.62 320 CYS A O 1
ATOM 2641 N N . GLU A 1 321 ? -1.819 -9.563 -2.396 1.00 94.69 321 GLU A N 1
ATOM 2642 C CA . GLU A 1 321 ? -2.469 -8.505 -3.179 1.00 94.69 321 GLU A CA 1
ATOM 2643 C C . GLU A 1 321 ? -3.603 -9.015 -4.080 1.00 94.69 321 GLU A C 1
ATOM 2645 O O . GLU A 1 321 ? -4.328 -8.213 -4.669 1.00 94.69 321 GLU A O 1
ATOM 2650 N N . GLY A 1 322 ? -3.786 -10.334 -4.181 1.00 96.25 322 GLY A N 1
ATOM 2651 C CA . GLY A 1 322 ? -4.854 -10.950 -4.970 1.00 96.25 322 GLY A CA 1
ATOM 2652 C C . GLY A 1 322 ? -4.612 -10.966 -6.481 1.00 96.25 322 GLY A C 1
ATOM 2653 O O . GLY A 1 322 ? -5.503 -11.375 -7.224 1.00 96.25 322 GLY A O 1
ATOM 2654 N N . ILE A 1 323 ? -3.427 -10.554 -6.938 1.00 96.12 323 ILE A N 1
ATOM 2655 C CA . ILE A 1 323 ? -3.036 -10.519 -8.350 1.00 96.12 323 ILE A CA 1
ATOM 2656 C C . ILE A 1 323 ? -1.687 -11.210 -8.538 1.00 96.12 323 ILE A C 1
ATOM 2658 O O . ILE A 1 323 ? -0.708 -10.893 -7.868 1.00 96.12 323 ILE A O 1
ATOM 2662 N N . ASP A 1 324 ? -1.635 -12.177 -9.449 1.00 95.94 324 ASP A N 1
ATOM 2663 C CA . ASP A 1 324 ? -0.416 -12.923 -9.758 1.00 95.94 324 ASP A CA 1
ATOM 2664 C C . ASP A 1 324 ? 0.536 -12.021 -10.566 1.00 95.94 324 ASP A C 1
ATOM 2666 O O . ASP A 1 324 ? 0.210 -11.587 -11.673 1.00 95.94 324 ASP A O 1
ATOM 2670 N N . ILE A 1 325 ? 1.701 -11.692 -9.993 1.00 96.06 325 ILE A N 1
ATOM 2671 C CA . ILE A 1 325 ? 2.700 -10.826 -10.637 1.00 96.06 325 ILE A CA 1
ATOM 2672 C C . ILE A 1 325 ? 4.066 -11.514 -10.629 1.00 96.06 325 ILE A C 1
ATOM 2674 O O . ILE A 1 325 ? 4.701 -11.605 -9.573 1.00 96.06 325 ILE A O 1
ATOM 2678 N N . PRO A 1 326 ? 4.564 -11.955 -11.794 1.00 95.44 326 PRO A N 1
ATOM 2679 C CA . PRO A 1 326 ? 5.848 -12.621 -11.880 1.00 95.44 326 PRO A CA 1
ATOM 2680 C C . PRO A 1 326 ? 7.014 -11.651 -11.688 1.00 95.44 326 PRO A C 1
ATOM 2682 O O . PRO A 1 326 ? 6.881 -10.428 -11.773 1.00 95.44 326 PRO A O 1
ATOM 2685 N N . ILE A 1 327 ? 8.195 -12.224 -11.475 1.00 96.19 327 ILE A N 1
ATOM 2686 C CA . ILE A 1 327 ? 9.464 -11.497 -11.566 1.00 96.19 327 ILE A CA 1
ATOM 2687 C C . ILE A 1 327 ? 9.745 -11.155 -13.026 1.00 96.19 327 ILE A C 1
ATOM 2689 O O . ILE A 1 327 ? 9.411 -11.923 -13.926 1.00 96.19 327 ILE A O 1
ATOM 2693 N N . TYR A 1 328 ? 10.368 -10.005 -13.256 1.00 97.31 328 TYR A N 1
ATOM 2694 C CA . TYR A 1 328 ? 10.693 -9.489 -14.576 1.00 97.31 328 TYR A CA 1
ATOM 2695 C C . TYR A 1 328 ? 12.198 -9.551 -14.817 1.00 97.31 328 TYR A C 1
ATOM 2697 O O . TYR A 1 328 ? 12.987 -9.168 -13.953 1.00 97.31 328 TYR A O 1
ATOM 2705 N N . ILE A 1 329 ? 12.600 -10.003 -16.002 1.00 96.88 329 ILE A N 1
ATOM 2706 C CA . ILE A 1 329 ? 14.000 -10.085 -16.422 1.00 96.88 329 ILE A CA 1
ATOM 2707 C C . ILE A 1 329 ? 14.213 -9.461 -17.798 1.00 96.88 329 ILE A C 1
ATOM 2709 O O . ILE A 1 329 ? 13.275 -9.322 -18.579 1.00 96.88 329 ILE A O 1
ATOM 2713 N N . ARG A 1 330 ? 15.455 -9.102 -18.113 1.00 95.69 330 ARG A N 1
ATOM 2714 C CA . ARG A 1 330 ? 15.866 -8.686 -19.461 1.00 95.69 330 ARG A CA 1
ATOM 2715 C C . ARG A 1 330 ? 17.257 -9.188 -19.804 1.00 95.69 330 ARG A C 1
ATOM 2717 O O . ARG A 1 330 ? 18.054 -9.488 -18.917 1.00 95.69 330 ARG A O 1
ATOM 2724 N N . LYS A 1 331 ? 17.577 -9.206 -21.097 1.00 92.56 331 LYS A N 1
ATOM 2725 C CA . LYS A 1 331 ? 18.945 -9.457 -21.570 1.00 92.56 331 LYS A CA 1
ATOM 2726 C C . LYS A 1 331 ? 19.816 -8.211 -21.398 1.00 92.56 331 LYS A C 1
ATOM 2728 O O . LYS A 1 331 ? 19.314 -7.091 -21.390 1.00 92.56 331 LYS A O 1
ATOM 2733 N N . GLN A 1 332 ? 21.134 -8.401 -21.317 1.00 86.75 332 GLN A N 1
ATOM 2734 C CA . GLN A 1 332 ? 22.102 -7.334 -21.016 1.00 86.75 332 GLN A CA 1
ATOM 2735 C C . GLN A 1 332 ? 22.040 -6.119 -21.957 1.00 86.75 332 GLN A C 1
ATOM 2737 O O . GLN A 1 332 ? 22.311 -5.004 -21.522 1.00 86.75 332 GLN A O 1
ATOM 2742 N N . ASN A 1 333 ? 21.648 -6.323 -23.216 1.00 87.00 333 ASN A N 1
ATOM 2743 C CA . ASN A 1 333 ? 21.590 -5.271 -24.234 1.00 87.00 333 ASN A CA 1
ATOM 2744 C C . ASN A 1 333 ? 20.158 -4.813 -24.553 1.00 87.00 333 ASN A C 1
ATOM 2746 O O . ASN A 1 333 ? 19.947 -4.042 -25.487 1.00 87.00 333 ASN A O 1
ATOM 2750 N N . GLU A 1 334 ? 19.164 -5.291 -23.805 1.00 94.00 334 GLU A N 1
ATOM 2751 C CA . GLU A 1 334 ? 17.771 -4.903 -23.995 1.00 94.00 334 GLU A CA 1
ATOM 2752 C C . GLU A 1 334 ? 17.374 -3.808 -23.007 1.00 94.00 334 GLU A C 1
ATOM 2754 O O . GLU A 1 334 ? 17.817 -3.769 -21.860 1.00 94.00 334 GLU A O 1
ATOM 2759 N N . LYS A 1 335 ? 16.505 -2.893 -23.445 1.00 95.19 335 LYS A N 1
ATOM 2760 C CA . LYS A 1 335 ? 15.960 -1.869 -22.549 1.00 95.19 335 LYS A CA 1
ATOM 2761 C C . LYS A 1 335 ? 14.850 -2.436 -21.663 1.00 95.19 335 LYS A C 1
ATOM 2763 O O . LYS A 1 335 ? 14.865 -2.192 -20.461 1.00 95.19 335 LYS A O 1
ATOM 2768 N N . LYS A 1 336 ? 13.896 -3.151 -22.260 1.00 97.56 336 LYS A N 1
ATOM 2769 C CA . LYS A 1 336 ? 12.660 -3.601 -21.608 1.00 97.56 336 LYS A CA 1
ATOM 2770 C C . LYS A 1 336 ? 12.850 -4.919 -20.868 1.00 97.56 336 LYS A C 1
ATOM 2772 O O . LYS A 1 336 ? 13.599 -5.771 -21.328 1.00 97.56 336 LYS A O 1
ATOM 2777 N N . PHE A 1 337 ? 12.141 -5.065 -19.757 1.00 98.00 337 PHE A N 1
ATOM 2778 C CA . PHE A 1 337 ? 11.996 -6.304 -19.012 1.00 98.00 337 PHE A CA 1
ATOM 2779 C C . PHE A 1 337 ? 10.728 -7.045 -19.424 1.00 98.00 337 PHE A C 1
ATOM 2781 O O . PHE A 1 337 ? 9.775 -6.442 -19.905 1.00 98.00 337 PHE A O 1
ATOM 2788 N N . TYR A 1 338 ? 10.706 -8.351 -19.199 1.00 96.62 338 TYR A N 1
ATOM 2789 C CA . TYR A 1 338 ? 9.579 -9.224 -19.497 1.00 96.62 338 TYR A CA 1
ATOM 2790 C C . TYR A 1 338 ? 9.397 -10.244 -18.371 1.00 96.62 338 TYR A C 1
ATOM 2792 O O . TYR A 1 338 ? 10.365 -10.530 -17.660 1.00 96.62 338 TYR A O 1
ATOM 2800 N N . PRO A 1 339 ? 8.187 -10.799 -18.187 1.00 95.50 339 PRO A N 1
ATOM 2801 C CA . PRO A 1 339 ? 7.959 -11.874 -17.229 1.00 95.50 339 PRO A CA 1
ATOM 2802 C C . PRO A 1 339 ? 8.978 -13.010 -17.394 1.00 95.50 339 PRO A C 1
ATOM 2804 O O . PRO A 1 339 ? 9.132 -13.555 -18.483 1.00 95.50 339 PRO A O 1
ATOM 2807 N N . ALA A 1 340 ? 9.667 -13.361 -16.310 1.00 93.44 340 ALA A N 1
ATOM 2808 C CA . ALA A 1 340 ? 10.667 -14.428 -16.290 1.00 93.44 340 ALA A CA 1
ATOM 2809 C C . ALA A 1 340 ? 10.038 -15.817 -16.436 1.00 93.44 340 ALA A C 1
ATOM 2811 O O . ALA A 1 340 ? 10.647 -16.728 -16.985 1.00 93.44 340 ALA A O 1
ATOM 2812 N N . ALA A 1 341 ? 8.824 -15.964 -15.911 1.00 91.75 341 ALA A N 1
ATOM 2813 C CA . ALA A 1 341 ? 8.021 -17.171 -15.955 1.00 91.75 341 ALA A CA 1
ATOM 2814 C C . ALA A 1 341 ? 6.546 -16.805 -15.749 1.00 91.75 341 ALA A C 1
ATOM 2816 O O . ALA A 1 341 ? 6.225 -15.688 -15.334 1.00 91.75 341 ALA A O 1
ATOM 2817 N N . ASP A 1 342 ? 5.665 -17.768 -15.993 1.00 89.56 342 ASP A N 1
ATOM 2818 C CA . ASP A 1 342 ? 4.279 -17.714 -15.537 1.00 89.56 342 ASP A CA 1
ATOM 2819 C C . ASP A 1 342 ? 4.223 -18.217 -14.084 1.00 89.56 342 ASP A C 1
ATOM 2821 O O . ASP A 1 342 ? 4.212 -19.423 -13.831 1.00 89.56 342 ASP A O 1
ATOM 2825 N N . CYS A 1 343 ? 4.321 -17.302 -13.113 1.00 90.94 343 CYS A N 1
ATOM 2826 C CA . CYS A 1 343 ? 4.264 -17.626 -11.687 1.00 90.94 343 CYS A CA 1
ATOM 2827 C C . CYS A 1 343 ? 3.300 -16.710 -10.925 1.00 90.94 343 CYS A C 1
ATOM 2829 O O . CYS A 1 343 ? 3.009 -15.593 -11.346 1.00 90.94 343 CYS A O 1
ATOM 2831 N N . ASP A 1 344 ? 2.841 -17.183 -9.766 1.00 89.94 344 ASP A N 1
ATOM 2832 C CA . ASP A 1 344 ? 1.845 -16.508 -8.922 1.00 89.94 344 ASP A CA 1
ATOM 2833 C C . ASP A 1 344 ? 2.375 -15.278 -8.157 1.00 89.94 344 ASP A C 1
ATOM 2835 O O . ASP A 1 344 ? 1.633 -14.607 -7.439 1.00 89.94 344 ASP A O 1
ATOM 2839 N N . GLY A 1 345 ? 3.671 -14.981 -8.275 1.00 90.00 345 GLY A N 1
ATOM 2840 C CA . GLY A 1 345 ? 4.316 -13.878 -7.570 1.00 90.00 345 GLY A CA 1
ATOM 2841 C C . GLY A 1 345 ? 4.469 -14.077 -6.059 1.00 90.00 345 GLY A C 1
ATOM 2842 O O . GLY A 1 345 ? 4.980 -13.177 -5.394 1.00 90.00 345 GLY A O 1
ATOM 2843 N N . ALA A 1 346 ? 4.101 -15.230 -5.491 1.00 94.06 346 ALA A N 1
ATOM 2844 C CA . ALA A 1 346 ? 4.127 -15.499 -4.052 1.00 94.06 346 ALA A CA 1
ATOM 2845 C C . ALA A 1 346 ? 5.517 -15.952 -3.560 1.00 94.06 346 ALA A C 1
ATOM 2847 O O . ALA A 1 346 ? 5.673 -17.016 -2.962 1.00 94.06 346 ALA A O 1
ATOM 2848 N N . CYS A 1 347 ? 6.546 -15.133 -3.798 1.00 94.12 347 CYS A N 1
ATOM 2849 C CA . CYS A 1 347 ? 7.958 -15.431 -3.510 1.00 94.12 347 CYS A CA 1
ATOM 2850 C C . CYS A 1 347 ? 8.208 -15.977 -2.087 1.00 94.12 347 CYS A C 1
ATOM 2852 O O . CYS A 1 347 ? 8.954 -16.941 -1.919 1.00 94.12 347 CYS A O 1
ATOM 2854 N N . LEU A 1 348 ? 7.534 -15.430 -1.069 1.00 92.94 348 LEU A N 1
ATOM 2855 C CA . LEU A 1 348 ? 7.627 -15.892 0.323 1.00 92.94 348 LEU A CA 1
ATOM 2856 C C . LEU A 1 348 ? 7.214 -17.362 0.501 1.00 92.94 348 LEU A C 1
ATOM 2858 O O . LEU A 1 348 ? 7.805 -18.082 1.300 1.00 92.94 348 LEU A O 1
ATOM 2862 N N . ASN A 1 349 ? 6.212 -17.800 -0.262 1.00 93.19 349 ASN A N 1
ATOM 2863 C CA . ASN A 1 349 ? 5.643 -19.145 -0.214 1.00 93.19 349 ASN A CA 1
ATOM 2864 C C . ASN A 1 349 ? 6.194 -20.059 -1.322 1.00 93.19 349 ASN A C 1
ATOM 2866 O O . ASN A 1 349 ? 5.818 -21.229 -1.399 1.00 93.19 349 ASN A O 1
ATOM 2870 N N . CYS A 1 350 ? 7.086 -19.542 -2.169 1.00 94.25 350 CYS A N 1
ATOM 2871 C CA . CYS A 1 350 ? 7.619 -20.246 -3.323 1.00 94.25 350 CYS A CA 1
ATOM 2872 C C . CYS A 1 350 ? 8.662 -21.298 -2.909 1.00 94.25 350 CYS A C 1
ATOM 2874 O O . CYS A 1 350 ? 9.614 -20.999 -2.182 1.00 94.25 350 CYS A O 1
ATOM 2876 N N . GLU A 1 351 ? 8.475 -22.533 -3.383 1.00 93.25 351 GLU A N 1
ATOM 2877 C CA . GLU A 1 351 ? 9.422 -23.647 -3.204 1.00 93.25 351 GLU A CA 1
ATOM 2878 C C . GLU A 1 351 ? 10.384 -23.823 -4.371 1.00 93.25 351 GLU A C 1
ATOM 2880 O O . GLU A 1 351 ? 11.516 -24.251 -4.153 1.00 93.25 351 GLU A O 1
ATOM 2885 N N . ASN A 1 352 ? 9.907 -23.541 -5.585 1.00 91.00 352 ASN A N 1
ATOM 2886 C CA . ASN A 1 352 ? 10.591 -23.835 -6.837 1.00 91.00 352 ASN A CA 1
ATOM 2887 C C . ASN A 1 352 ? 10.676 -22.545 -7.652 1.00 91.00 352 ASN A C 1
ATOM 2889 O O . ASN A 1 352 ? 9.656 -22.038 -8.127 1.00 91.00 352 ASN A O 1
ATOM 2893 N N . ALA A 1 353 ? 11.882 -22.003 -7.813 1.00 92.50 353 ALA A N 1
ATOM 2894 C CA . ALA A 1 353 ? 12.096 -20.731 -8.488 1.00 92.50 353 ALA A CA 1
ATOM 2895 C C . ALA A 1 353 ? 11.945 -20.858 -10.014 1.00 92.50 353 ALA A C 1
ATOM 2897 O O . ALA A 1 353 ? 12.928 -20.850 -10.748 1.00 92.50 353 ALA A O 1
ATOM 2898 N N . LEU A 1 354 ? 10.705 -20.892 -10.517 1.00 91.62 354 LEU A N 1
ATOM 2899 C CA . LEU A 1 354 ? 10.416 -20.940 -11.963 1.00 91.62 354 LEU A CA 1
ATOM 2900 C C . LEU A 1 354 ? 11.064 -19.787 -12.751 1.00 91.62 354 LEU A C 1
ATOM 2902 O O . LEU A 1 354 ? 11.350 -19.929 -13.933 1.00 91.62 354 LEU A O 1
ATOM 2906 N N . CYS A 1 355 ? 11.323 -18.655 -12.092 1.00 91.62 355 CYS A N 1
ATOM 2907 C CA . CYS A 1 355 ? 12.031 -17.510 -12.667 1.00 91.62 355 CYS A CA 1
ATOM 2908 C C . CYS A 1 355 ? 13.551 -17.714 -12.837 1.00 91.62 355 CYS A C 1
ATOM 2910 O O . CYS A 1 355 ? 14.217 -16.820 -13.353 1.00 91.62 355 CYS A O 1
ATOM 2912 N N . GLY A 1 356 ? 14.111 -18.835 -12.368 1.00 91.06 356 GLY A N 1
ATOM 2913 C CA . GLY A 1 356 ? 15.549 -19.121 -12.388 1.00 91.06 356 GLY A CA 1
ATOM 2914 C C . GLY A 1 356 ? 16.363 -18.404 -11.305 1.00 91.06 356 GLY A C 1
ATOM 2915 O O . GLY A 1 356 ? 17.590 -18.424 -11.353 1.00 91.06 356 GLY A O 1
ATOM 2916 N N . ILE A 1 357 ? 15.709 -17.753 -10.335 1.00 92.31 357 ILE A N 1
ATOM 2917 C CA . ILE A 1 357 ? 16.365 -17.006 -9.251 1.00 92.31 357 ILE A CA 1
ATOM 2918 C C . ILE A 1 357 ? 16.035 -17.679 -7.917 1.00 92.31 357 ILE A C 1
ATOM 2920 O O . ILE A 1 357 ? 15.067 -17.323 -7.240 1.00 92.31 357 ILE A O 1
ATOM 2924 N N . GLU A 1 358 ? 16.843 -18.669 -7.545 1.00 92.12 358 GLU A N 1
ATOM 2925 C CA . GLU A 1 358 ? 16.645 -19.509 -6.354 1.00 92.12 358 GLU A CA 1
ATOM 2926 C C . GLU A 1 358 ? 16.498 -18.703 -5.058 1.00 92.12 358 GLU A C 1
ATOM 2928 O O . GLU A 1 358 ? 15.732 -19.060 -4.166 1.00 92.12 358 GLU A O 1
ATOM 2933 N N . GLU A 1 359 ? 17.173 -17.559 -4.943 1.00 91.56 359 GLU A N 1
ATOM 2934 C CA . GLU A 1 359 ? 17.099 -16.729 -3.745 1.00 91.56 359 GLU A CA 1
ATOM 2935 C C . GLU A 1 359 ? 15.716 -16.132 -3.478 1.00 91.56 359 GLU A C 1
ATOM 2937 O O . GLU A 1 359 ? 15.454 -15.756 -2.328 1.00 91.56 359 GLU A O 1
ATOM 2942 N N . LEU A 1 360 ? 14.866 -16.046 -4.506 1.00 92.12 360 LEU A N 1
ATOM 2943 C CA . LEU A 1 360 ? 13.492 -15.562 -4.406 1.00 92.12 360 LEU A CA 1
ATOM 2944 C C . LEU A 1 360 ? 12.512 -16.647 -3.939 1.00 92.12 360 LEU A C 1
ATOM 2946 O O . LEU A 1 360 ? 11.445 -16.288 -3.449 1.00 92.12 360 LEU A O 1
ATOM 2950 N N . ALA A 1 361 ? 12.867 -17.936 -4.019 1.00 93.50 361 ALA A N 1
ATOM 2951 C CA . ALA A 1 361 ? 12.077 -19.037 -3.463 1.00 93.50 361 ALA A CA 1
ATOM 2952 C C . ALA A 1 361 ? 12.283 -19.139 -1.941 1.00 93.50 361 ALA A C 1
ATOM 2954 O O . ALA A 1 361 ? 13.138 -19.867 -1.431 1.00 93.50 361 ALA A O 1
ATOM 2955 N N . GLN A 1 362 ? 11.513 -18.350 -1.190 1.00 92.06 362 GLN A N 1
ATOM 2956 C CA . GLN A 1 362 ? 11.771 -18.109 0.230 1.00 92.06 362 GLN A CA 1
ATOM 2957 C C . GLN A 1 362 ? 11.100 -19.099 1.184 1.00 92.06 362 GLN A C 1
ATOM 2959 O O . GLN A 1 362 ? 11.395 -19.050 2.379 1.00 92.06 362 GLN A O 1
ATOM 2964 N N . LYS A 1 363 ? 10.288 -20.053 0.703 1.00 90.50 363 LYS A N 1
ATOM 2965 C CA . LYS A 1 363 ? 9.596 -20.993 1.605 1.00 90.50 363 LYS A CA 1
ATOM 2966 C C . LYS A 1 363 ? 10.573 -21.796 2.467 1.00 90.50 363 LYS A C 1
ATOM 2968 O O . LYS A 1 363 ? 10.304 -22.041 3.639 1.00 90.50 363 LYS A O 1
ATOM 2973 N N . LYS A 1 364 ? 11.714 -22.193 1.888 1.00 84.94 364 LYS A N 1
ATOM 2974 C CA . LYS A 1 364 ? 12.764 -22.963 2.577 1.00 84.94 364 LYS A CA 1
ATOM 2975 C C . LYS A 1 364 ? 13.800 -22.074 3.263 1.00 84.94 364 LYS A C 1
ATOM 2977 O O . LYS A 1 364 ? 14.275 -22.425 4.336 1.00 84.94 364 LYS A O 1
ATOM 2982 N N . SER A 1 365 ? 14.166 -20.942 2.657 1.00 85.88 365 SER A N 1
ATOM 2983 C CA . SER A 1 365 ? 15.220 -20.067 3.194 1.00 85.88 365 SER A CA 1
ATOM 2984 C C . SER A 1 365 ? 14.735 -19.058 4.237 1.00 85.88 365 SER A C 1
ATOM 2986 O O . SER A 1 365 ? 15.560 -18.362 4.823 1.00 85.88 365 SER A O 1
ATOM 2988 N N . GLY A 1 366 ? 13.420 -18.932 4.424 1.00 87.06 366 GLY A N 1
ATOM 2989 C CA . GLY A 1 366 ? 12.808 -17.883 5.234 1.00 87.06 366 GLY A CA 1
ATOM 2990 C C . GLY A 1 366 ? 12.747 -16.522 4.523 1.00 87.06 366 GLY A C 1
ATOM 2991 O O . GLY A 1 366 ? 13.317 -16.357 3.434 1.00 87.06 366 GLY A O 1
ATOM 2992 N N . PRO A 1 367 ? 12.044 -15.544 5.130 1.00 89.25 367 PRO A N 1
ATOM 2993 C CA . PRO A 1 367 ? 11.857 -14.215 4.561 1.00 89.25 367 PRO A CA 1
ATOM 2994 C C . PRO A 1 367 ? 13.177 -13.442 4.491 1.00 89.25 367 PRO A C 1
ATOM 2996 O O . PRO A 1 367 ? 13.953 -13.421 5.446 1.00 89.25 367 PRO A O 1
ATOM 2999 N N . LYS A 1 368 ? 13.410 -12.746 3.376 1.00 88.62 368 LYS A N 1
ATOM 3000 C CA . LYS A 1 368 ? 14.617 -11.939 3.149 1.00 88.62 368 LYS A CA 1
ATOM 3001 C C . LYS A 1 368 ? 14.291 -10.462 2.975 1.00 88.62 368 LYS A C 1
ATOM 3003 O O . LYS A 1 368 ? 13.329 -10.098 2.301 1.00 88.62 368 LYS A O 1
ATOM 3008 N N . GLY A 1 369 ? 15.148 -9.616 3.545 1.00 91.44 369 GLY A N 1
ATOM 3009 C CA . GLY A 1 369 ? 15.133 -8.172 3.329 1.00 91.44 369 GLY A CA 1
ATOM 3010 C C . GLY A 1 369 ? 15.999 -7.770 2.139 1.00 91.44 369 GLY A C 1
ATOM 3011 O O . GLY A 1 369 ? 17.131 -7.323 2.332 1.00 91.44 369 GLY A O 1
ATOM 3012 N N . LEU A 1 370 ? 15.492 -7.970 0.919 1.00 94.00 370 LEU A N 1
ATOM 3013 C CA . LEU A 1 370 ? 16.257 -7.741 -0.312 1.00 94.00 370 LEU A CA 1
ATOM 3014 C C . LEU A 1 370 ? 16.619 -6.260 -0.489 1.00 94.00 370 LEU A C 1
ATOM 3016 O O . LEU A 1 370 ? 15.790 -5.367 -0.325 1.00 94.00 370 LEU A O 1
ATOM 3020 N N . LYS A 1 371 ? 17.862 -5.986 -0.873 1.00 96.31 371 LYS A N 1
ATOM 3021 C CA . LYS A 1 371 ? 18.405 -4.649 -1.154 1.00 96.31 371 LYS A CA 1
ATOM 3022 C C . LYS A 1 371 ? 18.828 -4.564 -2.621 1.00 96.31 371 LYS A C 1
ATOM 3024 O O . LYS A 1 371 ? 18.979 -5.582 -3.290 1.00 96.31 371 LYS A O 1
ATOM 3029 N N . LEU A 1 372 ? 19.106 -3.357 -3.121 1.00 97.06 372 LEU A N 1
ATOM 3030 C CA . LEU A 1 372 ? 19.599 -3.154 -4.493 1.00 97.06 372 LEU A CA 1
ATOM 3031 C C . LEU A 1 372 ? 20.788 -4.062 -4.854 1.00 97.06 372 LEU A C 1
ATOM 3033 O O . LEU A 1 372 ? 20.863 -4.566 -5.972 1.00 97.06 372 LEU A O 1
ATOM 3037 N N . LYS A 1 373 ? 21.714 -4.290 -3.912 1.00 97.12 373 LYS A N 1
ATOM 3038 C CA . LYS A 1 373 ? 22.867 -5.181 -4.122 1.00 97.12 373 LYS A CA 1
ATOM 3039 C C . LYS A 1 373 ? 22.454 -6.617 -4.467 1.00 97.12 373 LYS A C 1
ATOM 3041 O O . LYS A 1 373 ? 23.134 -7.257 -5.257 1.00 97.12 373 LYS A O 1
ATOM 3046 N N . ASP A 1 374 ? 21.341 -7.101 -3.922 1.00 96.81 374 ASP A N 1
ATOM 3047 C CA . ASP A 1 374 ? 20.872 -8.467 -4.148 1.00 96.81 374 ASP A CA 1
ATOM 3048 C C . ASP A 1 374 ? 20.307 -8.588 -5.568 1.00 96.81 374 ASP A C 1
ATOM 3050 O O . ASP A 1 374 ? 20.693 -9.489 -6.304 1.00 96.81 374 ASP A O 1
ATOM 3054 N N . TYR A 1 375 ? 19.533 -7.594 -6.023 1.00 97.25 375 TYR A N 1
ATOM 3055 C CA . TYR A 1 375 ? 19.089 -7.502 -7.421 1.00 97.25 375 TYR A CA 1
ATOM 3056 C C . TYR A 1 375 ? 20.263 -7.401 -8.409 1.00 97.25 375 TYR A C 1
ATOM 3058 O O . TYR A 1 375 ? 20.227 -8.016 -9.478 1.00 97.25 375 TYR A O 1
ATOM 3066 N N . LYS A 1 376 ? 21.334 -6.675 -8.056 1.00 96.81 376 LYS A N 1
ATOM 3067 C CA . LYS A 1 376 ? 22.574 -6.649 -8.851 1.00 96.81 376 LYS A CA 1
ATOM 3068 C C . LYS A 1 376 ? 23.234 -8.028 -8.904 1.00 96.81 376 LYS A C 1
ATOM 3070 O O . LYS A 1 376 ? 23.597 -8.472 -9.986 1.00 96.81 376 LYS A O 1
ATOM 3075 N N . ASN A 1 377 ? 23.310 -8.738 -7.781 1.00 96.50 377 ASN A N 1
ATOM 3076 C CA . ASN A 1 377 ? 23.855 -10.096 -7.742 1.00 96.50 377 ASN A CA 1
ATOM 3077 C C . ASN A 1 377 ? 23.031 -11.075 -8.595 1.00 96.50 377 ASN A C 1
ATOM 3079 O O . ASN A 1 377 ? 23.615 -11.866 -9.334 1.00 96.50 377 ASN A O 1
ATOM 3083 N N . PHE A 1 378 ? 21.695 -10.997 -8.556 1.00 95.31 378 PHE A N 1
ATOM 3084 C CA . PHE A 1 378 ? 20.829 -11.794 -9.438 1.00 95.31 378 PHE A CA 1
ATOM 3085 C C . PHE A 1 378 ? 21.105 -11.480 -10.912 1.00 95.31 378 PHE A C 1
ATOM 3087 O O . PHE A 1 378 ? 21.203 -12.382 -11.741 1.00 95.31 378 PHE A O 1
ATOM 3094 N N . SER A 1 379 ? 21.295 -10.197 -11.225 1.00 94.25 379 SER A N 1
ATOM 3095 C CA . SER A 1 379 ? 21.602 -9.731 -12.577 1.00 94.25 379 SER A CA 1
ATOM 3096 C C . SER A 1 379 ? 22.940 -10.272 -13.085 1.00 94.25 379 SER A C 1
ATOM 3098 O O . SER A 1 379 ? 23.017 -10.710 -14.227 1.00 94.25 379 SER A O 1
ATOM 3100 N N . GLU A 1 380 ? 23.982 -10.295 -12.249 1.00 92.00 380 GLU A N 1
ATOM 3101 C CA . GLU A 1 380 ? 25.275 -10.888 -12.617 1.00 92.00 380 GLU A CA 1
ATOM 3102 C C . GLU A 1 380 ? 25.151 -12.389 -12.888 1.00 92.00 380 GLU A C 1
ATOM 3104 O O . GLU A 1 380 ? 25.616 -12.860 -13.923 1.00 92.00 380 GLU A O 1
ATOM 3109 N N . LYS A 1 381 ? 24.450 -13.139 -12.026 1.00 89.19 381 LYS A N 1
ATOM 3110 C CA . LYS A 1 381 ? 24.206 -14.577 -12.243 1.00 89.19 381 LYS A CA 1
ATOM 3111 C C . LYS A 1 381 ? 23.494 -14.853 -13.567 1.00 89.19 381 LYS A C 1
ATOM 3113 O O . LYS A 1 381 ? 23.889 -15.763 -14.293 1.00 89.19 381 LYS A O 1
ATOM 3118 N N . LEU A 1 382 ? 22.495 -14.039 -13.912 1.00 87.06 382 LEU A N 1
ATOM 3119 C CA . LEU A 1 382 ? 21.758 -14.180 -15.168 1.00 87.06 382 LEU A CA 1
ATOM 3120 C C . LEU A 1 382 ? 22.669 -13.998 -16.399 1.00 87.06 382 LEU A C 1
ATOM 3122 O O . LEU A 1 382 ? 22.531 -14.733 -17.378 1.00 87.06 382 LEU A O 1
ATOM 3126 N N . LYS A 1 383 ? 23.650 -13.082 -16.348 1.00 82.44 383 LYS A N 1
ATOM 3127 C CA . LYS A 1 383 ? 24.626 -12.894 -17.442 1.00 82.44 383 LYS A CA 1
ATOM 3128 C C . LYS A 1 383 ? 25.442 -14.159 -17.705 1.00 82.44 383 LYS A C 1
ATOM 3130 O O . LYS A 1 383 ? 25.558 -14.570 -18.856 1.00 82.44 383 LYS A O 1
ATOM 3135 N N . TYR A 1 384 ? 25.960 -14.799 -16.654 1.00 68.31 384 TYR A N 1
ATOM 3136 C CA . TYR A 1 384 ? 26.766 -16.020 -16.790 1.00 68.31 384 TYR A CA 1
ATOM 3137 C C . TYR A 1 384 ? 25.973 -17.189 -17.389 1.00 68.31 384 TYR A C 1
ATOM 3139 O O . TYR A 1 384 ? 26.506 -17.935 -18.211 1.00 68.31 384 TYR A O 1
ATOM 3147 N N . HIS A 1 385 ? 24.688 -17.321 -17.045 1.00 63.19 385 HIS A N 1
ATOM 3148 C CA . HIS A 1 385 ? 23.823 -18.353 -17.624 1.00 63.19 385 HIS A CA 1
ATOM 3149 C C . HIS A 1 385 ? 23.497 -18.116 -19.105 1.00 63.19 385 HIS A C 1
ATOM 3151 O O . HIS A 1 385 ? 23.300 -19.073 -19.843 1.00 63.19 385 HIS A O 1
ATOM 3157 N N . THR A 1 386 ? 23.484 -16.861 -19.562 1.00 58.62 386 THR A N 1
ATOM 3158 C CA . THR A 1 386 ? 23.203 -16.536 -20.974 1.00 58.62 386 THR A CA 1
ATOM 3159 C C . THR A 1 386 ? 24.433 -16.702 -21.882 1.00 58.62 386 THR A C 1
ATOM 3161 O O . THR A 1 386 ? 24.279 -16.778 -23.092 1.00 58.62 386 THR A O 1
ATOM 3164 N N . LEU A 1 387 ? 25.646 -16.740 -21.313 1.00 48.50 387 LEU A N 1
ATOM 3165 C CA . LEU A 1 387 ? 26.918 -16.933 -22.035 1.00 48.50 387 LEU A CA 1
ATOM 3166 C C . LEU A 1 387 ? 27.378 -18.402 -22.101 1.00 48.50 387 LEU A C 1
ATOM 3168 O O . LEU A 1 387 ? 28.370 -18.698 -22.761 1.00 48.50 387 LEU A O 1
ATOM 3172 N N . SER A 1 388 ? 26.712 -19.300 -21.371 1.00 39.91 388 SER A N 1
ATOM 3173 C CA . SER A 1 388 ? 27.037 -20.735 -21.282 1.00 39.91 388 SER A CA 1
ATOM 3174 C C . SER A 1 388 ? 26.097 -21.634 -22.102 1.00 39.91 388 SER A C 1
ATOM 3176 O O . SER A 1 388 ? 26.210 -22.859 -22.040 1.00 39.91 388 SER A O 1
ATOM 3178 N N . LEU A 1 389 ? 25.209 -21.018 -22.885 1.00 37.91 389 LEU A N 1
ATOM 3179 C CA . LEU A 1 389 ? 24.377 -21.602 -23.940 1.00 37.91 389 LEU A CA 1
ATOM 3180 C C . LEU A 1 389 ? 24.796 -20.974 -25.271 1.00 37.91 389 LEU A C 1
ATOM 3182 O O . LEU A 1 389 ? 24.714 -21.687 -26.295 1.00 37.91 389 LEU A O 1
#